Protein AF-A0A6B9Y882-F1 (afdb_monomer)

Radius of gyration: 37.27 Å; Cα contacts (8 Å, |Δi|>4): 703; chains: 1; bounding box: 94×94×108 Å

Secondary structure (DSSP, 8-state):
--------SS-------------------HHHHHHHHHHHHHHHHHHHHHHHHHHHHHHHHHHHHHHHTSTT-------HHHHHHHHHHHHHHHHHHHHHHHHHHHHTT--HHHHHHHHHHTTHHHHHHHHHHHHHHHHHHHH-HHHHTTTS-THHHHHHHHHHHHHHHHHHHHHHHHHHS-HHHHHHHHHHHHHHHHHHHHHHHHHHHHHHHHHHSPTTEEE--TT----S---EEE-TGGGT--SEEEEE-HHHHHHHHHHHHHHHHHHS-TTPPP-------------EEE---SBTTT---SEEE-TTS--GGGGGGHHHHHHTEEEESS-THHHHHHHHHHHHHHHHHHHHHHHHTT-HHHHHHHHHHHHHHHHHHHHHHHTTTHHHHTT-S-TTTSTTTTHHHHHHHHHHHHHHTT-HHHHHHHHHHHHHHHHHHHHTT-HHHHHHHHHHHHHHHHHHHHS---HHHHHHHHHHHHHHHHHHHHHHHHHHHHH-S--TTS--TT---HHHHHHHHHHHHHHHHHHTT-HHHHHHHHHHS---S--S-HHHHHHHHHHHHHHHHHHHHHHHHHHHH-GGGHHHHHHHIIIIIHHHS--HHHHHHHHHHHHHTBTB--TTS-TTTSSHHHHTTS------------HHHHHHHHHHHT----SS--S-TTTT----HHHHHHHHHHHHHHHHH-TTTTSSS---HHHHHHHHHHHHHHHHHHHH--

Solvent-accessible surface area (backbone atoms only — not comparable to full-atom values): 41954 Å² total; per-residue (Å²): 134,92,83,88,80,89,88,87,84,84,78,91,74,87,89,86,89,85,81,88,72,81,80,73,88,79,79,85,67,73,79,52,54,63,50,49,51,55,47,49,52,55,47,52,53,49,49,54,26,48,52,52,14,51,51,52,50,53,50,51,51,51,50,31,54,54,54,68,72,40,100,80,67,78,82,75,93,65,60,62,65,58,51,43,54,52,49,51,49,52,51,52,55,50,50,54,53,49,50,52,51,49,50,50,48,73,68,52,84,64,55,75,67,56,53,50,50,50,48,61,76,45,47,48,61,23,48,52,49,32,45,54,52,46,49,50,53,39,46,49,52,63,77,44,45,84,89,37,62,89,80,51,63,81,57,42,58,55,46,52,49,52,52,39,52,53,46,50,52,50,34,48,56,42,50,52,47,54,71,73,44,69,57,66,59,55,53,50,57,51,49,39,49,53,34,42,55,46,47,54,54,53,55,47,52,57,48,56,51,52,49,59,44,58,78,60,48,62,94,65,53,46,80,47,75,60,87,67,82,87,88,83,74,93,51,53,57,49,26,29,74,78,43,76,53,64,37,9,59,76,50,65,47,54,76,47,36,40,50,31,51,54,49,46,51,54,52,29,60,70,65,55,70,92,78,73,74,94,81,84,80,99,68,87,72,71,82,77,71,80,50,37,38,39,27,76,39,52,42,40,88,82,52,56,38,49,31,37,41,52,63,91,45,78,53,80,74,52,61,76,40,37,66,47,40,37,73,18,50,43,58,41,94,54,65,46,65,57,49,45,52,50,51,41,50,58,49,49,52,47,50,36,54,49,47,36,49,32,50,79,65,67,37,62,74,61,43,54,51,49,52,53,54,49,48,53,48,51,51,50,53,52,49,62,43,58,79,44,42,63,46,50,77,70,63,71,46,50,79,78,66,40,86,62,62,56,52,65,52,30,56,50,54,34,43,52,45,21,55,76,70,66,36,64,72,60,41,51,55,52,52,55,46,44,39,56,50,26,38,53,23,33,79,63,70,36,59,66,55,24,47,59,44,50,51,43,47,42,50,50,56,49,54,55,68,76,46,98,63,57,68,68,60,46,51,55,52,48,51,50,45,41,51,42,46,15,51,37,29,31,42,19,41,49,41,42,44,74,73,45,87,54,56,73,92,49,90,52,99,85,64,85,49,48,43,52,52,38,50,51,36,48,53,54,41,42,53,54,21,52,79,70,57,34,34,66,58,33,53,46,51,68,61,39,64,46,81,71,92,77,70,92,40,61,55,37,50,50,56,54,50,50,51,52,50,51,42,51,51,42,55,51,35,49,45,51,48,45,24,75,78,34,74,92,40,35,72,31,36,55,51,35,36,74,72,44,50,51,74,77,40,49,46,64,46,62,45,46,51,53,52,52,54,56,54,67,56,65,80,52,62,51,97,65,61,45,84,88,72,68,58,64,75,72,60,60,78,65,82,76,82,94,82,73,85,82,74,89,59,53,65,64,51,44,49,49,51,45,49,36,72,40,47,81,85,63,104,79,70,97,66,68,76,51,70,89,50,80,67,53,73,70,52,52,54,50,50,53,55,42,47,53,50,44,72,74,63,54,74,70,56,84,48,97,68,89,40,56,77,66,56,48,55,49,33,47,49,52,56,53,46,57,55,47,50,22,58,76,77,102

Structure (mmCIF, N/CA/C/O backbone):
data_AF-A0A6B9Y882-F1
#
_entry.id   AF-A0A6B9Y882-F1
#
loop_
_atom_site.group_PDB
_atom_site.id
_atom_site.type_symbol
_atom_site.label_atom_id
_atom_site.label_alt_id
_atom_site.label_comp_id
_atom_site.label_asym_id
_atom_site.label_entity_id
_atom_site.label_seq_id
_atom_site.pdbx_PDB_ins_code
_atom_site.Cartn_x
_atom_site.Cartn_y
_atom_site.Cartn_z
_atom_site.occupancy
_atom_site.B_iso_or_equiv
_atom_site.auth_seq_id
_atom_site.auth_comp_id
_atom_site.auth_asym_id
_atom_site.auth_atom_id
_atom_site.pdbx_PDB_model_num
ATOM 1 N N . MET A 1 1 ? -51.166 -3.917 -12.254 1.00 29.55 1 MET A N 1
ATOM 2 C CA . MET A 1 1 ? -50.666 -5.287 -12.510 1.00 29.55 1 MET A CA 1
ATOM 3 C C . MET A 1 1 ? -49.753 -5.205 -13.723 1.00 29.55 1 MET A C 1
ATOM 5 O O . MET A 1 1 ? -50.180 -4.606 -14.697 1.00 29.55 1 MET A O 1
ATOM 9 N N . GLY A 1 2 ? -48.527 -5.734 -13.651 1.00 29.92 2 GLY A N 1
ATOM 10 C CA . GLY A 1 2 ? -47.565 -5.709 -14.763 1.00 29.92 2 GLY A CA 1
ATOM 11 C C . GLY A 1 2 ? -46.613 -4.505 -14.778 1.00 29.92 2 GLY A C 1
ATOM 12 O O . GLY A 1 2 ? -46.946 -3.464 -15.327 1.00 29.92 2 GLY A O 1
ATOM 13 N N . LEU A 1 3 ? -45.421 -4.688 -14.203 1.00 23.23 3 LEU A N 1
ATOM 14 C CA . LEU A 1 3 ? -44.155 -4.026 -14.557 1.00 23.23 3 LEU A CA 1
ATOM 15 C C . LEU A 1 3 ? -43.005 -4.767 -13.836 1.00 23.23 3 LEU A C 1
ATOM 17 O O . LEU A 1 3 ? -43.237 -5.354 -12.783 1.00 23.23 3 LEU A O 1
ATOM 21 N N . LEU A 1 4 ? -41.790 -4.723 -14.405 1.00 25.08 4 LEU A N 1
ATOM 22 C CA . LEU A 1 4 ? -40.515 -5.254 -13.865 1.00 25.08 4 LEU A CA 1
ATOM 23 C C . LEU A 1 4 ? -40.225 -6.774 -13.974 1.00 25.08 4 LEU A C 1
ATOM 25 O O . LEU A 1 4 ? -40.019 -7.483 -12.994 1.00 25.08 4 LEU A O 1
ATOM 29 N N . LYS A 1 5 ? -39.984 -7.224 -15.210 1.00 22.17 5 LYS A N 1
ATOM 30 C CA . LYS A 1 5 ? -38.653 -7.729 -15.624 1.00 22.17 5 LYS A CA 1
ATOM 31 C C . LYS A 1 5 ? -38.254 -6.902 -16.864 1.00 22.17 5 LYS A C 1
ATOM 33 O O . LYS A 1 5 ? -39.163 -6.613 -17.641 1.00 22.17 5 LYS A O 1
ATOM 38 N N . PRO A 1 6 ? -36.985 -6.474 -17.049 1.00 26.95 6 PRO A N 1
ATOM 39 C CA . PRO A 1 6 ? -35.769 -7.186 -16.652 1.00 26.95 6 PRO A CA 1
ATOM 40 C C . PRO A 1 6 ? -34.722 -6.331 -15.897 1.00 26.95 6 PRO A C 1
ATOM 42 O O . PRO A 1 6 ? -34.101 -5.443 -16.470 1.00 26.95 6 PRO A O 1
ATOM 45 N N . ILE A 1 7 ? -34.420 -6.686 -14.643 1.00 24.66 7 ILE A N 1
ATOM 46 C CA . ILE A 1 7 ? -33.155 -6.315 -13.977 1.00 24.66 7 ILE A CA 1
ATOM 47 C C . ILE A 1 7 ? -32.587 -7.584 -13.327 1.00 24.66 7 ILE A C 1
ATOM 49 O O . ILE A 1 7 ? -32.717 -7.806 -12.132 1.00 24.66 7 ILE A O 1
ATOM 53 N N . TYR A 1 8 ? -32.014 -8.460 -14.155 1.00 23.98 8 TYR A N 1
ATOM 54 C CA . TYR A 1 8 ? -31.326 -9.694 -13.730 1.00 23.98 8 TYR A CA 1
ATOM 55 C C . TYR A 1 8 ? -29.959 -9.866 -14.430 1.00 23.98 8 TYR A C 1
ATOM 57 O O . TYR A 1 8 ? -29.441 -10.967 -14.552 1.00 23.98 8 TYR A O 1
ATOM 65 N N . GLN A 1 9 ? -29.368 -8.760 -14.902 1.00 23.31 9 GLN A N 1
ATOM 66 C CA . GLN A 1 9 ? -28.070 -8.720 -15.600 1.00 23.31 9 GLN A CA 1
ATOM 67 C C . GLN A 1 9 ? -27.093 -7.676 -15.013 1.00 23.31 9 GLN A C 1
ATOM 69 O O . GLN A 1 9 ? -26.198 -7.207 -15.708 1.00 23.31 9 GLN A O 1
ATOM 74 N N . ARG A 1 10 ? -27.252 -7.282 -13.738 1.00 22.58 10 ARG A N 1
ATOM 75 C CA . ARG A 1 10 ? -26.385 -6.270 -13.087 1.00 22.58 10 ARG A CA 1
ATOM 76 C C . ARG A 1 10 ? -25.786 -6.649 -11.728 1.00 22.58 10 ARG A C 1
ATOM 78 O O . ARG A 1 10 ? -25.232 -5.789 -11.060 1.00 22.58 10 ARG A O 1
ATOM 85 N N . LEU A 1 11 ? -25.830 -7.927 -11.354 1.00 23.67 11 LEU A N 1
ATOM 86 C CA . LEU A 1 11 ? -25.075 -8.463 -10.219 1.00 23.67 11 LEU A CA 1
ATOM 87 C C . LEU A 1 11 ? -24.343 -9.735 -10.665 1.00 23.67 11 LEU A C 1
ATOM 89 O O . LEU A 1 11 ? -24.864 -10.840 -10.535 1.00 23.67 11 LEU A O 1
ATOM 93 N N . ARG A 1 12 ? -23.141 -9.561 -11.229 1.00 19.48 12 ARG A N 1
ATOM 94 C CA . ARG A 1 12 ? -22.113 -10.608 -11.217 1.00 19.48 12 ARG A CA 1
ATOM 95 C C . ARG A 1 12 ? -21.378 -10.480 -9.883 1.00 19.48 12 ARG A C 1
ATOM 97 O O . ARG A 1 12 ? -20.525 -9.617 -9.740 1.00 19.48 12 ARG A O 1
ATOM 104 N N . PHE A 1 13 ? -21.771 -11.311 -8.930 1.00 24.73 13 PHE A N 1
ATOM 105 C CA . PHE A 1 13 ? -21.004 -11.641 -7.730 1.00 24.73 13 PHE A CA 1
ATOM 106 C C . PHE A 1 13 ? -20.632 -13.132 -7.803 1.00 24.73 13 PHE A C 1
ATOM 108 O O . PHE A 1 13 ? -21.319 -13.872 -8.514 1.00 24.73 13 PHE A O 1
ATOM 115 N N . PHE A 1 14 ? -19.629 -13.543 -7.012 1.00 26.34 14 PHE A N 1
ATOM 116 C CA . PHE A 1 14 ? -19.129 -14.922 -6.803 1.00 26.34 14 PHE A CA 1
ATOM 117 C C . PHE A 1 14 ? -18.185 -15.490 -7.882 1.00 26.34 14 PHE A C 1
ATOM 119 O O . PHE A 1 14 ? -18.258 -15.032 -9.026 1.00 26.34 14 PHE A O 1
ATOM 126 N N . PRO A 1 15 ? -17.303 -16.470 -7.537 1.00 36.69 15 PRO A N 1
ATOM 127 C CA . PRO A 1 15 ? -17.391 -17.437 -6.405 1.00 36.69 15 PRO A CA 1
ATOM 128 C C . PRO A 1 15 ? -16.112 -17.603 -5.539 1.00 36.69 15 PRO A C 1
ATOM 130 O O . PRO A 1 15 ? -15.116 -16.965 -5.842 1.00 36.69 15 PRO A O 1
ATOM 133 N N . TYR A 1 16 ? -16.015 -18.402 -4.456 1.00 23.89 16 TYR A N 1
ATOM 134 C CA . TYR A 1 16 ? -16.879 -19.324 -3.654 1.00 23.89 16 TYR A CA 1
ATOM 135 C C . TYR A 1 16 ? -16.468 -19.125 -2.161 1.00 23.89 16 TYR A C 1
ATOM 137 O O . TYR A 1 16 ? -15.324 -18.759 -1.933 1.00 23.89 16 TYR A O 1
ATOM 145 N N . LEU A 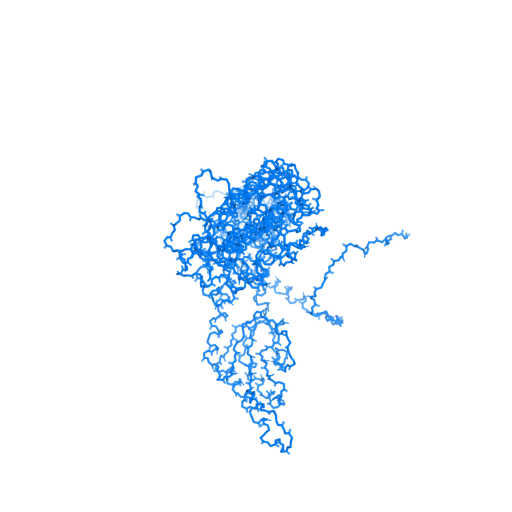1 17 ? -17.239 -19.306 -1.074 1.00 30.55 17 LEU A N 1
ATOM 146 C CA . LEU A 1 17 ? -18.596 -19.815 -0.772 1.00 30.55 17 LEU A CA 1
ATOM 147 C C . LEU A 1 17 ? -18.801 -21.347 -0.578 1.00 30.55 17 LEU A C 1
ATOM 149 O O . LEU A 1 17 ? -19.595 -21.960 -1.291 1.00 30.55 17 LEU A O 1
ATOM 153 N N . GLY A 1 18 ? -18.183 -21.948 0.450 1.00 21.91 18 GLY A N 1
ATOM 154 C CA . GLY A 1 18 ? -18.584 -23.247 1.031 1.00 21.91 18 GLY A CA 1
ATOM 155 C C . GLY A 1 18 ? -18.821 -23.118 2.552 1.00 21.91 18 GLY A C 1
ATOM 156 O O . GLY A 1 18 ? -17.948 -22.599 3.222 1.00 21.91 18 GLY A O 1
ATOM 157 N N . SER A 1 19 ? -19.944 -23.514 3.167 1.00 20.72 19 SER A N 1
ATOM 158 C CA . SER A 1 19 ? -21.088 -24.273 2.643 1.00 20.72 19 SER A CA 1
ATOM 159 C C . SER A 1 19 ? -22.443 -23.582 2.865 1.00 20.72 19 SER A C 1
ATOM 161 O O . SER A 1 19 ? -22.787 -23.113 3.947 1.00 20.72 19 SER A O 1
ATOM 163 N N . LEU A 1 20 ? -23.270 -23.584 1.819 1.00 22.47 20 LEU A N 1
ATOM 164 C CA . LEU A 1 20 ? -24.675 -23.191 1.887 1.00 22.47 20 LEU A CA 1
ATOM 165 C C . LEU A 1 20 ? -25.500 -24.415 2.327 1.00 22.47 20 LEU A C 1
ATOM 167 O O . LEU A 1 20 ? -26.016 -25.162 1.493 1.00 22.47 20 LEU A O 1
ATOM 171 N N . ARG A 1 21 ? -25.605 -24.670 3.638 1.00 22.09 21 ARG A N 1
ATOM 172 C CA . ARG A 1 21 ? -26.455 -25.764 4.144 1.00 22.09 21 ARG A CA 1
ATOM 173 C C . ARG A 1 21 ? -27.925 -25.350 4.037 1.00 22.09 21 ARG A C 1
ATOM 175 O O . ARG A 1 21 ? -28.323 -24.308 4.557 1.00 22.09 21 ARG A O 1
ATOM 182 N N . LEU A 1 22 ? -28.741 -26.160 3.353 1.00 21.33 22 LEU A N 1
ATOM 183 C CA . LEU A 1 22 ? -30.181 -25.913 3.233 1.00 21.33 22 LEU A CA 1
ATOM 184 C C . LEU A 1 22 ? -30.793 -25.742 4.627 1.00 21.33 22 LEU A C 1
ATOM 186 O O . LEU A 1 22 ? -30.698 -26.635 5.468 1.00 21.33 22 LEU A O 1
ATOM 190 N N . GLN A 1 23 ? -31.459 -24.609 4.845 1.00 24.61 23 GLN A N 1
ATOM 191 C CA . GLN A 1 23 ? -32.099 -24.280 6.111 1.00 24.61 23 GLN A CA 1
ATOM 192 C C . GLN A 1 23 ? -33.344 -25.161 6.318 1.00 24.61 23 GLN A C 1
ATOM 194 O O . GLN A 1 23 ? -34.478 -24.746 6.071 1.00 24.61 23 GLN A O 1
ATOM 199 N N . THR A 1 24 ? -33.148 -26.401 6.779 1.00 22.12 24 THR A N 1
ATOM 200 C CA . THR A 1 24 ? -34.243 -27.227 7.299 1.00 22.12 24 THR A CA 1
ATOM 201 C C . THR A 1 24 ? -34.871 -26.484 8.468 1.00 22.12 24 THR A C 1
ATOM 203 O O . THR A 1 24 ? -34.210 -26.188 9.462 1.00 22.12 24 THR A O 1
ATOM 206 N N . TRP A 1 25 ? -36.145 -26.146 8.304 1.00 25.36 25 TRP A N 1
ATOM 207 C CA . TRP A 1 25 ? -36.884 -25.133 9.055 1.00 25.36 25 TRP A CA 1
ATOM 208 C C . TRP A 1 25 ? -37.101 -25.512 10.538 1.00 25.36 25 TRP A C 1
ATOM 210 O O . TRP A 1 25 ? -38.210 -25.859 10.950 1.00 25.36 25 TRP A O 1
ATOM 220 N N . ARG A 1 26 ? -36.046 -25.455 11.366 1.00 23.16 26 ARG A N 1
ATOM 221 C CA . ARG A 1 26 ? -36.126 -25.697 12.816 1.00 23.16 26 ARG A CA 1
ATOM 222 C C . ARG A 1 26 ? -36.460 -24.391 13.540 1.00 23.16 26 ARG A C 1
ATOM 224 O O . ARG A 1 26 ? -35.671 -23.456 13.630 1.00 23.16 26 ARG A O 1
ATOM 231 N N . ARG A 1 27 ? -37.706 -24.310 13.993 1.00 26.77 27 ARG A N 1
ATOM 232 C CA . ARG A 1 27 ? -38.361 -23.090 14.472 1.00 26.77 27 ARG A CA 1
ATOM 233 C C . ARG A 1 27 ? -37.992 -22.791 15.937 1.00 26.77 27 ARG A C 1
ATOM 235 O O . ARG A 1 27 ? -38.403 -23.551 16.802 1.00 26.77 27 ARG A O 1
ATOM 242 N N . LYS A 1 28 ? -37.359 -21.628 16.176 1.00 32.56 28 LYS A N 1
ATOM 243 C CA . LYS A 1 28 ? -37.092 -20.941 17.473 1.00 32.56 28 LYS A CA 1
ATOM 244 C C . LYS A 1 28 ? -36.137 -21.610 18.490 1.00 32.56 28 LYS A C 1
ATOM 246 O O . LYS A 1 28 ? -36.452 -22.673 18.999 1.00 32.56 28 LYS A O 1
ATOM 251 N N . SER A 1 29 ? -35.114 -20.853 18.933 1.00 31.55 29 SER A N 1
ATOM 252 C CA . SER A 1 29 ? -34.992 -20.428 20.355 1.00 31.55 29 SER A CA 1
ATOM 253 C C . SER A 1 29 ? -33.971 -19.296 20.624 1.00 31.55 29 SER A C 1
ATOM 255 O O . SER A 1 29 ? -34.164 -18.534 21.565 1.00 31.55 29 SER A O 1
ATOM 257 N N . ASN A 1 30 ? -32.922 -19.108 19.809 1.00 30.75 30 ASN A N 1
ATOM 258 C CA . ASN A 1 30 ? -31.789 -18.231 20.195 1.00 30.75 30 ASN A CA 1
ATOM 259 C C . ASN A 1 30 ? -32.087 -16.718 20.281 1.00 30.75 30 ASN A C 1
ATOM 261 O O . ASN A 1 30 ? -31.299 -15.974 20.854 1.00 30.75 30 ASN A O 1
ATOM 265 N N . ASN A 1 31 ? -33.225 -16.247 19.760 1.00 32.59 31 ASN A N 1
ATOM 266 C CA . ASN A 1 31 ? -33.568 -14.818 19.776 1.00 32.59 31 ASN A CA 1
ATOM 267 C C . ASN A 1 31 ? -34.117 -14.330 21.135 1.00 32.59 31 ASN A C 1
ATOM 269 O O . ASN A 1 31 ? -34.294 -13.129 21.323 1.00 32.59 31 ASN A O 1
ATOM 273 N N . ASP A 1 32 ? -34.405 -15.246 22.070 1.00 37.16 32 ASP A N 1
ATOM 274 C CA . ASP A 1 32 ? -34.808 -14.890 23.434 1.00 37.16 32 ASP A CA 1
ATOM 275 C C . ASP A 1 32 ? -33.603 -14.788 24.388 1.00 37.16 32 ASP A C 1
ATOM 277 O O . ASP A 1 32 ? -33.644 -13.958 25.287 1.00 37.16 32 ASP A O 1
ATOM 281 N N . GLN A 1 33 ? -32.499 -15.519 24.171 1.00 36.97 33 GLN A N 1
ATOM 282 C CA . GLN A 1 33 ? -31.333 -15.492 25.073 1.00 36.97 33 GLN A CA 1
ATOM 283 C C . GLN A 1 33 ? -30.635 -14.118 25.077 1.00 36.97 33 GLN A C 1
ATOM 285 O O . GLN A 1 33 ? -30.535 -13.480 26.121 1.00 36.97 33 GLN A O 1
ATOM 290 N N . SER A 1 34 ? -30.268 -13.588 23.902 1.00 37.97 34 SER A N 1
ATOM 291 C CA . SER A 1 34 ? -29.643 -12.255 23.792 1.00 37.97 34 SER A CA 1
ATOM 292 C C . SER A 1 34 ? -30.583 -11.124 24.228 1.00 37.97 34 SER A C 1
ATOM 294 O O . SER A 1 34 ? -30.138 -10.108 24.759 1.00 37.97 34 SER A O 1
ATOM 296 N N . ARG A 1 35 ? -31.902 -11.312 24.072 1.00 38.38 35 ARG A N 1
ATOM 297 C CA . ARG A 1 35 ? -32.920 -10.418 24.638 1.00 38.38 35 ARG A CA 1
ATOM 298 C C . ARG A 1 35 ? -32.992 -10.507 26.155 1.00 38.38 35 ARG A C 1
ATOM 300 O O . ARG A 1 35 ? -33.154 -9.469 26.784 1.00 38.38 35 ARG A O 1
ATOM 307 N N . VAL A 1 36 ? -32.888 -11.698 26.739 1.00 43.06 36 VAL A N 1
ATOM 308 C CA . VAL A 1 36 ? -32.888 -11.919 28.192 1.00 43.06 36 VAL A CA 1
ATOM 309 C C . VAL A 1 36 ? -31.627 -11.344 28.827 1.00 43.06 36 VAL A C 1
ATOM 311 O O . VAL A 1 36 ? -31.746 -10.691 29.859 1.00 43.06 36 VAL A O 1
ATOM 314 N N . ASP A 1 37 ? -30.458 -11.478 28.203 1.00 42.94 37 ASP A N 1
ATOM 315 C CA . ASP A 1 37 ? -29.227 -10.897 28.742 1.00 42.94 37 ASP A CA 1
ATOM 316 C C . ASP A 1 37 ? -29.141 -9.377 28.512 1.00 42.94 37 ASP A C 1
ATOM 318 O O . ASP A 1 37 ? -28.827 -8.663 29.466 1.00 42.94 37 ASP A O 1
ATOM 322 N N . LYS A 1 38 ? -29.584 -8.834 27.358 1.00 44.16 38 LYS A N 1
ATOM 323 C CA . LYS A 1 38 ? -29.825 -7.376 27.216 1.00 44.16 38 LYS A CA 1
ATOM 324 C C . LYS A 1 38 ? -30.874 -6.870 28.224 1.00 44.16 38 LYS A C 1
ATOM 326 O O . LYS A 1 38 ? -30.727 -5.781 28.768 1.00 44.16 38 LYS A O 1
ATOM 331 N N . LEU A 1 39 ? -31.925 -7.640 28.529 1.00 37.62 39 LEU A N 1
ATOM 332 C CA . LEU A 1 39 ? -32.893 -7.291 29.580 1.00 37.62 39 LEU A CA 1
ATOM 333 C C . LEU A 1 39 ? -32.266 -7.344 30.976 1.00 37.62 39 LEU A C 1
ATOM 335 O O . LEU A 1 39 ? -32.571 -6.482 31.794 1.00 37.62 39 LEU A O 1
ATOM 339 N N . ARG A 1 40 ? -31.399 -8.319 31.262 1.00 41.38 40 ARG A N 1
ATOM 340 C CA . ARG A 1 40 ? -30.725 -8.494 32.556 1.00 41.38 40 ARG A CA 1
ATOM 341 C C . ARG A 1 40 ? -29.726 -7.366 32.824 1.00 41.38 40 ARG A C 1
ATOM 343 O O . ARG A 1 40 ? -29.735 -6.827 33.930 1.00 41.38 40 ARG A O 1
ATOM 350 N N . THR A 1 41 ? -28.936 -6.952 31.832 1.00 46.22 41 THR A N 1
ATOM 351 C CA . THR A 1 41 ? -28.043 -5.786 31.956 1.00 46.22 41 THR A CA 1
ATOM 352 C C . THR A 1 41 ? -28.842 -4.490 32.106 1.00 46.22 41 THR A C 1
ATOM 354 O O . THR A 1 41 ? -28.609 -3.747 33.059 1.00 46.22 41 THR A O 1
ATOM 357 N N . LEU A 1 42 ? -29.881 -4.270 31.288 1.00 46.22 42 LEU A N 1
ATOM 358 C CA . LEU A 1 42 ? -30.788 -3.119 31.434 1.00 46.22 42 LEU A CA 1
ATOM 359 C C . LEU A 1 42 ? -31.535 -3.096 32.782 1.00 46.22 42 LEU A C 1
ATOM 361 O O . LEU A 1 42 ? -31.818 -2.019 33.309 1.00 46.22 42 LEU A O 1
ATOM 365 N N . LEU A 1 43 ? -31.877 -4.254 33.355 1.00 48.50 43 LEU A N 1
ATOM 366 C CA . LEU A 1 43 ? -32.481 -4.360 34.688 1.00 48.50 43 LEU A CA 1
ATOM 367 C C . LEU A 1 43 ? -31.468 -4.041 35.796 1.00 48.50 43 LEU A C 1
ATOM 369 O O . LEU A 1 43 ? -31.824 -3.321 36.728 1.00 48.50 43 LEU A O 1
ATOM 373 N N . SER A 1 44 ? -30.223 -4.510 35.674 1.00 53.62 44 SER A N 1
ATOM 374 C CA . SER A 1 44 ? -29.130 -4.190 36.604 1.00 53.62 44 SER A CA 1
ATOM 375 C C . SER A 1 44 ? -28.818 -2.688 36.624 1.00 53.62 44 SER A C 1
ATOM 377 O O . SER A 1 44 ? -28.791 -2.077 37.696 1.00 53.62 44 SER A O 1
ATOM 379 N N . ASP A 1 45 ? -28.684 -2.061 35.450 1.00 57.66 45 ASP A N 1
ATOM 380 C CA . ASP A 1 45 ? -28.464 -0.614 35.313 1.00 57.66 45 ASP A CA 1
ATOM 381 C C . ASP A 1 45 ? -29.626 0.194 35.907 1.00 57.66 45 ASP A C 1
ATOM 383 O O . ASP A 1 45 ? -29.420 1.169 36.637 1.00 57.66 45 ASP A O 1
ATOM 387 N N . ARG A 1 46 ? -30.871 -0.233 35.650 1.00 59.47 46 ARG A N 1
ATOM 388 C CA . ARG A 1 46 ? -32.064 0.386 36.248 1.00 59.47 46 ARG A CA 1
ATOM 389 C C . ARG A 1 46 ? -32.065 0.267 37.767 1.00 59.47 46 ARG A C 1
ATOM 391 O O . ARG A 1 46 ? -32.377 1.255 38.426 1.00 59.47 46 ARG A O 1
ATOM 398 N N . GLN A 1 47 ? -31.705 -0.888 38.328 1.00 66.12 47 GLN A N 1
ATOM 399 C CA . GLN A 1 47 ? -31.609 -1.073 39.780 1.00 66.12 47 GLN A CA 1
ATOM 400 C C . GLN A 1 47 ? -30.550 -0.150 40.395 1.00 66.12 47 GLN A C 1
ATOM 402 O O . GLN A 1 47 ? -30.857 0.559 41.352 1.00 66.12 47 GLN A O 1
ATOM 407 N N . HIS A 1 48 ? -29.351 -0.068 39.810 1.00 70.88 48 HIS A N 1
ATOM 408 C CA . HIS A 1 48 ? -28.300 0.844 40.275 1.00 70.88 48 HIS A CA 1
ATOM 409 C C . HIS A 1 48 ? -28.733 2.315 40.209 1.00 70.88 48 HIS A C 1
ATOM 411 O O . HIS A 1 48 ? -28.530 3.065 41.167 1.00 70.88 48 HIS A O 1
ATOM 417 N N . ALA A 1 49 ? -29.388 2.730 39.121 1.00 65.56 49 ALA A N 1
ATOM 418 C CA . ALA A 1 49 ? -29.901 4.089 38.986 1.00 65.56 49 ALA A CA 1
ATOM 419 C C . ALA A 1 49 ? -31.001 4.425 40.008 1.00 65.56 49 ALA A C 1
ATOM 421 O O . ALA A 1 49 ? -31.039 5.541 40.529 1.00 65.56 49 ALA A O 1
ATOM 422 N N . LEU A 1 50 ? -31.875 3.465 40.319 1.00 70.38 50 LEU A N 1
ATOM 423 C CA . LEU A 1 50 ? -32.966 3.623 41.282 1.00 70.38 50 LEU A CA 1
ATOM 424 C C . LEU A 1 50 ? -32.428 3.664 42.727 1.00 70.38 50 LEU A C 1
ATOM 426 O O . LEU A 1 50 ? -32.850 4.510 43.514 1.00 70.38 50 LEU A O 1
ATOM 430 N N . ILE A 1 51 ? -31.410 2.856 43.050 1.00 73.38 51 ILE A N 1
ATOM 431 C CA . ILE A 1 51 ? -30.669 2.932 44.323 1.00 73.38 51 ILE A CA 1
ATOM 432 C C . ILE A 1 51 ? -30.008 4.311 44.484 1.00 73.38 51 ILE A C 1
ATOM 434 O O . ILE A 1 51 ? -30.158 4.944 45.530 1.00 73.38 51 ILE A O 1
ATOM 438 N N . GLN A 1 52 ? -29.334 4.826 43.449 1.00 73.12 52 GLN A N 1
ATOM 439 C CA . GLN A 1 52 ? -28.750 6.175 43.480 1.00 73.12 52 GLN A CA 1
ATOM 440 C C . GLN A 1 52 ? -29.815 7.272 43.645 1.00 73.12 52 GLN A C 1
ATOM 442 O O . GLN A 1 52 ? -29.601 8.218 44.403 1.00 73.12 52 GLN A O 1
ATOM 447 N N . ALA A 1 53 ? -30.975 7.137 42.995 1.00 74.50 53 ALA A N 1
ATOM 448 C CA . ALA A 1 53 ? -32.096 8.063 43.152 1.00 74.50 53 ALA A CA 1
ATOM 449 C C . ALA A 1 53 ? -32.670 8.055 44.581 1.00 74.50 53 ALA A C 1
ATOM 451 O O . ALA A 1 53 ? -32.955 9.117 45.133 1.00 74.50 53 ALA A O 1
ATOM 452 N N . HIS A 1 54 ? -32.790 6.882 45.211 1.00 73.81 54 HIS A N 1
ATOM 453 C CA . HIS A 1 54 ? -33.197 6.763 46.613 1.00 73.81 54 HIS A CA 1
ATOM 454 C C . HIS A 1 54 ? -32.153 7.326 47.585 1.00 73.81 54 HIS A C 1
ATOM 456 O O . HIS A 1 54 ? -32.534 7.993 48.543 1.00 73.81 54 HIS A O 1
ATOM 462 N N . LEU A 1 55 ? -30.854 7.140 47.329 1.00 79.50 55 LEU A N 1
ATOM 463 C CA . LEU A 1 55 ? -29.792 7.767 48.124 1.00 79.50 55 LEU A CA 1
ATOM 464 C C . LEU A 1 55 ? -29.813 9.301 48.002 1.00 79.50 55 LEU A C 1
ATOM 466 O O . LEU A 1 55 ? -29.668 9.989 49.009 1.00 79.50 55 LEU A O 1
ATOM 470 N N . LEU A 1 56 ? -30.067 9.845 46.806 1.00 76.62 56 LEU A N 1
ATOM 471 C CA . LEU A 1 56 ? -30.281 11.283 46.593 1.00 76.62 56 LEU A CA 1
ATOM 472 C C . LEU A 1 56 ? -31.536 11.801 47.317 1.00 76.62 56 LEU A C 1
ATOM 474 O O . LEU A 1 56 ? -31.502 12.882 47.908 1.00 76.62 56 LEU A O 1
ATOM 478 N N . LEU A 1 57 ? -32.628 11.030 47.321 1.00 77.00 57 LEU A N 1
ATOM 479 C CA . LEU A 1 57 ? -33.849 11.358 48.065 1.00 77.00 57 LEU A CA 1
ATOM 480 C C . LEU A 1 57 ? -33.604 11.355 49.582 1.00 77.00 57 LEU A C 1
ATOM 482 O O . LEU A 1 57 ? -33.965 12.307 50.266 1.00 77.00 57 LEU A O 1
ATOM 486 N N . ALA A 1 58 ? -32.923 10.335 50.106 1.00 76.56 58 ALA A N 1
ATOM 487 C CA . ALA A 1 58 ? -32.553 10.258 51.515 1.00 76.56 58 ALA A CA 1
ATOM 488 C C . ALA A 1 58 ? -31.619 11.412 51.920 1.00 76.56 58 ALA A C 1
ATOM 490 O O . ALA A 1 58 ? -31.861 12.070 52.929 1.00 76.56 58 ALA A O 1
ATOM 491 N N . ALA A 1 59 ? -30.603 11.718 51.107 1.00 76.75 59 ALA A N 1
ATOM 492 C CA . ALA A 1 59 ? -29.697 12.837 51.349 1.00 76.75 59 ALA A CA 1
ATOM 493 C C . ALA A 1 59 ? -30.423 14.193 51.324 1.00 76.75 59 ALA A C 1
ATOM 495 O O . ALA A 1 59 ? -30.165 15.034 52.180 1.00 76.75 59 ALA A O 1
ATOM 496 N N . THR A 1 60 ? -31.362 14.407 50.396 1.00 75.69 60 THR A N 1
ATOM 497 C CA . THR A 1 60 ? -32.141 15.659 50.350 1.00 75.69 60 THR A CA 1
ATOM 498 C C . THR A 1 60 ? -33.141 15.792 51.488 1.00 75.69 60 THR A C 1
ATOM 500 O O . THR A 1 60 ? -33.304 16.897 51.997 1.00 75.69 60 THR A O 1
ATOM 503 N N . LEU A 1 61 ? -33.737 14.693 51.959 1.00 74.56 61 LEU A N 1
ATOM 504 C CA . LEU A 1 61 ? -34.529 14.693 53.190 1.00 74.56 61 LEU A CA 1
ATOM 505 C C . LEU A 1 61 ? -33.657 15.037 54.408 1.00 74.56 61 LEU A C 1
ATOM 507 O O . LEU A 1 61 ? -34.024 15.917 55.179 1.00 74.56 61 LEU A O 1
ATOM 511 N N . VAL A 1 62 ? -32.474 14.426 54.551 1.00 76.44 62 VAL A N 1
ATOM 512 C CA . VAL A 1 62 ? -31.521 14.744 55.634 1.00 76.44 62 VAL A CA 1
ATOM 513 C C . VAL A 1 62 ? -31.073 16.209 55.585 1.00 76.44 62 VAL A C 1
ATOM 515 O O . VAL A 1 62 ? -31.038 16.862 56.625 1.00 76.44 62 VAL A O 1
ATOM 518 N N . ILE A 1 63 ? -30.785 16.753 54.398 1.00 72.56 63 ILE A N 1
ATOM 519 C CA . ILE A 1 63 ? -30.452 18.176 54.224 1.00 72.56 63 ILE A CA 1
ATOM 520 C C . ILE A 1 63 ? -31.639 19.062 54.612 1.00 72.56 63 ILE A C 1
ATOM 522 O O . ILE A 1 63 ? -31.442 20.026 55.343 1.00 72.56 63 ILE A O 1
ATOM 526 N N . ALA A 1 64 ? -32.862 18.732 54.187 1.00 70.25 64 ALA A N 1
ATOM 527 C CA . ALA A 1 64 ? -34.049 19.502 54.547 1.00 70.25 64 ALA A CA 1
ATOM 528 C C . ALA A 1 64 ? -34.283 19.512 56.069 1.00 70.25 64 ALA A C 1
ATOM 530 O O . ALA A 1 64 ? -34.484 20.582 56.635 1.00 70.25 64 ALA A O 1
ATOM 531 N N . PHE A 1 65 ? -34.159 18.365 56.750 1.00 67.81 65 PHE A N 1
ATOM 532 C CA . PHE A 1 65 ? -34.226 18.290 58.217 1.00 67.81 65 PHE A CA 1
ATOM 533 C C . PHE A 1 65 ? -33.087 19.058 58.911 1.00 67.81 65 PHE A C 1
ATOM 535 O O . PHE A 1 65 ? -33.317 19.705 59.931 1.00 67.81 65 PHE A O 1
ATOM 542 N N . ALA A 1 66 ? -31.866 19.032 58.366 1.00 66.50 66 ALA A N 1
ATOM 543 C CA . ALA A 1 66 ? -30.739 19.787 58.914 1.00 66.50 66 ALA A CA 1
ATOM 544 C C . ALA A 1 66 ? -30.936 21.308 58.770 1.00 66.50 66 ALA A C 1
ATOM 546 O O . ALA A 1 66 ? -30.676 22.051 59.717 1.00 66.50 66 ALA A O 1
ATOM 547 N N . VAL A 1 67 ? -31.443 21.765 57.620 1.00 63.88 67 VAL A N 1
ATOM 548 C CA . VAL A 1 67 ? -31.808 23.170 57.375 1.00 63.88 67 VAL A CA 1
ATOM 549 C C . VAL A 1 67 ? -32.923 23.615 58.325 1.00 63.88 67 VAL A C 1
ATOM 551 O O . VAL A 1 67 ? -32.837 24.710 58.866 1.00 63.88 67 VAL A O 1
ATOM 554 N N . ASP A 1 68 ? -33.900 22.752 58.606 1.00 61.47 68 ASP A N 1
ATOM 555 C CA . ASP A 1 68 ? -35.003 23.046 59.530 1.00 61.47 68 ASP A CA 1
ATOM 556 C C . ASP A 1 68 ? -34.576 23.116 61.006 1.00 61.47 68 ASP A C 1
ATOM 558 O O . ASP A 1 68 ? -35.154 23.854 61.799 1.00 61.47 68 ASP A O 1
ATOM 562 N N . SER A 1 69 ? -33.516 22.390 61.380 1.00 58.34 69 SER A N 1
ATOM 563 C CA . SER A 1 69 ? -32.905 22.483 62.714 1.00 58.34 69 SER A CA 1
ATOM 564 C C . SER A 1 69 ? -32.078 23.763 62.936 1.00 58.34 69 SER A C 1
ATOM 566 O O . SER A 1 69 ? -31.566 23.988 64.036 1.00 58.34 69 SER A O 1
ATOM 568 N N . SER A 1 70 ? -31.935 24.610 61.909 1.00 52.28 70 SER A N 1
ATOM 569 C CA . SER A 1 70 ? -31.195 25.869 61.977 1.00 52.28 70 SER A CA 1
ATOM 570 C C . SER A 1 70 ? -32.075 27.012 62.509 1.00 52.28 70 SER A C 1
ATOM 572 O O . SER A 1 70 ? -33.115 27.306 61.924 1.00 52.28 70 SER A O 1
ATOM 574 N N . PRO A 1 71 ? -31.658 27.761 63.548 1.00 49.47 71 PRO A N 1
ATOM 575 C CA . PRO A 1 71 ? -32.446 28.865 64.114 1.00 49.47 71 PRO A CA 1
ATOM 576 C C . PRO A 1 71 ? -32.455 30.148 63.249 1.00 49.47 71 PRO A C 1
ATOM 578 O O . PRO A 1 71 ? -32.705 31.234 63.767 1.00 49.47 71 PRO A O 1
ATOM 581 N N . LEU A 1 72 ? -32.133 30.050 61.954 1.00 46.09 72 LEU A N 1
ATOM 582 C CA . LEU A 1 72 ? -31.930 31.178 61.029 1.00 46.09 72 LEU A CA 1
ATOM 583 C C . LEU A 1 72 ? -32.837 31.147 59.785 1.00 46.09 72 LEU A C 1
ATOM 585 O O . LEU A 1 72 ? -32.721 32.025 58.931 1.00 46.09 72 LEU A O 1
ATOM 589 N N . THR A 1 73 ? -33.720 30.158 59.655 1.00 52.25 73 THR A N 1
ATOM 590 C CA . THR A 1 73 ? -34.598 29.997 58.487 1.00 52.25 73 THR A CA 1
ATOM 591 C C . THR A 1 73 ? -36.028 30.435 58.781 1.00 52.25 73 THR A C 1
ATOM 593 O O . THR A 1 73 ? -36.787 29.715 59.428 1.00 52.25 73 THR A O 1
ATOM 596 N N . GLU A 1 74 ? -36.421 31.598 58.257 1.00 52.78 74 GLU A N 1
ATOM 597 C CA . GLU A 1 74 ? -37.842 31.934 58.111 1.00 52.78 74 GLU A CA 1
ATOM 598 C C . GLU A 1 74 ? -38.505 30.964 57.111 1.00 52.78 74 GLU A C 1
ATOM 600 O O . GLU A 1 74 ? -37.887 30.620 56.097 1.00 52.78 74 GLU A O 1
ATOM 605 N N . PRO A 1 75 ? -39.748 30.508 57.356 1.00 52.88 75 PRO A N 1
ATOM 606 C CA . PRO A 1 75 ? -40.434 29.600 56.443 1.00 52.88 75 PRO A CA 1
ATOM 607 C C . PRO A 1 75 ? -40.727 30.300 55.110 1.00 52.88 75 PRO A C 1
ATOM 609 O O . PRO A 1 75 ? -41.342 31.369 55.088 1.00 52.88 75 PRO A O 1
ATOM 612 N N . LEU A 1 76 ? -40.338 29.691 53.984 1.00 53.78 76 LEU A N 1
ATOM 613 C CA . LEU A 1 76 ? -40.699 30.217 52.666 1.00 53.78 76 LEU A CA 1
ATOM 614 C C . LEU A 1 76 ? -42.213 30.085 52.439 1.00 53.78 76 LEU A C 1
ATOM 616 O O . LEU A 1 76 ? -42.735 28.985 52.265 1.00 53.78 76 LEU A O 1
ATOM 620 N N . TRP A 1 77 ? -42.908 31.222 52.375 1.00 50.72 77 TRP A N 1
ATOM 621 C CA . TRP A 1 77 ? -44.339 31.320 52.062 1.00 50.72 77 TRP A CA 1
ATOM 622 C C . TRP A 1 77 ? -44.619 31.094 50.565 1.00 50.72 77 TRP A C 1
ATOM 624 O O . TRP A 1 77 ? -45.078 31.994 49.863 1.00 50.72 77 TRP A O 1
ATOM 634 N N . ILE A 1 78 ? -44.342 29.889 50.062 1.00 57.31 78 ILE A N 1
ATOM 635 C CA . ILE A 1 78 ? -44.808 29.436 48.746 1.00 57.31 78 ILE A CA 1
ATOM 636 C C . ILE A 1 78 ? -45.865 28.356 48.968 1.00 57.31 78 ILE A C 1
ATOM 638 O O . ILE A 1 78 ? -45.622 27.380 49.675 1.00 57.31 78 ILE A O 1
ATOM 642 N N . ASP A 1 79 ? -47.040 28.538 48.371 1.00 65.62 79 ASP A N 1
ATOM 643 C CA . ASP A 1 79 ? -48.138 27.580 48.476 1.00 65.62 79 ASP A CA 1
ATOM 644 C C . ASP A 1 79 ? -47.734 26.223 47.872 1.00 65.62 79 ASP A C 1
ATOM 646 O O . ASP A 1 79 ? -47.280 26.150 46.725 1.00 65.62 79 ASP A O 1
ATOM 650 N N . ILE A 1 80 ? -47.886 25.146 48.648 1.00 65.88 80 ILE A N 1
ATOM 651 C CA . ILE A 1 80 ? -47.404 23.801 48.303 1.00 65.88 80 ILE A CA 1
ATOM 652 C C . ILE A 1 80 ? -48.123 23.279 47.051 1.00 65.88 80 ILE A C 1
ATOM 654 O O . ILE A 1 80 ? -47.499 22.611 46.227 1.00 65.88 80 ILE A O 1
ATOM 658 N N . GLU A 1 81 ? -49.394 23.646 46.849 1.00 66.88 81 GLU A N 1
ATOM 659 C CA . GLU A 1 81 ? -50.123 23.313 45.620 1.00 66.88 81 GLU A CA 1
ATOM 660 C C . GLU A 1 81 ? -49.472 23.974 44.391 1.00 66.88 81 GLU A C 1
ATOM 662 O O . GLU A 1 81 ? -49.265 23.324 43.363 1.00 66.88 81 GLU A O 1
ATOM 667 N N . THR A 1 82 ? -49.044 25.234 44.521 1.00 72.25 82 THR A N 1
ATOM 668 C CA . THR A 1 82 ? -48.333 25.956 43.454 1.00 72.25 82 THR A CA 1
ATOM 669 C C . THR A 1 82 ? -46.947 25.351 43.206 1.00 72.25 82 THR A C 1
ATOM 671 O O . THR A 1 82 ? -46.569 25.148 42.051 1.00 72.25 82 THR A O 1
ATOM 674 N N . VAL A 1 83 ? -46.202 24.989 44.262 1.00 70.44 83 VAL A N 1
ATOM 675 C CA . VAL A 1 83 ? -44.912 24.281 44.132 1.00 70.44 83 VAL A CA 1
ATOM 676 C C . VAL A 1 83 ? -45.095 22.964 43.380 1.00 70.44 83 VAL A C 1
ATOM 678 O O . VAL A 1 83 ? -44.336 22.689 42.452 1.00 70.44 83 VAL A O 1
ATOM 681 N N . TRP A 1 84 ? -46.111 22.170 43.728 1.00 76.44 84 TRP A N 1
ATOM 682 C CA . TRP A 1 84 ? -46.384 20.885 43.086 1.00 76.44 84 TRP A CA 1
ATOM 683 C C . TRP A 1 84 ? -46.735 21.030 41.601 1.00 76.44 84 TRP A C 1
ATOM 685 O O . TRP A 1 84 ? -46.141 20.347 40.764 1.00 76.44 84 TRP A O 1
ATOM 695 N N . GLN A 1 85 ? -47.637 21.954 41.253 1.00 77.81 85 GLN A N 1
ATOM 696 C CA . GLN A 1 85 ? -48.026 22.205 39.861 1.00 77.81 85 GLN A CA 1
ATOM 697 C C . GLN A 1 85 ? -46.831 22.670 39.009 1.00 77.81 85 GLN A C 1
ATOM 699 O O . GLN A 1 85 ? -46.626 22.171 37.896 1.00 77.81 85 GLN A O 1
ATOM 704 N N . VAL A 1 86 ? -45.998 23.577 39.532 1.00 77.62 86 VAL A N 1
ATOM 705 C CA . VAL A 1 86 ? -44.790 24.055 38.837 1.00 77.62 86 VAL A CA 1
ATOM 706 C C . VAL A 1 86 ? -43.744 22.938 38.717 1.00 77.62 86 VAL A C 1
ATOM 708 O O . VAL A 1 86 ? -43.168 22.760 37.644 1.00 77.62 86 VAL A O 1
ATOM 711 N N . HIS A 1 87 ? -43.538 22.132 39.765 1.00 77.25 87 HIS A N 1
ATOM 712 C CA . HIS A 1 87 ? -42.621 20.981 39.760 1.00 77.25 87 HIS A CA 1
ATOM 713 C C . HIS A 1 87 ? -43.010 19.942 38.705 1.00 77.25 87 HIS A C 1
ATOM 715 O O . HIS A 1 87 ? -42.188 19.583 37.861 1.00 77.25 87 HIS A O 1
ATOM 721 N N . ALA A 1 88 ? -44.278 19.524 38.696 1.00 78.31 88 ALA A N 1
ATOM 722 C CA . ALA A 1 88 ? -44.813 18.574 37.726 1.00 78.31 88 ALA A CA 1
ATOM 723 C C . ALA A 1 88 ? -44.712 19.105 36.285 1.00 78.31 88 ALA A C 1
ATOM 725 O O . ALA A 1 88 ? -44.335 18.362 35.377 1.00 78.31 88 ALA A O 1
ATOM 726 N N . THR A 1 89 ? -44.968 20.402 36.075 1.00 80.69 89 THR A N 1
ATOM 727 C CA . THR A 1 89 ? -44.848 21.047 34.756 1.00 80.69 89 THR A CA 1
ATOM 728 C C . THR A 1 89 ? -43.398 21.079 34.268 1.00 80.69 89 THR A C 1
ATOM 730 O O . THR A 1 89 ? -43.133 20.715 33.121 1.00 80.69 89 THR A O 1
ATOM 733 N N . ILE A 1 90 ? -42.444 21.450 35.133 1.00 76.38 90 ILE A N 1
ATOM 734 C CA . ILE A 1 90 ? -41.009 21.458 34.807 1.00 76.38 90 ILE A CA 1
ATOM 735 C C . ILE A 1 90 ? -40.522 20.043 34.480 1.00 76.38 90 ILE A C 1
ATOM 737 O O . ILE A 1 90 ? -39.798 19.871 33.499 1.00 76.38 90 ILE A O 1
ATOM 741 N N . ILE A 1 91 ? -40.939 19.026 35.241 1.00 79.19 91 ILE A N 1
ATOM 742 C CA . ILE A 1 91 ? -40.594 17.623 34.967 1.00 79.19 91 ILE A CA 1
ATOM 743 C C . ILE A 1 91 ? -41.196 17.162 33.636 1.00 79.19 91 ILE A C 1
ATOM 745 O O . ILE A 1 91 ? -40.483 16.563 32.835 1.00 79.19 91 ILE A O 1
ATOM 749 N N . GLY A 1 92 ? -42.466 17.474 33.363 1.00 76.44 92 GLY A N 1
ATOM 750 C CA . GLY A 1 92 ? -43.137 17.115 32.110 1.00 76.44 92 GLY A CA 1
ATOM 751 C C . GLY A 1 92 ? -42.453 17.715 30.878 1.00 76.44 92 GLY A C 1
ATOM 752 O O . GLY A 1 92 ? -42.100 16.986 29.952 1.00 76.44 92 GLY A O 1
ATOM 753 N N . LEU A 1 93 ? -42.180 19.025 30.895 1.00 78.19 93 LEU A N 1
ATOM 754 C CA . LEU A 1 93 ? -41.414 19.699 29.838 1.00 78.19 93 LEU A CA 1
ATOM 755 C C . LEU A 1 93 ? -39.994 19.138 29.714 1.00 78.19 93 LEU A C 1
ATOM 757 O O . LEU A 1 93 ? -39.517 18.910 28.602 1.00 78.19 93 LEU A O 1
ATOM 761 N N . SER A 1 94 ? -39.335 18.866 30.843 1.00 73.88 94 SER A N 1
ATOM 762 C CA . SER A 1 94 ? -37.981 18.311 30.843 1.00 73.88 94 SER A CA 1
ATOM 763 C C . SER A 1 94 ? -37.937 16.897 30.273 1.00 73.88 94 SER A C 1
ATOM 765 O O . SER A 1 94 ? -36.988 16.564 29.577 1.00 73.88 94 SER A O 1
ATOM 767 N N . PHE A 1 95 ? -38.960 16.077 30.514 1.00 74.69 95 PHE A N 1
ATOM 768 C CA . PHE A 1 95 ? -39.066 14.750 29.919 1.00 74.69 95 PHE A CA 1
ATOM 769 C C . PHE A 1 95 ? -39.268 14.833 28.403 1.00 74.69 95 PHE A C 1
ATOM 771 O O . PHE A 1 95 ? -38.594 14.122 27.666 1.00 74.69 95 PHE A O 1
ATOM 778 N N . VAL A 1 96 ? -40.126 15.741 27.920 1.00 75.44 96 VAL A N 1
ATOM 779 C CA . VAL A 1 96 ? -40.345 15.951 26.477 1.00 75.44 96 VAL A CA 1
ATOM 780 C C . VAL A 1 96 ? -39.059 16.387 25.774 1.00 75.44 96 VAL A C 1
ATOM 782 O O . VAL A 1 96 ? -38.673 15.777 24.780 1.00 75.44 96 VAL A O 1
ATOM 785 N N . VAL A 1 97 ? -38.360 17.402 26.291 1.00 70.69 97 VAL A N 1
ATOM 786 C CA . VAL A 1 97 ? -37.111 17.883 25.673 1.00 70.69 97 VAL A CA 1
ATOM 787 C C . VAL A 1 97 ? -35.995 16.838 25.789 1.00 70.69 97 VAL A C 1
ATOM 789 O O . VAL A 1 97 ? -35.228 16.674 24.844 1.00 70.69 97 VAL A O 1
ATOM 792 N N . LEU A 1 98 ? -35.934 16.063 26.876 1.00 70.69 98 LEU A N 1
ATOM 793 C CA . LEU A 1 98 ? -35.001 14.941 26.992 1.00 70.69 98 LEU A CA 1
ATOM 794 C C . LEU A 1 98 ? -35.316 13.809 26.000 1.00 70.69 98 LEU A C 1
ATOM 796 O O . LEU A 1 98 ? -34.384 13.255 25.430 1.00 70.69 98 LEU A O 1
ATOM 800 N N . VAL A 1 99 ? -36.590 13.494 25.742 1.00 70.75 99 VAL A N 1
ATOM 801 C CA . VAL A 1 99 ? -36.990 12.543 24.690 1.00 70.75 99 VAL A CA 1
ATOM 802 C C . VAL A 1 99 ? -36.602 13.066 23.308 1.00 70.75 99 VAL A C 1
ATOM 804 O O . VAL A 1 99 ? -36.056 12.297 22.527 1.00 70.75 99 VAL A O 1
ATOM 807 N N . PHE A 1 100 ? -36.782 14.358 23.018 1.00 68.12 100 PHE A N 1
ATOM 808 C CA . PHE A 1 100 ? -36.302 14.948 21.762 1.00 68.12 100 PHE A CA 1
ATOM 809 C C . PHE A 1 100 ? -34.773 14.959 21.651 1.00 68.12 100 PHE A C 1
ATOM 811 O O . PHE A 1 100 ? -34.253 14.710 20.570 1.00 68.12 100 PHE A O 1
ATOM 818 N N . LEU A 1 101 ? -34.036 15.192 22.741 1.00 64.38 101 LEU A N 1
ATOM 819 C CA . LEU A 1 101 ? -32.574 15.069 22.751 1.00 64.38 101 LEU A CA 1
ATOM 820 C C . LEU A 1 101 ? -32.137 13.614 22.552 1.00 64.38 101 LEU A C 1
ATOM 822 O O . LEU A 1 101 ? -31.219 13.366 21.785 1.00 64.38 101 LEU A O 1
ATOM 826 N N . LEU A 1 102 ? -32.821 12.648 23.166 1.00 63.69 102 LEU A N 1
ATOM 827 C CA .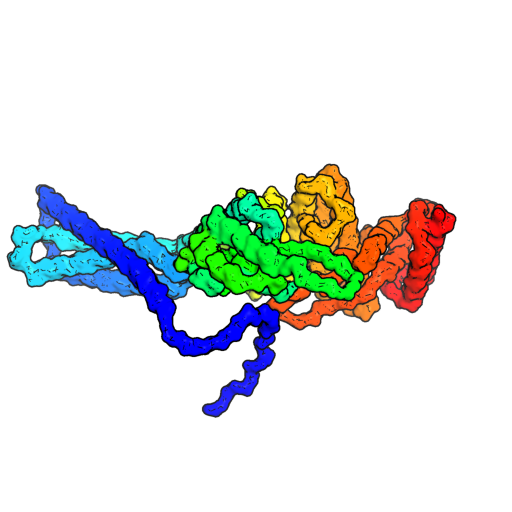 LEU A 1 102 ? -32.612 11.219 22.923 1.00 63.69 102 LEU A CA 1
ATOM 828 C C . LEU A 1 102 ? -32.952 10.817 21.486 1.00 63.69 102 LEU A C 1
ATOM 830 O O . LEU A 1 102 ? -32.236 10.010 20.905 1.00 63.69 102 LEU A O 1
ATOM 834 N N . GLU A 1 103 ? -34.005 11.377 20.891 1.00 63.16 103 GLU A N 1
ATOM 835 C CA . GLU A 1 103 ? -34.345 11.165 19.484 1.00 63.16 103 GLU A CA 1
ATOM 836 C C . GLU A 1 103 ? -33.306 11.807 18.554 1.00 63.16 103 GLU A C 1
ATOM 838 O O . GLU A 1 103 ? -32.916 11.194 17.567 1.00 63.16 103 GLU A O 1
ATOM 843 N N . ILE A 1 104 ? -32.791 12.995 18.884 1.00 58.66 104 ILE A N 1
ATOM 844 C CA . ILE A 1 104 ? -31.674 13.613 18.160 1.00 58.66 104 ILE A CA 1
ATOM 845 C C . ILE A 1 104 ? -30.422 12.739 18.272 1.00 58.66 104 ILE A C 1
ATOM 847 O O . ILE A 1 104 ? -29.828 12.461 17.240 1.00 58.66 104 ILE A O 1
ATOM 851 N N . VAL A 1 105 ? -30.063 12.248 19.466 1.00 54.69 105 VAL A N 1
ATOM 852 C CA . VAL A 1 105 ? -28.855 11.429 19.683 1.00 54.69 105 VAL A CA 1
ATOM 853 C C . VAL A 1 105 ? -28.981 10.035 19.046 1.00 54.69 105 VAL A C 1
ATOM 855 O O . VAL A 1 105 ? -28.036 9.554 18.432 1.00 54.69 105 VAL A O 1
ATOM 858 N N . SER A 1 106 ? -30.156 9.399 19.105 1.00 52.91 106 SER A N 1
ATOM 859 C CA . SER A 1 106 ? -30.413 8.100 18.448 1.00 52.91 106 SER A CA 1
ATOM 860 C C . SER A 1 106 ? -30.605 8.201 16.931 1.00 52.91 106 SER A C 1
ATOM 862 O O . SER A 1 106 ? -30.315 7.244 16.218 1.00 52.91 106 SER A O 1
ATOM 864 N N . ARG A 1 107 ? -31.035 9.357 16.403 1.00 49.09 107 ARG A N 1
ATOM 865 C CA . ARG A 1 107 ? -30.929 9.668 14.967 1.00 49.09 107 ARG A CA 1
ATOM 866 C C . ARG A 1 107 ? -29.508 10.097 14.583 1.00 49.09 107 ARG A C 1
ATOM 868 O O . ARG A 1 107 ? -29.137 9.958 13.419 1.00 49.09 107 ARG A O 1
ATOM 875 N N . SER A 1 108 ? -28.704 10.613 15.516 1.00 45.06 108 SER A N 1
ATOM 876 C CA . SER A 1 108 ? -27.323 11.024 15.268 1.00 45.06 108 SER A CA 1
ATOM 877 C C . SER A 1 108 ? -26.334 9.885 15.518 1.00 45.06 108 SER A C 1
ATOM 879 O O . SER A 1 108 ? -25.604 9.891 16.500 1.00 45.06 108 SER A O 1
ATOM 881 N N . ARG A 1 109 ? -26.239 8.982 14.536 1.00 53.25 109 ARG A N 1
ATOM 882 C CA . ARG A 1 109 ? -24.989 8.315 14.104 1.00 53.25 109 ARG A CA 1
ATOM 883 C C . ARG A 1 109 ? -24.271 7.360 15.076 1.00 53.25 109 ARG A C 1
ATOM 885 O O . ARG A 1 109 ? -23.428 6.606 14.605 1.00 53.25 109 ARG A O 1
ATOM 892 N N . TYR A 1 110 ? -24.574 7.344 16.372 1.00 52.44 110 TYR A N 1
ATOM 893 C CA . TYR A 1 110 ? -23.817 6.549 17.341 1.00 52.44 110 TYR A CA 1
ATOM 894 C C . TYR A 1 110 ? -24.212 5.071 17.362 1.00 52.44 110 TYR A C 1
ATOM 896 O O . TYR A 1 110 ? -25.389 4.708 17.330 1.00 52.44 110 TYR A O 1
ATOM 904 N N . VAL A 1 111 ? -23.189 4.223 17.477 1.00 51.72 111 VAL A N 1
ATOM 905 C CA . VAL A 1 111 ? -23.300 2.787 17.754 1.00 51.72 111 VAL A CA 1
ATOM 906 C C . VAL A 1 111 ? -24.140 2.545 19.018 1.00 51.72 111 VAL A C 1
ATOM 908 O O . VAL A 1 111 ? -24.009 3.267 20.006 1.00 51.72 111 VAL A O 1
ATOM 911 N N . GLU A 1 112 ? -24.986 1.507 19.000 1.00 52.28 112 GLU A N 1
ATOM 912 C CA . GLU A 1 112 ? -25.983 1.215 20.050 1.00 52.28 112 GLU A CA 1
ATOM 913 C C . GLU A 1 112 ? -25.366 1.138 21.469 1.00 52.28 112 GLU A C 1
ATOM 915 O O . GLU A 1 112 ? -25.960 1.619 22.435 1.00 52.28 112 GLU A O 1
ATOM 920 N N . ASP A 1 113 ? -24.131 0.641 21.588 1.00 51.62 113 ASP A N 1
ATOM 921 C CA . ASP A 1 113 ? -23.389 0.544 22.855 1.00 51.62 113 ASP A CA 1
ATOM 922 C C . ASP A 1 113 ? -22.819 1.893 23.339 1.00 51.62 113 ASP A C 1
ATOM 924 O O . ASP A 1 113 ? -22.792 2.163 24.542 1.00 51.62 113 ASP A O 1
ATOM 928 N N . VAL A 1 114 ? -22.441 2.790 22.419 1.00 54.28 114 VAL A N 1
ATOM 929 C CA . VAL A 1 114 ? -21.988 4.160 22.739 1.00 54.28 114 VAL A CA 1
ATOM 930 C C . VAL A 1 114 ? -23.157 4.983 23.280 1.00 54.28 114 VAL A C 1
ATOM 932 O O . VAL A 1 114 ? -23.000 5.728 24.247 1.00 54.28 114 VAL A O 1
ATOM 935 N N . LEU A 1 115 ? -24.367 4.782 22.744 1.00 57.84 115 LEU A N 1
ATOM 936 C CA . LEU A 1 115 ? -25.595 5.363 23.297 1.00 57.84 115 LEU A CA 1
ATOM 937 C C . LEU A 1 115 ? -25.879 4.859 24.727 1.00 57.84 115 LEU A C 1
ATOM 939 O O . LEU A 1 115 ? -26.323 5.634 25.581 1.00 57.84 115 LEU A O 1
ATOM 943 N N . GLN A 1 116 ? -25.598 3.584 25.019 1.00 59.12 116 GLN A N 1
ATOM 944 C CA . GLN A 1 116 ? -25.747 3.035 26.369 1.00 59.12 116 GLN A CA 1
ATOM 945 C C . GLN A 1 116 ? -24.706 3.623 27.339 1.00 59.12 116 GLN A C 1
ATOM 947 O O . GLN A 1 116 ? -25.084 4.081 28.424 1.00 59.12 116 GLN A O 1
ATOM 952 N N . GLN A 1 117 ? -23.431 3.720 26.938 1.00 57.84 117 GLN A N 1
ATOM 953 C CA . GLN A 1 117 ? -22.398 4.404 27.730 1.00 57.84 117 GLN A CA 1
ATOM 954 C C . GLN A 1 117 ? -22.739 5.891 27.957 1.00 57.84 117 GLN A C 1
ATOM 956 O O . GLN A 1 117 ? -22.642 6.377 29.087 1.00 57.84 117 GLN A O 1
ATOM 961 N N . PHE A 1 118 ? -23.224 6.607 26.935 1.00 60.75 118 PHE A N 1
ATOM 962 C CA . PHE A 1 118 ? -23.699 7.996 27.028 1.00 60.75 118 PHE A CA 1
ATOM 963 C C . PHE A 1 118 ? -24.795 8.156 28.094 1.00 60.75 118 PHE A C 1
ATOM 965 O O . PHE A 1 118 ? -24.751 9.080 28.916 1.00 60.75 118 PHE A O 1
ATOM 972 N N . LEU A 1 119 ? -25.766 7.238 28.139 1.00 61.50 119 LEU A N 1
ATOM 973 C CA . LEU A 1 119 ? -26.851 7.250 29.126 1.00 61.50 119 LEU A CA 1
ATOM 974 C C . LEU A 1 119 ? -26.376 6.947 30.556 1.00 61.50 119 LEU A C 1
ATOM 976 O O . LEU A 1 119 ? -26.874 7.562 31.505 1.00 61.50 119 LEU A O 1
ATOM 980 N N . GLN A 1 120 ? -25.379 6.074 30.722 1.00 62.28 120 GLN A N 1
ATOM 981 C CA . GLN A 1 120 ? -24.733 5.832 32.015 1.00 62.28 120 GLN A CA 1
ATOM 982 C C . GLN A 1 120 ? -23.912 7.057 32.480 1.00 62.28 120 GLN A C 1
ATOM 984 O O . GLN A 1 120 ? -24.122 7.566 33.587 1.00 62.28 120 GLN A O 1
ATOM 989 N N . ARG A 1 121 ? -23.021 7.598 31.630 1.00 61.25 121 ARG A N 1
ATOM 990 C CA . ARG A 1 121 ? -22.129 8.742 31.945 1.00 61.25 121 ARG A CA 1
ATOM 991 C C . ARG A 1 121 ? -22.884 10.043 32.229 1.00 61.25 121 ARG A C 1
ATOM 993 O O . ARG A 1 121 ? -22.432 10.851 33.044 1.00 61.25 121 ARG A O 1
ATOM 1000 N N . SER A 1 122 ? -24.021 10.264 31.570 1.00 63.53 122 SER A N 1
ATOM 1001 C CA . SER A 1 122 ? -24.836 11.479 31.726 1.00 63.53 122 SER A CA 1
ATOM 1002 C C . SER A 1 122 ? -25.674 11.514 33.013 1.00 63.53 122 SER A C 1
ATOM 1004 O O . SER A 1 122 ? -26.183 12.578 33.365 1.00 63.53 122 SER A O 1
ATOM 1006 N N . ARG A 1 123 ? -25.805 10.388 33.740 1.00 68.25 123 ARG A N 1
ATOM 1007 C CA . ARG A 1 123 ? -26.654 10.237 34.946 1.00 68.25 123 ARG A CA 1
ATOM 1008 C C . ARG A 1 123 ? -28.114 10.685 34.748 1.00 68.25 123 ARG A C 1
ATOM 1010 O O . ARG A 1 123 ? -28.791 11.059 35.707 1.00 68.25 123 ARG A O 1
ATOM 1017 N N . VAL A 1 124 ? -28.624 10.581 33.520 1.00 70.12 124 VAL A N 1
ATOM 1018 C CA . VAL A 1 124 ? -30.014 10.911 33.159 1.00 70.12 124 VAL A CA 1
ATOM 1019 C C . VAL A 1 124 ? -31.017 10.068 33.956 1.00 70.12 124 VAL A C 1
ATOM 1021 O O . VAL A 1 124 ? -31.949 10.610 34.549 1.00 70.12 124 VAL A O 1
ATOM 1024 N N . LEU A 1 125 ? -30.807 8.747 34.018 1.00 69.50 125 LEU A N 1
ATOM 1025 C CA . LEU A 1 125 ? -31.729 7.807 34.669 1.00 69.50 125 LEU A CA 1
ATOM 1026 C C . LEU A 1 125 ? -31.918 8.077 36.182 1.00 69.50 125 LEU A C 1
ATOM 1028 O O . LEU A 1 125 ? -33.068 8.220 36.604 1.00 69.50 125 LEU A O 1
ATOM 1032 N N . PRO A 1 126 ? -30.852 8.203 37.007 1.00 70.69 126 PRO A N 1
ATOM 1033 C CA . PRO A 1 126 ? -30.990 8.535 38.429 1.00 70.69 126 PRO A CA 1
ATOM 1034 C C . PRO A 1 126 ? -31.733 9.852 38.687 1.00 70.69 126 PRO A C 1
ATOM 1036 O O . PRO A 1 126 ? -32.566 9.922 39.588 1.00 70.69 126 PRO A O 1
ATOM 1039 N N . VAL A 1 127 ? -31.463 10.895 37.891 1.00 73.12 127 VAL A N 1
ATOM 1040 C CA . VAL A 1 127 ? -32.089 12.217 38.066 1.00 73.12 127 VAL A CA 1
ATOM 1041 C C . VAL A 1 127 ? -33.564 12.196 37.662 1.00 73.12 127 VAL A C 1
ATOM 1043 O O . VAL A 1 127 ? -34.385 12.801 38.352 1.00 73.12 127 VAL A O 1
ATOM 1046 N N . LEU A 1 128 ? -33.935 11.453 36.613 1.00 72.81 128 LEU A N 1
ATOM 1047 C CA . LEU A 1 128 ? -35.339 11.211 36.263 1.00 72.81 128 LEU A CA 1
ATOM 1048 C C . LEU A 1 128 ? -36.088 10.492 37.388 1.00 72.81 128 LEU A C 1
ATOM 1050 O O . LEU A 1 128 ? -37.140 10.969 37.813 1.00 72.81 128 LEU A O 1
ATOM 1054 N N . PHE A 1 129 ? -35.543 9.384 37.904 1.00 75.56 129 PHE A N 1
ATOM 1055 C CA . PHE A 1 129 ? -36.169 8.651 39.007 1.00 75.56 129 PHE A CA 1
ATOM 1056 C C . PHE A 1 129 ? -36.290 9.515 40.267 1.00 75.56 129 PHE A C 1
ATOM 1058 O O . PHE A 1 129 ? -37.357 9.534 40.877 1.00 75.56 129 PHE A O 1
ATOM 1065 N N . TYR A 1 130 ? -35.254 10.284 40.618 1.00 80.50 130 TYR A N 1
ATOM 1066 C CA . TYR A 1 130 ? -35.302 11.243 41.725 1.00 80.50 130 TYR A CA 1
ATOM 1067 C C . TYR A 1 130 ? -36.412 12.287 41.531 1.00 80.50 130 TYR A C 1
ATOM 1069 O O . TYR A 1 130 ? -37.209 12.509 42.438 1.00 80.50 130 TYR A O 1
ATOM 1077 N N . SER A 1 131 ? -36.507 12.884 40.339 1.00 78.62 131 SER A N 1
ATOM 1078 C CA . SER A 1 131 ? -37.507 13.915 40.028 1.00 78.62 131 SER A CA 1
ATOM 1079 C C . SER A 1 131 ? -38.934 13.369 40.142 1.00 78.62 131 SER A C 1
ATOM 1081 O O . SER A 1 131 ? -39.809 14.006 40.728 1.00 78.62 131 SER A O 1
ATOM 1083 N N . LEU A 1 132 ? -39.159 12.158 39.624 1.00 79.56 132 LEU A N 1
ATOM 1084 C CA . LEU A 1 132 ? -40.462 11.494 39.610 1.00 79.56 132 LEU A CA 1
ATOM 1085 C C . LEU A 1 132 ? -40.879 11.051 41.026 1.00 79.56 132 LEU A C 1
ATOM 1087 O O . LEU A 1 132 ? -42.011 11.301 41.439 1.00 79.56 132 LEU A O 1
ATOM 1091 N N . LEU A 1 133 ? -39.947 10.500 41.814 1.00 79.75 133 LEU A N 1
ATOM 1092 C CA . LEU A 1 133 ? -40.149 10.202 43.240 1.00 79.75 133 LEU A CA 1
ATOM 1093 C C . LEU A 1 133 ? -40.408 11.471 44.066 1.00 79.75 133 LEU A C 1
ATOM 1095 O O . LEU A 1 133 ? -41.302 11.475 44.909 1.00 79.75 133 LEU A O 1
ATOM 1099 N N . GLY A 1 134 ? -39.673 12.554 43.804 1.00 78.12 134 GLY A N 1
ATOM 1100 C CA . GLY A 1 134 ? -39.875 13.852 44.446 1.00 78.12 134 GLY A CA 1
ATOM 1101 C C . GLY A 1 134 ? -41.253 14.445 44.145 1.00 78.12 134 GLY A C 1
ATOM 1102 O O . GLY A 1 134 ? -41.912 14.948 45.049 1.00 78.12 134 GLY A O 1
ATOM 1103 N N . SER A 1 135 ? -41.734 14.317 42.904 1.00 80.38 135 SER A N 1
ATOM 1104 C CA . SER A 1 135 ? -43.069 14.786 42.508 1.00 80.38 135 SER A CA 1
ATOM 1105 C C . SER A 1 135 ? -44.189 13.975 43.170 1.00 80.38 135 SER A C 1
ATOM 1107 O O . SER A 1 135 ? -45.181 14.549 43.621 1.00 80.38 135 SER A O 1
ATOM 1109 N N . ILE A 1 136 ? -44.006 12.654 43.316 1.00 81.12 136 ILE A N 1
ATOM 1110 C CA . ILE A 1 136 ? -44.908 11.789 44.095 1.00 81.12 136 ILE A CA 1
ATOM 1111 C C . ILE A 1 136 ? -44.895 12.190 45.577 1.00 81.12 136 ILE A C 1
ATOM 1113 O O . ILE A 1 136 ? -45.961 12.328 46.173 1.00 81.12 136 ILE A O 1
ATOM 1117 N N . ALA A 1 137 ? -43.720 12.424 46.170 1.00 76.44 137 ALA A N 1
ATOM 1118 C CA . ALA A 1 137 ? -43.598 12.828 47.571 1.00 76.44 137 ALA A CA 1
ATOM 1119 C C . ALA A 1 137 ? -44.305 14.167 47.848 1.00 76.44 137 ALA A C 1
ATOM 1121 O O . ALA A 1 137 ? -45.111 14.253 48.774 1.00 76.44 137 ALA A O 1
ATOM 1122 N N . ILE A 1 138 ? -44.076 15.185 47.008 1.00 75.06 138 ILE A N 1
ATOM 1123 C CA . ILE A 1 138 ? -44.774 16.477 47.105 1.00 75.06 138 ILE A CA 1
ATOM 1124 C C . ILE A 1 138 ? -46.285 16.294 46.859 1.00 75.06 138 ILE A C 1
ATOM 1126 O O . ILE A 1 138 ? -47.092 16.879 47.574 1.00 75.06 138 ILE A O 1
ATOM 1130 N N . GLY A 1 139 ? -46.694 15.439 45.916 1.00 74.19 139 GLY A N 1
ATOM 1131 C CA . GLY A 1 139 ? -48.110 15.150 45.658 1.00 74.19 139 GLY A CA 1
ATOM 1132 C C . GLY A 1 139 ? -48.834 14.501 46.845 1.00 74.19 139 GLY A C 1
ATOM 1133 O O . GLY A 1 139 ? -49.970 14.861 47.142 1.00 74.19 139 GLY A O 1
ATOM 1134 N N . ILE A 1 140 ? -48.171 13.599 47.577 1.00 75.25 140 ILE A N 1
ATOM 1135 C CA . ILE A 1 140 ? -48.703 13.012 48.820 1.00 75.25 140 ILE A CA 1
ATOM 1136 C C . ILE A 1 140 ? -48.874 14.093 49.901 1.00 75.25 140 ILE A C 1
ATOM 1138 O O . ILE A 1 140 ? -49.902 14.112 50.576 1.00 75.25 140 ILE A O 1
ATOM 1142 N N . LEU A 1 141 ? -47.914 15.017 50.018 1.00 72.00 141 LEU A N 1
ATOM 1143 C CA . LEU A 1 141 ? -47.978 16.175 50.923 1.00 72.00 141 LEU A CA 1
ATOM 1144 C C . LEU A 1 141 ? -49.134 17.140 50.593 1.00 72.00 141 LEU A C 1
ATOM 1146 O O . LEU A 1 141 ? -49.720 17.705 51.512 1.00 72.00 141 LEU A O 1
ATOM 1150 N N . VAL A 1 142 ? -49.497 17.303 49.314 1.00 71.88 142 VAL A N 1
ATOM 1151 C CA . VAL A 1 142 ? -50.665 18.107 48.891 1.00 71.88 142 VAL A CA 1
ATOM 1152 C C . VAL A 1 142 ? -51.989 17.374 49.143 1.00 71.88 142 VAL A C 1
ATOM 1154 O O . VAL A 1 142 ? -52.958 17.993 49.572 1.00 71.88 142 VAL A O 1
ATOM 1157 N N . LEU A 1 143 ? -52.050 16.061 48.891 1.00 72.81 143 LEU A N 1
ATOM 1158 C CA . LEU A 1 143 ? -53.289 15.274 48.995 1.00 72.81 143 LEU A CA 1
ATOM 1159 C C . LEU A 1 143 ? -53.681 14.904 50.436 1.00 72.81 143 LEU A C 1
ATOM 1161 O O . LEU A 1 143 ? -54.860 14.666 50.693 1.00 72.81 143 LEU A O 1
ATOM 1165 N N . TYR A 1 144 ? -52.723 14.853 51.366 1.00 70.88 144 TYR A N 1
ATOM 1166 C CA . TYR A 1 144 ? -52.951 14.504 52.774 1.00 70.88 144 TYR A CA 1
ATOM 1167 C C . TYR A 1 144 ? -52.353 15.556 53.728 1.00 70.88 144 TYR A C 1
ATOM 1169 O O . TYR A 1 144 ? -51.435 15.241 54.489 1.00 70.88 144 TYR A O 1
ATOM 1177 N N . PRO A 1 145 ? -52.858 16.806 53.721 1.00 62.66 145 PRO A N 1
ATOM 1178 C CA . PRO A 1 145 ? -52.274 17.887 54.511 1.00 62.66 145 PRO A CA 1
ATOM 1179 C C . PRO A 1 145 ? -52.429 17.661 56.023 1.00 62.66 145 PRO A C 1
ATOM 1181 O O . PRO A 1 145 ? -51.469 17.844 56.769 1.00 62.66 145 PRO A O 1
ATOM 1184 N N . ASP A 1 146 ? -53.607 17.224 56.479 1.00 57.47 146 ASP A N 1
ATOM 1185 C CA . ASP A 1 146 ? -53.960 17.189 57.906 1.00 57.47 146 ASP A CA 1
ATOM 1186 C C . ASP A 1 146 ? -53.111 16.231 58.773 1.00 57.47 146 ASP A C 1
ATOM 1188 O O . ASP A 1 146 ? -52.679 16.657 59.841 1.00 57.47 146 ASP A O 1
ATOM 1192 N N . PRO A 1 147 ? -52.808 14.975 58.372 1.00 57.19 147 PRO A N 1
ATOM 1193 C CA . PRO A 1 147 ? -51.977 14.085 59.191 1.00 57.19 147 PRO A CA 1
ATOM 1194 C C . PRO A 1 147 ? -50.462 14.326 59.062 1.00 57.19 147 PRO A C 1
ATOM 1196 O O . PRO A 1 147 ? -49.697 13.703 59.796 1.00 57.19 147 PRO A O 1
ATOM 1199 N N . ILE A 1 148 ? -50.009 15.170 58.125 1.00 55.28 148 ILE A N 1
ATOM 1200 C CA . ILE A 1 148 ? -48.580 15.324 57.786 1.00 55.28 148 ILE A CA 1
ATOM 1201 C C . ILE A 1 148 ? -48.017 16.689 58.228 1.00 55.28 148 ILE A C 1
ATOM 1203 O O . ILE A 1 148 ? -46.824 16.788 58.523 1.00 55.28 148 ILE A O 1
ATOM 1207 N N . ARG A 1 149 ? -48.863 17.724 58.352 1.00 54.25 149 ARG A N 1
ATOM 1208 C CA . ARG A 1 149 ? -48.460 19.105 58.695 1.00 54.25 149 ARG A CA 1
ATOM 1209 C C . ARG A 1 149 ? -47.679 19.250 60.004 1.00 54.25 149 ARG A C 1
ATOM 1211 O O . ARG A 1 149 ? -46.832 20.131 60.096 1.00 54.25 149 ARG A O 1
ATOM 1218 N N . ASP A 1 150 ? -47.951 18.387 60.981 1.00 55.91 150 ASP A N 1
ATOM 1219 C CA . ASP A 1 150 ? -47.301 18.405 62.300 1.00 55.91 150 ASP A CA 1
ATOM 1220 C C . ASP A 1 150 ? -45.964 17.632 62.331 1.00 55.91 150 ASP A C 1
ATOM 1222 O O . ASP A 1 150 ? -45.236 17.701 63.320 1.00 55.91 150 ASP A O 1
ATOM 1226 N N . TRP A 1 151 ? -45.646 16.861 61.281 1.00 55.56 151 TRP A N 1
ATOM 1227 C CA . TRP A 1 151 ? -44.490 15.947 61.231 1.00 55.56 151 TRP A CA 1
ATOM 1228 C C . TRP A 1 151 ? -43.462 16.291 60.146 1.00 55.56 151 TRP A C 1
ATOM 1230 O O . TRP A 1 151 ? -42.316 15.848 60.237 1.00 55.56 151 TRP A O 1
ATOM 1240 N N . VAL A 1 152 ? -43.845 17.041 59.108 1.00 59.81 152 VAL A N 1
ATOM 1241 C CA . VAL A 1 152 ? -42.975 17.354 57.964 1.00 59.81 152 VAL A CA 1
ATOM 1242 C C . VAL A 1 152 ? -42.927 18.858 57.725 1.00 59.81 152 VAL A C 1
ATOM 1244 O O . VAL A 1 152 ? -43.950 19.507 57.524 1.00 59.81 152 VAL A O 1
ATOM 1247 N N . SER A 1 153 ? -41.710 19.399 57.703 1.00 64.19 153 SER A N 1
ATOM 1248 C CA . SER A 1 153 ? -41.466 20.827 57.511 1.00 64.19 153 SER A CA 1
ATOM 1249 C C . SER A 1 153 ? -41.958 21.358 56.154 1.00 64.19 153 SER A C 1
ATOM 1251 O O . SER A 1 153 ? -41.744 20.699 55.127 1.00 64.19 153 SER A O 1
ATOM 1253 N N . PRO A 1 154 ? -42.495 22.597 56.094 1.00 64.25 154 PRO A N 1
ATOM 1254 C CA . PRO A 1 154 ? -42.776 23.289 54.832 1.00 64.25 154 PRO A CA 1
ATOM 1255 C C . PRO A 1 154 ? -41.522 23.521 53.967 1.00 64.25 154 PRO A C 1
ATOM 1257 O O . PRO A 1 154 ? -41.642 23.724 52.759 1.00 64.25 154 PRO A O 1
ATOM 1260 N N . ASN A 1 155 ? -40.317 23.431 54.540 1.00 68.06 155 ASN A N 1
ATOM 1261 C CA . ASN A 1 155 ? -39.062 23.542 53.797 1.00 68.06 155 ASN A CA 1
ATOM 1262 C C . ASN A 1 155 ? -38.729 22.264 52.994 1.00 68.06 155 ASN A C 1
ATOM 1264 O O . ASN A 1 155 ? -37.934 22.328 52.052 1.00 68.06 155 ASN A O 1
ATOM 1268 N N . VAL A 1 156 ? -39.346 21.110 53.293 1.00 71.69 156 VAL A N 1
ATOM 1269 C CA . VAL A 1 156 ? -39.088 19.840 52.581 1.00 71.69 156 VAL A CA 1
ATOM 1270 C C . VAL A 1 156 ? -39.541 19.896 51.107 1.00 71.69 156 VAL A C 1
ATOM 1272 O O . VAL A 1 156 ? -38.694 19.647 50.243 1.00 71.69 156 VAL A O 1
ATOM 1275 N N . PRO A 1 157 ? -40.791 20.287 50.761 1.00 70.88 157 PRO A N 1
ATOM 1276 C CA . PRO A 1 157 ? -41.205 20.487 49.367 1.00 70.88 157 PRO A CA 1
ATOM 1277 C C . PRO A 1 157 ? -40.303 21.452 48.588 1.00 70.88 157 PRO A C 1
ATOM 1279 O O . PRO A 1 157 ? -39.892 21.146 47.469 1.00 70.88 157 PRO A O 1
ATOM 1282 N N . ALA A 1 158 ? -39.950 22.592 49.192 1.00 71.06 158 ALA A N 1
ATOM 1283 C CA . ALA A 1 158 ? -39.085 23.596 48.574 1.00 71.06 158 ALA A CA 1
ATOM 1284 C C . ALA A 1 158 ? -37.661 23.063 48.321 1.00 71.06 158 ALA A C 1
ATOM 1286 O O . ALA A 1 158 ? -37.094 23.292 47.251 1.00 71.06 158 ALA A O 1
ATOM 1287 N N . THR A 1 159 ? -37.100 22.291 49.257 1.00 73.38 159 THR A N 1
ATOM 1288 C CA . THR A 1 159 ? -35.773 21.674 49.097 1.00 73.38 159 THR A CA 1
ATOM 1289 C C . THR A 1 159 ? -35.768 20.634 47.973 1.00 73.38 159 THR A C 1
ATOM 1291 O O . THR A 1 159 ? -34.882 20.661 47.116 1.00 73.38 159 THR A O 1
ATOM 1294 N N . ILE A 1 160 ? -36.784 19.761 47.914 1.00 75.31 160 ILE A N 1
ATOM 1295 C CA . ILE A 1 160 ? -36.947 18.775 46.830 1.00 75.31 160 ILE A CA 1
ATOM 1296 C C . ILE A 1 160 ? -37.088 19.487 45.475 1.00 75.31 160 ILE A C 1
ATOM 1298 O O . ILE A 1 160 ? -36.448 19.093 44.498 1.00 75.31 160 ILE A O 1
ATOM 1302 N N . PHE A 1 161 ? -37.869 20.570 45.411 1.00 76.56 161 PHE A N 1
ATOM 1303 C CA . PHE A 1 161 ? -38.044 21.388 44.210 1.00 76.56 161 PHE A CA 1
ATOM 1304 C C . PHE A 1 161 ? -36.722 21.991 43.706 1.00 76.56 161 PHE A C 1
ATOM 1306 O O . PHE A 1 161 ? -36.354 21.784 42.547 1.00 76.56 161 PHE A O 1
ATOM 1313 N N . VAL A 1 162 ? -35.971 22.677 44.576 1.00 77.44 162 VAL A N 1
ATOM 1314 C CA . VAL A 1 162 ? -34.691 23.316 44.218 1.00 77.44 162 VAL A CA 1
ATOM 1315 C C . VAL A 1 162 ? -33.662 22.285 43.754 1.00 77.44 162 VAL A C 1
ATOM 1317 O O . VAL A 1 162 ? -33.028 22.480 42.715 1.00 77.44 162 VAL A O 1
ATOM 1320 N N . VAL A 1 163 ? -33.524 21.156 44.459 1.00 78.06 163 VAL A N 1
ATOM 1321 C CA . VAL A 1 163 ? -32.579 20.102 44.053 1.00 78.06 163 VAL A CA 1
ATOM 1322 C C . VAL A 1 163 ? -33.021 19.410 42.762 1.00 78.06 163 VAL A C 1
ATOM 1324 O O . VAL A 1 163 ? -32.169 19.058 41.947 1.00 78.06 163 VAL A O 1
ATOM 1327 N N . THR A 1 164 ? -34.327 19.301 42.499 1.00 78.31 164 THR A N 1
ATOM 1328 C CA . THR A 1 164 ? -34.827 18.817 41.203 1.00 78.31 164 THR A CA 1
ATOM 1329 C C . THR A 1 164 ? -34.420 19.751 40.063 1.00 78.31 164 THR A C 1
ATOM 1331 O O . THR A 1 164 ? -33.889 19.279 39.061 1.00 78.31 164 THR A O 1
ATOM 1334 N N . ILE A 1 165 ? -34.593 21.071 40.212 1.00 78.19 165 ILE A N 1
ATOM 1335 C CA . ILE A 1 165 ? -34.174 22.045 39.188 1.00 78.19 165 ILE A CA 1
ATOM 1336 C C . ILE A 1 165 ? -32.660 21.987 38.959 1.00 78.19 165 ILE A C 1
ATOM 1338 O O . ILE A 1 165 ? -32.225 21.953 37.810 1.00 78.19 165 ILE A O 1
ATOM 1342 N N . LEU A 1 166 ? -31.854 21.923 40.023 1.00 79.81 166 LEU A N 1
ATOM 1343 C CA . LEU A 1 166 ? -30.396 21.806 39.909 1.00 79.81 166 LEU A CA 1
ATOM 1344 C C . LEU A 1 166 ? -29.968 20.490 39.242 1.00 79.81 166 LEU A C 1
ATOM 1346 O O . LEU A 1 166 ? -29.078 20.501 38.393 1.00 79.81 166 LEU A O 1
ATOM 1350 N N . GLY A 1 167 ? -30.621 19.371 39.567 1.00 75.38 167 GLY A N 1
ATOM 1351 C CA . GLY A 1 167 ? -30.383 18.074 38.930 1.00 75.38 167 GLY A CA 1
ATOM 1352 C C . GLY A 1 167 ? -30.738 18.079 37.442 1.00 75.38 167 GLY A C 1
ATOM 1353 O O . GLY A 1 167 ? -29.945 17.631 36.616 1.00 75.38 167 GLY A O 1
ATOM 1354 N N . ILE A 1 168 ? -31.891 18.648 37.085 1.00 78.62 168 ILE A N 1
ATOM 1355 C CA . ILE A 1 168 ? -32.335 18.810 35.696 1.00 78.62 168 ILE A CA 1
ATOM 1356 C C . ILE A 1 168 ? -31.372 19.725 34.921 1.00 78.62 168 ILE A C 1
ATOM 1358 O O . ILE A 1 168 ? -30.914 19.350 33.845 1.00 78.62 168 ILE A O 1
ATOM 1362 N N . MET A 1 169 ? -30.984 20.876 35.482 1.00 76.50 169 MET A N 1
ATOM 1363 C CA . MET A 1 169 ? -29.979 21.785 34.905 1.00 76.50 169 MET A CA 1
ATOM 1364 C C . MET A 1 169 ? -28.620 21.100 34.700 1.00 76.50 169 MET A C 1
ATOM 1366 O O . MET A 1 169 ? -27.990 21.284 33.660 1.00 76.50 169 MET A O 1
ATOM 1370 N N . PHE A 1 170 ? -28.175 20.281 35.658 1.00 76.25 170 PHE A N 1
ATOM 1371 C CA . PHE A 1 170 ? -26.942 19.498 35.544 1.00 76.25 170 PHE A CA 1
ATOM 1372 C C . PHE A 1 170 ? -27.023 18.466 34.411 1.00 76.25 170 PHE A C 1
ATOM 1374 O O . PHE A 1 170 ? -26.087 18.359 33.616 1.00 76.25 170 PHE A O 1
ATOM 1381 N N . VAL A 1 171 ? -28.146 17.748 34.296 1.00 71.56 171 VAL A N 1
ATOM 1382 C CA . VAL A 1 171 ? -28.391 16.807 33.194 1.00 71.56 171 VAL A CA 1
ATOM 1383 C C . VAL A 1 171 ? -28.422 17.533 31.853 1.00 71.56 171 VAL A C 1
ATOM 1385 O O . VAL A 1 171 ? -27.745 17.087 30.934 1.00 71.56 171 VAL A O 1
ATOM 1388 N N . TYR A 1 172 ? -29.107 18.674 31.736 1.00 70.69 172 TYR A N 1
ATOM 1389 C CA . TYR A 1 172 ? -29.083 19.477 30.511 1.00 70.69 172 TYR A CA 1
ATOM 1390 C C . TYR A 1 172 ? -27.677 19.946 30.154 1.00 70.69 172 TYR A C 1
ATOM 1392 O O . TYR A 1 172 ? -27.241 19.735 29.028 1.00 70.69 172 TYR A O 1
ATOM 1400 N N . GLY A 1 173 ? -26.931 20.505 31.109 1.00 65.75 173 GLY A N 1
ATOM 1401 C CA . GLY A 1 173 ? -25.545 20.916 30.890 1.00 65.75 173 GLY A CA 1
ATOM 1402 C C . GLY A 1 173 ? -24.647 19.758 30.443 1.00 65.75 173 GLY A C 1
ATOM 1403 O O . GLY A 1 173 ? -23.787 19.946 29.585 1.00 65.75 173 GLY A O 1
ATOM 1404 N N . LYS A 1 174 ? -24.868 18.544 30.965 1.00 65.94 174 LYS A N 1
ATOM 1405 C CA . LYS A 1 174 ? -24.164 17.328 30.536 1.00 65.94 174 LYS A CA 1
ATOM 1406 C C . LYS A 1 174 ? -24.590 16.857 29.147 1.00 65.94 174 LYS A C 1
ATOM 1408 O O . LYS A 1 174 ? -23.721 16.686 28.305 1.00 65.94 174 LYS A O 1
ATOM 1413 N N . VAL A 1 175 ? -25.884 16.676 28.892 1.00 64.00 175 VAL A N 1
ATOM 1414 C CA . VAL A 1 175 ? -26.414 16.185 27.608 1.00 64.00 175 VAL A CA 1
ATOM 1415 C C . VAL A 1 175 ? -26.083 17.157 26.477 1.00 64.00 175 VAL A C 1
ATOM 1417 O O . VAL A 1 175 ? -25.571 16.730 25.452 1.00 64.00 175 VAL A O 1
ATOM 1420 N N . VAL A 1 176 ? -26.266 18.465 26.681 1.00 62.62 176 VAL A N 1
ATOM 1421 C CA . VAL A 1 176 ? -25.886 19.494 25.699 1.00 62.62 176 VAL A CA 1
ATOM 1422 C C . VAL A 1 176 ? -24.371 19.512 25.482 1.00 62.62 176 VAL A C 1
ATOM 1424 O O . VAL A 1 176 ? -23.932 19.617 24.341 1.00 62.62 176 VAL A O 1
ATOM 1427 N N . LYS A 1 177 ? -23.550 19.341 26.531 1.00 57.25 177 LYS A N 1
ATOM 1428 C CA . LYS A 1 177 ? -22.092 19.241 26.360 1.00 57.25 177 LYS A CA 1
ATOM 1429 C C . LYS A 1 177 ? -21.676 17.980 25.592 1.00 57.25 177 LYS A C 1
ATOM 1431 O O . LYS A 1 177 ? -20.794 18.095 24.755 1.00 57.25 177 LYS A O 1
ATOM 1436 N N . LEU A 1 178 ? -22.279 16.814 25.844 1.00 55.19 178 LEU A N 1
ATOM 1437 C CA . LEU A 1 178 ? -21.963 15.585 25.098 1.00 55.19 178 LEU A CA 1
ATOM 1438 C C . LEU A 1 178 ? -22.557 15.556 23.676 1.00 55.19 178 LEU A C 1
ATOM 1440 O O . LEU A 1 178 ? -22.059 14.796 22.858 1.00 55.19 178 LEU A O 1
ATOM 1444 N N . ALA A 1 179 ? -23.604 16.338 23.387 1.00 53.88 179 ALA A N 1
ATOM 1445 C CA . ALA A 1 179 ? -24.248 16.382 22.069 1.00 53.88 179 ALA A CA 1
ATOM 1446 C C . ALA A 1 179 ? -23.771 17.538 21.163 1.00 53.88 179 ALA A C 1
ATOM 1448 O O . ALA A 1 179 ? -24.027 17.496 19.962 1.00 53.88 179 ALA A O 1
ATOM 1449 N N . LEU A 1 180 ? -23.138 18.587 21.717 1.00 50.50 180 LEU A N 1
ATOM 1450 C CA . LEU A 1 180 ? -22.635 19.749 20.956 1.00 50.50 180 LEU A CA 1
ATOM 1451 C C . LEU A 1 180 ? -21.111 19.944 21.004 1.00 50.50 180 LEU A C 1
ATOM 1453 O O . LEU A 1 180 ? -20.568 20.573 20.098 1.00 50.50 180 LEU A O 1
ATOM 1457 N N . ALA A 1 181 ? -20.408 19.434 22.020 1.00 44.84 181 ALA A N 1
ATOM 1458 C CA . ALA A 1 181 ? -19.019 19.023 21.804 1.00 44.84 181 ALA A CA 1
ATOM 1459 C C . ALA A 1 181 ? -19.042 17.604 21.203 1.00 44.84 181 ALA A C 1
ATOM 1461 O O . ALA A 1 181 ? -20.068 16.934 21.297 1.00 44.84 181 ALA A O 1
ATOM 1462 N N . GLY A 1 182 ? -17.937 17.138 20.613 1.00 48.09 182 GLY A N 1
ATOM 1463 C CA . GLY A 1 182 ? -17.864 15.830 19.939 1.00 48.09 182 GLY A CA 1
ATOM 1464 C C . GLY A 1 182 ? -17.207 14.672 20.717 1.00 48.09 182 GLY A C 1
ATOM 1465 O O . GLY A 1 182 ? -16.478 13.911 20.088 1.00 48.09 182 GLY A O 1
ATOM 1466 N N . PRO A 1 183 ? -17.395 14.481 22.044 1.00 48.47 183 PRO A N 1
ATOM 1467 C CA . PRO A 1 183 ? -16.680 13.431 22.774 1.00 48.47 183 PRO A CA 1
ATOM 1468 C C . PRO A 1 183 ? -17.204 12.020 22.464 1.00 48.47 183 PRO A C 1
ATOM 1470 O O . PRO A 1 183 ? -16.556 11.043 22.810 1.00 48.47 183 PRO A O 1
ATOM 1473 N N . ALA A 1 184 ? -18.378 11.889 21.840 1.00 51.47 184 ALA A N 1
ATOM 1474 C CA . ALA A 1 184 ? -18.915 10.585 21.459 1.00 51.47 184 ALA A CA 1
ATOM 1475 C C . ALA A 1 184 ? -18.243 10.013 20.192 1.00 51.47 184 ALA A C 1
ATOM 1477 O O . ALA A 1 184 ? -18.331 8.810 19.964 1.00 51.47 184 ALA A O 1
ATOM 1478 N N . ASP A 1 185 ? -17.512 10.838 19.430 1.00 58.03 185 ASP A N 1
ATOM 1479 C CA . ASP A 1 185 ? -16.583 10.358 18.401 1.00 58.03 185 ASP A CA 1
ATOM 1480 C C . ASP A 1 185 ? -15.256 9.921 19.069 1.00 58.03 185 ASP A C 1
ATOM 1482 O O . ASP A 1 185 ? -14.762 8.828 18.811 1.00 58.03 185 ASP A O 1
ATOM 1486 N N . GLU A 1 186 ? -14.722 10.704 20.023 1.00 65.12 186 GLU A N 1
ATOM 1487 C CA . GLU A 1 186 ? -13.534 10.341 20.831 1.00 65.12 186 GLU A CA 1
ATOM 1488 C C . GLU A 1 186 ? -13.704 9.014 21.599 1.00 65.12 186 GLU A C 1
ATOM 1490 O O . GLU A 1 186 ? -12.785 8.189 21.620 1.00 65.12 186 GLU A O 1
ATOM 1495 N N . ASP A 1 187 ? -14.880 8.774 22.191 1.00 67.75 187 ASP A N 1
ATOM 1496 C CA . ASP A 1 187 ? -15.207 7.511 22.867 1.00 67.75 187 ASP A CA 1
ATOM 1497 C C . ASP A 1 187 ? -15.186 6.319 21.875 1.00 67.75 187 ASP A C 1
ATOM 1499 O O . ASP A 1 187 ? -14.713 5.241 22.236 1.00 67.75 187 ASP A O 1
ATOM 1503 N N . VAL A 1 188 ? -15.598 6.506 20.608 1.00 71.38 188 VAL A N 1
ATOM 1504 C CA . VAL A 1 188 ? -15.520 5.465 19.556 1.00 71.38 188 VAL A CA 1
ATOM 1505 C C . VAL A 1 188 ? -14.072 5.120 19.207 1.00 71.38 188 VAL A C 1
ATOM 1507 O O . VAL A 1 188 ? -13.708 3.943 19.209 1.00 71.38 188 VAL A O 1
ATOM 1510 N N . TYR A 1 189 ? -13.227 6.119 18.939 1.00 79.06 189 TYR A N 1
ATOM 1511 C CA . TYR A 1 189 ? -11.816 5.873 18.613 1.00 79.06 189 TYR A CA 1
ATOM 1512 C C . TYR A 1 189 ? -11.054 5.248 19.795 1.00 79.06 189 TYR A C 1
ATOM 1514 O O . TYR A 1 189 ? -10.163 4.421 19.598 1.00 79.06 189 TYR A O 1
ATOM 1522 N N . THR A 1 190 ? -11.430 5.597 21.030 1.00 82.69 190 THR A N 1
ATOM 1523 C CA . THR A 1 190 ? -10.863 5.009 22.255 1.00 82.69 190 THR A CA 1
ATOM 1524 C C . THR A 1 190 ? -11.245 3.536 22.411 1.00 82.69 190 THR A C 1
ATOM 1526 O O . THR A 1 190 ? -10.383 2.708 22.711 1.00 82.69 190 THR A O 1
ATOM 1529 N N . GLU A 1 191 ? -12.513 3.182 22.177 1.00 80.81 191 GLU A N 1
ATOM 1530 C CA . GLU A 1 191 ? -12.948 1.782 22.188 1.00 80.81 191 GLU A CA 1
ATOM 1531 C C . GLU A 1 191 ? -12.295 0.979 21.049 1.00 80.81 191 GLU A C 1
ATOM 1533 O O . GLU A 1 191 ? -11.846 -0.141 21.289 1.00 80.81 191 GLU A O 1
ATOM 1538 N N . LEU A 1 192 ? -12.121 1.549 19.849 1.00 84.06 192 LEU A N 1
ATOM 1539 C CA . LEU A 1 192 ? -11.398 0.884 18.757 1.00 84.06 192 LEU A CA 1
ATOM 1540 C C . LEU A 1 192 ? -9.946 0.540 19.137 1.00 84.06 192 LEU A C 1
ATOM 1542 O O . LEU A 1 192 ? -9.562 -0.620 18.999 1.00 84.06 192 LEU A O 1
ATOM 1546 N N . LYS A 1 193 ? -9.164 1.486 19.685 1.00 88.81 193 LYS A N 1
ATOM 1547 C CA . LYS A 1 193 ? -7.800 1.197 20.188 1.00 88.81 193 LYS A CA 1
ATOM 1548 C C . LYS A 1 193 ? -7.816 0.070 21.221 1.00 88.81 193 LYS A C 1
ATOM 1550 O O . LYS A 1 193 ? -7.068 -0.892 21.105 1.00 88.81 193 LYS A O 1
ATOM 1555 N N . LYS A 1 194 ? -8.737 0.134 22.189 1.00 87.06 194 LYS A N 1
ATOM 1556 C CA . LYS A 1 194 ? -8.910 -0.892 23.230 1.00 87.06 194 LYS A CA 1
ATOM 1557 C C . LYS A 1 194 ? -9.254 -2.273 22.656 1.00 87.06 194 LYS A C 1
ATOM 1559 O O . LYS A 1 194 ? -8.752 -3.272 23.170 1.00 87.06 194 LYS A O 1
ATOM 1564 N N . HIS A 1 195 ? -10.073 -2.354 21.607 1.00 83.38 195 HIS A N 1
ATOM 1565 C CA . HIS A 1 195 ? -10.367 -3.614 20.919 1.00 83.38 195 HIS A CA 1
ATOM 1566 C C . HIS A 1 195 ? -9.176 -4.129 20.094 1.00 83.38 195 HIS A C 1
ATOM 1568 O O . HIS A 1 195 ? -8.929 -5.333 20.103 1.00 83.38 195 HIS A O 1
ATOM 1574 N N . ILE A 1 196 ? -8.396 -3.245 19.464 1.00 84.38 196 ILE A N 1
ATOM 1575 C CA . ILE A 1 196 ? -7.138 -3.592 18.781 1.00 84.38 196 ILE A CA 1
ATOM 1576 C C . ILE A 1 196 ? -6.122 -4.177 19.776 1.00 84.38 196 ILE A C 1
ATOM 1578 O O . ILE A 1 196 ? -5.667 -5.304 19.577 1.00 84.38 196 ILE A O 1
ATOM 1582 N N . SER A 1 197 ? -5.853 -3.498 20.898 1.00 88.00 197 SER A N 1
ATOM 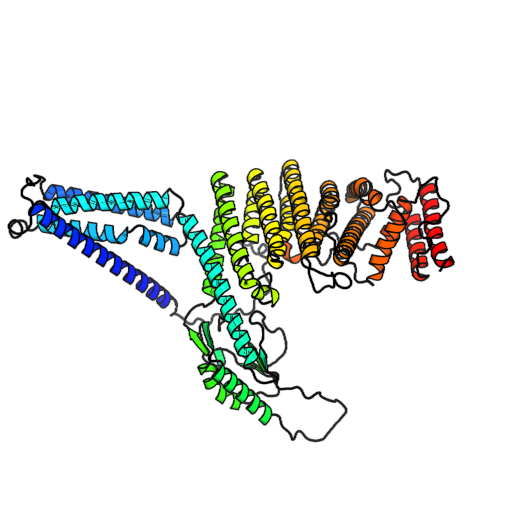1583 C CA . SER A 1 197 ? -4.974 -4.019 21.958 1.00 88.00 197 SER A CA 1
ATOM 1584 C C . SER A 1 197 ? -5.482 -5.333 22.556 1.00 88.00 197 SER A C 1
ATOM 1586 O O . SER A 1 197 ? -4.686 -6.184 22.950 1.00 88.00 197 SER A O 1
ATOM 1588 N N . LYS A 1 198 ? -6.809 -5.509 22.659 1.00 82.88 198 LYS A N 1
ATOM 1589 C CA . LYS A 1 198 ? -7.422 -6.763 23.123 1.00 82.88 198 LYS A CA 1
ATOM 1590 C C . LYS A 1 198 ? -7.147 -7.898 22.137 1.00 82.88 198 LYS A C 1
ATOM 1592 O O . LYS A 1 198 ? -6.702 -8.944 22.587 1.00 82.88 198 LYS A O 1
ATOM 1597 N N . LYS A 1 199 ? -7.318 -7.671 20.827 1.00 78.69 199 LYS A N 1
ATOM 1598 C CA . LYS A 1 199 ? -6.982 -8.657 19.786 1.00 78.69 199 LYS A CA 1
ATOM 1599 C C . LYS A 1 199 ? -5.510 -9.059 19.864 1.00 78.69 199 LYS A C 1
ATOM 1601 O O . LYS A 1 199 ? -5.223 -10.243 19.901 1.00 78.69 199 LYS A O 1
ATOM 1606 N N . ILE A 1 200 ? -4.587 -8.098 19.940 1.00 79.00 200 ILE A N 1
ATOM 1607 C CA . ILE A 1 200 ? -3.146 -8.404 20.009 1.00 79.00 200 ILE A CA 1
ATOM 1608 C C . ILE A 1 200 ? -2.834 -9.265 21.244 1.00 79.00 200 ILE A C 1
ATOM 1610 O O . ILE A 1 200 ? -2.135 -10.261 21.130 1.00 79.00 200 ILE A O 1
ATOM 1614 N N . LYS A 1 201 ? -3.424 -8.962 22.408 1.00 79.69 201 LYS A N 1
ATOM 1615 C CA . LYS A 1 201 ? -3.250 -9.767 23.634 1.00 79.69 201 LYS A CA 1
ATOM 1616 C C . LYS A 1 201 ? -3.874 -11.162 23.558 1.00 79.69 201 LYS A C 1
ATOM 1618 O O . LYS A 1 201 ? -3.310 -12.100 24.109 1.00 79.69 201 LYS A O 1
ATOM 1623 N N . GLU A 1 202 ? -5.018 -11.302 22.892 1.00 71.31 202 GLU A N 1
ATOM 1624 C CA . GLU A 1 202 ? -5.624 -12.608 22.597 1.00 71.31 202 GLU A CA 1
ATOM 1625 C C . GLU A 1 202 ? -4.703 -13.428 21.680 1.00 71.31 202 GLU A C 1
ATOM 1627 O O . GLU A 1 202 ? -4.439 -14.595 21.955 1.00 71.31 202 GLU A O 1
ATOM 1632 N N . ASP A 1 203 ? -4.126 -12.789 20.662 1.00 70.19 203 ASP A N 1
ATOM 1633 C CA . ASP A 1 203 ? -3.211 -13.413 19.705 1.00 70.19 203 ASP A CA 1
ATOM 1634 C C . ASP A 1 203 ? -1.864 -13.827 20.356 1.00 70.19 203 ASP A C 1
ATOM 1636 O O . ASP A 1 203 ? -1.318 -14.871 19.995 1.00 70.19 203 ASP A O 1
ATOM 1640 N N . VAL A 1 204 ? -1.362 -13.069 21.349 1.00 72.00 204 VAL A N 1
ATOM 1641 C CA . VAL A 1 204 ? -0.208 -13.451 22.199 1.00 72.00 204 VAL A CA 1
ATOM 1642 C C . VAL A 1 204 ? -0.516 -14.695 23.033 1.00 72.00 204 VAL A C 1
ATOM 1644 O O . VAL A 1 204 ? 0.274 -15.633 23.030 1.00 72.00 204 VAL A O 1
ATOM 1647 N N . ALA A 1 205 ? -1.665 -14.746 23.713 1.00 66.81 205 ALA A N 1
ATOM 1648 C CA . ALA A 1 205 ? -2.007 -15.891 24.561 1.00 66.81 205 ALA A CA 1
ATOM 1649 C C . ALA A 1 205 ? -2.103 -17.196 23.747 1.00 66.81 205 ALA A C 1
ATOM 1651 O O . ALA A 1 205 ? -1.559 -18.221 24.146 1.00 66.81 205 ALA A O 1
ATOM 1652 N N . VAL A 1 206 ? -2.728 -17.154 22.562 1.00 63.81 206 VAL A N 1
ATOM 1653 C CA . VAL A 1 206 ? -2.798 -18.307 21.638 1.00 63.81 206 VAL A CA 1
ATOM 1654 C C . VAL A 1 206 ? -1.407 -18.753 21.171 1.00 63.81 206 VAL A C 1
ATOM 1656 O O . VAL A 1 206 ? -1.185 -19.932 20.910 1.00 63.81 206 VAL A O 1
ATOM 1659 N N . TYR A 1 207 ? -0.454 -17.829 21.052 1.00 64.88 207 TYR A N 1
ATOM 1660 C CA . TYR A 1 207 ? 0.931 -18.168 20.743 1.00 64.88 207 TYR A CA 1
ATOM 1661 C C . TYR A 1 207 ? 1.648 -18.862 21.915 1.00 64.88 207 TYR A C 1
ATOM 1663 O O . TYR A 1 207 ? 2.275 -19.896 21.696 1.00 64.88 207 TYR A O 1
ATOM 1671 N N . GLU A 1 208 ? 1.514 -18.349 23.142 1.00 64.44 208 GLU A N 1
ATOM 1672 C CA . GLU A 1 208 ? 2.096 -18.968 24.344 1.00 64.44 208 GLU A CA 1
ATOM 1673 C C . GLU A 1 208 ? 1.569 -20.404 24.548 1.00 64.44 208 GLU A C 1
ATOM 1675 O O . GLU A 1 208 ? 2.353 -21.319 24.806 1.00 64.44 208 GLU A O 1
ATOM 1680 N N . TYR A 1 209 ? 0.265 -20.631 24.331 1.00 61.59 209 TYR A N 1
ATOM 1681 C CA . TYR A 1 209 ? -0.334 -21.971 24.377 1.00 61.59 209 TYR A CA 1
ATOM 1682 C C . TYR A 1 209 ? 0.190 -22.915 23.285 1.00 61.59 209 TYR A C 1
ATOM 1684 O O . TYR A 1 209 ? 0.432 -24.088 23.568 1.00 61.59 209 TYR A O 1
ATOM 1692 N N . ASP A 1 210 ? 0.378 -22.437 22.049 1.00 59.66 210 ASP A N 1
ATOM 1693 C CA . ASP A 1 210 ? 0.919 -23.271 20.967 1.00 59.66 210 ASP A CA 1
ATOM 1694 C C . ASP A 1 210 ? 2.378 -23.681 21.237 1.00 59.66 210 ASP A C 1
ATOM 1696 O O . ASP A 1 210 ? 2.754 -24.802 20.891 1.00 59.66 210 ASP A O 1
ATOM 1700 N N . GLN A 1 211 ? 3.181 -22.826 21.889 1.00 64.31 211 GLN A N 1
ATOM 1701 C CA . GLN A 1 211 ? 4.533 -23.186 22.338 1.00 64.31 211 GLN A CA 1
ATOM 1702 C C . GLN A 1 211 ? 4.509 -24.243 23.450 1.00 64.31 211 GLN A C 1
ATOM 1704 O O . GLN A 1 211 ? 5.161 -25.278 23.314 1.00 64.31 211 GLN A O 1
ATOM 1709 N N . GLU A 1 212 ? 3.730 -24.031 24.522 1.00 65.56 212 GLU A N 1
ATOM 1710 C CA . GLU A 1 212 ? 3.622 -25.002 25.627 1.00 65.56 212 GLU A CA 1
ATOM 1711 C C . GLU A 1 212 ? 3.101 -26.361 25.134 1.00 65.56 212 GLU A C 1
ATOM 1713 O O . GLU A 1 212 ? 3.568 -27.415 25.577 1.00 65.56 212 GLU A O 1
ATOM 1718 N N . LEU A 1 213 ? 2.167 -26.347 24.177 1.00 61.97 213 LEU A N 1
ATOM 1719 C CA . LEU A 1 213 ? 1.686 -27.552 23.519 1.00 61.97 213 LEU A CA 1
ATOM 1720 C C . LEU A 1 213 ? 2.801 -28.224 22.709 1.00 61.97 213 LEU A C 1
ATOM 1722 O O . LEU A 1 213 ? 3.042 -29.410 22.915 1.00 61.97 213 LEU A O 1
ATOM 1726 N N . GLN A 1 214 ? 3.493 -27.494 21.828 1.00 64.12 214 GLN A N 1
ATOM 1727 C CA . GLN A 1 214 ? 4.554 -28.042 20.977 1.00 64.12 214 GLN A CA 1
ATOM 1728 C C . GLN A 1 214 ? 5.689 -28.687 21.791 1.00 64.12 214 GLN A C 1
ATOM 1730 O O . GLN A 1 214 ? 6.112 -29.791 21.453 1.00 64.12 214 GLN A O 1
ATOM 1735 N N . ASP A 1 215 ? 6.119 -28.061 22.890 1.00 69.38 215 ASP A N 1
ATOM 1736 C CA . ASP A 1 215 ? 7.140 -28.603 23.802 1.00 69.38 215 ASP A CA 1
ATOM 1737 C C . ASP A 1 215 ? 6.668 -29.848 24.581 1.00 69.38 215 ASP A C 1
ATOM 1739 O O . ASP A 1 215 ? 7.485 -30.633 25.070 1.00 69.38 215 ASP A O 1
ATOM 1743 N N . SER A 1 216 ? 5.351 -30.035 24.715 1.00 67.88 216 SER A N 1
ATOM 1744 C CA . SER A 1 216 ? 4.743 -31.125 25.489 1.00 67.88 216 SER A CA 1
ATOM 1745 C C . SER A 1 216 ? 4.280 -32.315 24.639 1.00 67.88 216 SER A C 1
ATOM 1747 O O . SER A 1 216 ? 3.857 -33.329 25.200 1.00 67.88 216 SER A O 1
ATOM 1749 N N . LEU A 1 217 ? 4.301 -32.210 23.308 1.00 66.38 217 LEU A N 1
ATOM 1750 C CA . LEU A 1 217 ? 3.772 -33.240 22.411 1.00 66.38 217 LEU A CA 1
ATOM 1751 C C . LEU A 1 217 ? 4.705 -34.460 22.248 1.00 66.38 217 LEU A C 1
ATOM 1753 O O . LEU A 1 217 ? 5.924 -34.331 22.359 1.00 66.38 217 LEU A O 1
ATOM 1757 N N . PRO A 1 218 ? 4.159 -35.658 21.951 1.00 64.56 218 PRO A N 1
ATOM 1758 C CA . PRO A 1 218 ? 4.964 -36.835 21.620 1.00 64.56 218 PRO A CA 1
ATOM 1759 C C . PRO A 1 218 ? 5.709 -36.700 20.282 1.00 64.56 218 PRO A C 1
ATOM 1761 O O . PRO A 1 218 ? 5.215 -36.066 19.348 1.00 64.56 218 PRO A O 1
ATOM 1764 N N . ASP A 1 219 ? 6.846 -37.393 20.157 1.00 58.06 219 ASP A N 1
ATOM 1765 C CA . ASP A 1 219 ? 7.596 -37.510 18.899 1.00 58.06 219 ASP A CA 1
ATOM 1766 C C . ASP A 1 219 ? 6.683 -37.975 17.743 1.00 58.06 219 ASP A C 1
ATOM 1768 O O . ASP A 1 219 ? 6.048 -39.028 17.820 1.00 58.06 219 ASP A O 1
ATOM 1772 N N . GLY A 1 220 ? 6.647 -37.208 16.648 1.00 53.97 220 GLY A N 1
ATOM 1773 C CA . GLY A 1 220 ? 5.827 -37.500 15.463 1.00 53.97 220 GLY A CA 1
ATOM 1774 C C . GLY A 1 220 ? 4.452 -36.819 15.422 1.00 53.97 220 GLY A C 1
ATOM 1775 O O . GLY A 1 220 ? 3.719 -37.019 14.452 1.00 53.97 220 GLY A O 1
ATOM 1776 N N . VAL A 1 221 ? 4.109 -36.000 16.424 1.00 56.16 221 VAL A N 1
ATOM 1777 C CA . VAL A 1 221 ? 2.948 -35.096 16.378 1.00 56.16 221 VAL A CA 1
ATOM 1778 C C . VAL A 1 221 ? 3.399 -33.688 15.995 1.00 56.16 221 VAL A C 1
ATOM 1780 O O . VAL A 1 221 ? 4.295 -33.136 16.628 1.00 56.16 221 VAL A O 1
ATOM 1783 N N . GLU A 1 222 ? 2.757 -33.080 14.997 1.00 55.91 222 GLU A N 1
ATOM 1784 C CA . GLU A 1 222 ? 3.043 -31.698 14.584 1.00 55.91 222 GLU A CA 1
ATOM 1785 C C . GLU A 1 222 ? 1.885 -30.752 14.953 1.00 55.91 222 GLU A C 1
ATOM 1787 O O . GLU A 1 222 ? 0.713 -31.017 14.653 1.00 55.91 222 GLU A O 1
ATOM 1792 N N . THR A 1 223 ? 2.207 -29.619 15.589 1.00 55.28 223 THR A N 1
ATOM 1793 C CA . THR A 1 223 ? 1.273 -28.495 15.756 1.00 55.28 223 THR A CA 1
ATOM 1794 C C . THR A 1 223 ? 1.098 -27.764 14.428 1.00 55.28 223 THR A C 1
ATOM 1796 O O . THR A 1 223 ? 2.062 -27.487 13.713 1.00 55.28 223 THR A O 1
ATOM 1799 N N . GLN A 1 224 ? -0.140 -27.407 14.081 1.00 55.53 224 GLN A N 1
ATOM 1800 C CA . GLN A 1 224 ? -0.415 -26.583 12.904 1.00 55.53 224 GLN A CA 1
ATOM 1801 C C . GLN A 1 224 ? -0.903 -25.192 13.271 1.00 55.53 224 GLN A C 1
ATOM 1803 O O . GLN A 1 224 ? -1.800 -25.017 14.094 1.00 55.53 224 GLN A O 1
ATOM 1808 N N . LYS A 1 225 ? -0.362 -24.193 12.563 1.00 52.38 225 LYS A N 1
ATOM 1809 C CA . LYS A 1 225 ? -0.785 -22.796 12.685 1.00 52.38 225 LYS A CA 1
ATOM 1810 C C . LYS A 1 225 ? -2.301 -22.684 12.432 1.00 52.38 225 LYS A C 1
ATOM 1812 O O . LYS A 1 225 ? -2.766 -23.073 11.355 1.00 52.38 225 LYS A O 1
ATOM 1817 N N . PRO A 1 226 ? -3.085 -22.116 13.366 1.00 47.47 226 PRO A N 1
ATOM 1818 C CA . PRO A 1 226 ? -4.543 -22.270 13.373 1.00 47.47 226 PRO A CA 1
ATOM 1819 C C . PRO A 1 226 ? -5.293 -21.564 12.227 1.00 47.47 226 PRO A C 1
ATOM 1821 O O . PRO A 1 226 ? -6.479 -21.818 12.013 1.00 47.47 226 PRO A O 1
ATOM 1824 N N . LEU A 1 227 ? -4.628 -20.717 11.440 1.00 40.72 227 LEU A N 1
ATOM 1825 C CA . LEU A 1 227 ? -5.273 -19.835 10.460 1.00 40.72 227 LEU A CA 1
ATOM 1826 C C . LEU A 1 227 ? -5.584 -20.475 9.092 1.00 40.72 227 LEU A C 1
ATOM 1828 O O . LEU A 1 227 ? -6.350 -19.903 8.321 1.00 40.72 227 LEU A O 1
ATOM 1832 N N . TYR A 1 228 ? -5.067 -21.670 8.778 1.00 36.22 228 TYR A N 1
ATOM 1833 C CA . TYR A 1 228 ? -5.226 -22.263 7.438 1.00 36.22 228 TYR A CA 1
ATOM 1834 C C . TYR A 1 228 ? -6.181 -23.473 7.388 1.00 36.22 228 TYR A C 1
ATOM 1836 O O . TYR A 1 228 ? -6.065 -24.379 8.218 1.00 36.22 228 TYR A O 1
ATOM 1844 N N . PRO A 1 229 ? -7.128 -23.539 6.429 1.00 35.03 229 PRO A N 1
ATOM 1845 C CA . PRO A 1 229 ? -7.886 -24.753 6.129 1.00 35.03 229 PRO A CA 1
ATOM 1846 C C . PRO A 1 229 ? -7.073 -25.723 5.259 1.00 35.03 229 PRO A C 1
ATOM 1848 O O . PRO A 1 229 ? -6.418 -25.323 4.295 1.00 35.03 229 PRO A O 1
ATOM 1851 N N . PHE A 1 230 ? -7.168 -27.020 5.556 1.00 36.31 230 PHE A N 1
ATOM 1852 C CA . PHE A 1 230 ? -6.456 -28.062 4.819 1.00 36.31 230 PHE A CA 1
ATOM 1853 C C . PHE A 1 230 ? -7.117 -28.333 3.455 1.00 36.31 230 PHE A C 1
ATOM 1855 O O . PHE A 1 230 ? -8.134 -29.023 3.359 1.00 36.31 230 PHE A O 1
ATOM 1862 N N . TYR A 1 231 ? -6.535 -27.819 2.368 1.00 34.38 231 TYR A N 1
ATOM 1863 C CA . TYR A 1 231 ? -6.966 -28.161 1.010 1.00 34.38 231 TYR A CA 1
ATOM 1864 C C . TYR A 1 231 ? -6.253 -29.418 0.497 1.00 34.38 231 TYR A C 1
ATOM 1866 O O . TYR A 1 231 ? -5.274 -29.349 -0.238 1.00 34.38 231 TYR A O 1
ATOM 1874 N N . GLY A 1 232 ? -6.835 -30.578 0.811 1.00 32.16 232 GLY A N 1
ATOM 1875 C CA . GLY A 1 232 ? -6.677 -31.779 -0.010 1.00 32.16 232 GLY A CA 1
ATOM 1876 C C . GLY A 1 232 ? -5.750 -32.869 0.525 1.00 32.16 232 GLY A C 1
ATOM 1877 O O . GLY A 1 232 ? -4.601 -32.984 0.113 1.00 32.16 232 GLY A O 1
ATOM 1878 N N . LYS A 1 233 ? -6.341 -33.793 1.284 1.00 31.80 233 LYS A N 1
ATOM 1879 C CA . LYS A 1 233 ? -6.383 -35.244 1.003 1.00 31.80 233 LYS A CA 1
ATOM 1880 C C . LYS A 1 233 ? -7.450 -35.862 1.916 1.00 31.80 233 LYS A C 1
ATOM 1882 O O . LYS A 1 233 ? -7.850 -35.236 2.891 1.00 31.80 233 LYS A O 1
ATOM 1887 N N . ARG A 1 234 ? -7.961 -37.055 1.587 1.00 41.28 234 ARG A N 1
ATOM 1888 C CA . ARG A 1 234 ? -8.817 -37.797 2.528 1.00 41.28 234 ARG A CA 1
ATOM 1889 C C . ARG A 1 234 ? -7.941 -38.258 3.695 1.00 41.28 234 ARG A C 1
ATOM 1891 O O . ARG A 1 234 ? -7.102 -39.126 3.498 1.00 41.28 234 ARG A O 1
ATOM 1898 N N . LYS A 1 235 ? -8.143 -37.649 4.856 1.00 50.31 235 LYS A N 1
ATOM 1899 C CA . LYS A 1 235 ? -7.691 -38.082 6.178 1.00 50.31 235 LYS A CA 1
ATOM 1900 C C . LYS A 1 235 ? -8.917 -37.993 7.084 1.00 50.31 235 LYS A C 1
ATOM 1902 O O . LYS A 1 235 ? -9.717 -37.071 6.900 1.00 50.31 235 LYS A O 1
ATOM 1907 N N . ASP A 1 236 ? -9.079 -38.933 8.002 1.00 55.94 236 ASP A N 1
ATOM 1908 C CA . ASP A 1 236 ? -10.173 -38.876 8.967 1.00 55.94 236 ASP A CA 1
ATOM 1909 C C . ASP A 1 236 ? -9.773 -37.923 10.103 1.00 55.94 236 ASP A C 1
ATOM 1911 O O . ASP A 1 236 ? -8.639 -37.939 10.593 1.00 55.94 236 ASP A O 1
ATOM 1915 N N . SER A 1 237 ? -10.685 -37.022 10.466 1.00 59.84 237 SER A N 1
ATOM 1916 C CA . SER A 1 237 ? -10.422 -35.922 11.396 1.00 59.84 237 SER A CA 1
ATOM 1917 C C . SER A 1 237 ? -11.387 -35.959 12.568 1.00 59.84 237 SER A C 1
ATOM 1919 O O . SER A 1 237 ? -12.594 -35.995 12.340 1.00 59.84 237 SER A O 1
ATOM 1921 N N . VAL A 1 238 ? -10.873 -35.858 13.795 1.00 63.09 238 VAL A N 1
ATOM 1922 C CA . VAL A 1 238 ? -11.712 -35.664 14.985 1.00 63.09 238 VAL A CA 1
ATOM 1923 C C . VAL A 1 238 ? -12.095 -34.192 15.056 1.00 63.09 238 VAL A C 1
ATOM 1925 O O . VAL A 1 238 ? -11.236 -33.306 15.135 1.00 63.09 238 VAL A O 1
ATOM 1928 N N . THR A 1 239 ? -13.390 -33.925 14.977 1.00 62.38 239 THR A N 1
ATOM 1929 C CA . THR A 1 239 ? -13.963 -32.581 14.920 1.00 62.38 239 THR A CA 1
ATOM 1930 C C . THR A 1 239 ? -14.503 -32.149 16.288 1.00 62.38 239 THR A C 1
ATOM 1932 O O . THR A 1 239 ? -14.647 -32.959 17.201 1.00 62.38 239 THR A O 1
ATOM 1935 N N . ALA A 1 240 ? -14.824 -30.862 16.455 1.00 65.31 240 ALA A N 1
ATOM 1936 C CA . ALA A 1 240 ? -15.474 -30.383 17.679 1.00 65.31 240 ALA A CA 1
ATOM 1937 C C . ALA A 1 240 ? -16.863 -31.017 17.898 1.00 65.31 240 ALA A C 1
ATOM 1939 O O . ALA A 1 240 ? -17.231 -31.293 19.040 1.00 65.31 240 ALA A O 1
ATOM 1940 N N . ASP A 1 241 ? -17.584 -31.300 16.804 1.00 63.97 241 ASP A N 1
ATOM 1941 C CA . ASP A 1 241 ? -18.876 -31.994 16.820 1.00 63.97 241 ASP A CA 1
ATOM 1942 C C . ASP A 1 241 ? -18.725 -33.448 17.323 1.00 63.97 241 ASP A C 1
ATOM 1944 O O . ASP A 1 241 ? -19.599 -33.929 18.038 1.00 63.97 241 ASP A O 1
ATOM 1948 N N . ASP A 1 242 ? -17.612 -34.136 17.020 1.00 69.31 242 ASP A N 1
ATOM 1949 C CA . ASP A 1 242 ? -17.354 -35.516 17.487 1.00 69.31 242 ASP A CA 1
ATOM 1950 C C . ASP A 1 242 ? -16.999 -35.593 18.982 1.00 69.31 242 ASP A C 1
ATOM 1952 O O . ASP A 1 242 ? -17.095 -36.656 19.596 1.00 69.31 242 ASP A O 1
ATOM 1956 N N . LEU A 1 243 ? -16.594 -34.466 19.576 1.00 71.94 243 LEU A N 1
ATOM 1957 C CA . LEU A 1 243 ? -16.285 -34.333 21.003 1.00 71.94 243 LEU A CA 1
ATOM 1958 C C . LEU A 1 243 ? -17.447 -33.732 21.822 1.00 71.94 243 LEU A C 1
ATOM 1960 O O . LEU A 1 243 ? -17.264 -33.452 23.007 1.00 71.94 243 LEU A O 1
ATOM 1964 N N . ASP A 1 244 ? -18.616 -33.500 21.207 1.00 72.44 244 ASP A N 1
ATOM 1965 C CA . ASP A 1 244 ? -19.758 -32.765 21.789 1.00 72.44 244 ASP A CA 1
ATOM 1966 C C . ASP A 1 244 ? -19.382 -31.351 22.326 1.00 72.44 244 ASP A C 1
ATOM 1968 O O . ASP A 1 244 ? -20.057 -30.784 23.195 1.00 72.44 244 ASP A O 1
ATOM 1972 N N . LEU A 1 245 ? -18.308 -30.741 21.803 1.00 69.44 245 LEU A N 1
ATOM 1973 C CA . LEU A 1 245 ? -17.812 -29.430 22.237 1.00 69.44 245 LEU A CA 1
ATOM 1974 C C . LEU A 1 245 ? -18.485 -28.284 21.470 1.00 69.44 245 LEU A C 1
ATOM 1976 O O . LEU A 1 245 ? -18.740 -28.363 20.271 1.00 69.44 245 LEU A O 1
ATOM 1980 N N . SER A 1 246 ? -18.749 -27.163 22.150 1.00 65.62 246 SER A N 1
ATOM 1981 C CA . SER A 1 246 ? -19.334 -25.978 21.508 1.00 65.62 246 SER A CA 1
ATOM 1982 C C . SER A 1 246 ? -18.970 -24.667 22.207 1.00 65.62 246 SER A C 1
ATOM 1984 O O . SER A 1 246 ? -18.752 -24.627 23.417 1.00 65.62 246 SER A O 1
ATOM 1986 N N . GLY A 1 247 ? -18.942 -23.576 21.436 1.00 62.56 247 GLY A N 1
ATOM 1987 C CA . GLY A 1 247 ? -18.507 -22.253 21.894 1.00 62.56 247 GLY A CA 1
ATOM 1988 C C . GLY A 1 247 ? -17.056 -21.965 21.511 1.00 62.56 247 GLY A C 1
ATOM 1989 O O . GLY A 1 247 ? -16.549 -22.521 20.536 1.00 62.56 247 GLY A O 1
ATOM 1990 N N . SER A 1 248 ? -16.402 -21.090 22.271 1.00 58.84 248 SER A N 1
ATOM 1991 C CA . SER A 1 248 ? -14.988 -20.758 22.081 1.00 58.84 248 SER A CA 1
ATOM 1992 C C . SER A 1 248 ? -14.103 -21.533 23.051 1.00 58.84 248 SER A C 1
ATOM 1994 O O . SER A 1 248 ? -14.459 -21.655 24.230 1.00 58.84 248 SER A O 1
ATOM 1996 N N . VAL A 1 249 ? -12.942 -22.006 22.592 1.00 60.62 249 VAL A N 1
ATOM 1997 C CA . VAL A 1 249 ? -11.908 -22.545 23.492 1.00 60.62 249 VAL A CA 1
ATOM 1998 C C . VAL A 1 249 ? -11.397 -21.405 24.375 1.00 60.62 249 VAL A C 1
ATOM 2000 O O . VAL A 1 249 ? -11.190 -20.290 23.904 1.00 60.62 249 VAL A O 1
ATOM 2003 N N . THR A 1 250 ? -11.257 -21.667 25.671 1.00 59.47 250 THR A N 1
ATOM 2004 C CA . THR A 1 250 ? -10.743 -20.699 26.657 1.00 59.47 250 THR A CA 1
ATOM 2005 C C . THR A 1 250 ? -9.458 -21.139 27.332 1.00 59.47 250 THR A C 1
ATOM 2007 O O . THR A 1 250 ? -8.706 -20.280 27.777 1.00 59.47 250 THR A O 1
ATOM 2010 N N . ASP A 1 251 ? -9.230 -22.447 27.429 1.00 60.41 251 ASP A N 1
ATOM 2011 C CA . ASP A 1 251 ? -8.049 -23.047 28.046 1.00 60.41 251 ASP A CA 1
ATOM 2012 C C . ASP A 1 251 ? -7.949 -24.517 27.589 1.00 60.41 251 ASP A C 1
ATOM 2014 O O . ASP A 1 251 ? -8.963 -25.133 27.229 1.00 60.41 251 ASP A O 1
ATOM 2018 N N . ILE A 1 252 ? -6.743 -25.077 27.584 1.00 65.00 252 ILE A N 1
ATOM 2019 C CA . ILE A 1 252 ? -6.463 -26.475 27.240 1.00 65.00 252 ILE A CA 1
ATOM 2020 C C . ILE A 1 252 ? -5.585 -27.038 28.348 1.00 65.00 252 ILE A C 1
ATOM 2022 O O . ILE A 1 252 ? -4.460 -26.592 28.556 1.00 65.00 252 ILE A O 1
ATOM 2026 N N . TYR A 1 253 ? -6.054 -28.075 29.036 1.00 70.94 253 TYR A N 1
ATOM 2027 C CA . TYR A 1 253 ? -5.251 -28.732 30.056 1.00 70.94 253 TYR A CA 1
ATOM 2028 C C . TYR A 1 253 ? -4.226 -29.674 29.404 1.00 70.94 253 TYR A C 1
ATOM 2030 O O . TYR A 1 253 ? -4.438 -30.889 29.307 1.00 70.94 253 TYR A O 1
ATOM 2038 N N . VAL A 1 254 ? -3.113 -29.079 28.952 1.00 65.31 254 VAL A N 1
ATOM 2039 C CA . VAL A 1 254 ? -2.042 -29.699 28.149 1.00 65.31 254 VAL A CA 1
ATOM 2040 C C . VAL A 1 254 ? -1.655 -31.108 28.628 1.00 65.31 254 VAL A C 1
ATOM 2042 O O . VAL A 1 254 ? -1.649 -32.009 27.790 1.00 65.31 254 VAL A O 1
ATOM 2045 N N . PRO A 1 255 ? -1.446 -31.403 29.933 1.00 71.12 255 PRO A N 1
ATOM 2046 C CA . PRO A 1 255 ? -1.062 -32.750 30.369 1.00 71.12 255 PRO A CA 1
ATOM 2047 C C . PRO A 1 255 ? -2.102 -33.841 30.060 1.00 71.12 255 PRO A C 1
ATOM 2049 O O . PRO A 1 255 ? -1.737 -34.977 29.762 1.00 71.12 255 PRO A O 1
ATOM 2052 N N . THR A 1 256 ? -3.401 -33.528 30.125 1.00 72.19 256 THR A N 1
ATOM 2053 C CA . THR A 1 256 ? -4.469 -34.487 29.780 1.00 72.19 256 THR A CA 1
ATOM 2054 C C . THR A 1 256 ? -4.712 -34.543 28.276 1.00 72.19 256 THR A C 1
ATOM 2056 O O . THR A 1 256 ? -4.993 -35.622 27.757 1.00 72.19 256 THR A O 1
ATOM 2059 N N . PHE A 1 257 ? -4.530 -33.425 27.570 1.00 70.88 257 PHE A N 1
ATOM 2060 C CA . PHE A 1 257 ? -4.590 -33.380 26.110 1.00 70.88 257 PHE A CA 1
ATOM 2061 C C . PHE A 1 257 ? -3.476 -34.243 25.484 1.00 70.88 257 PHE A C 1
ATOM 2063 O O . PHE A 1 257 ? -3.758 -35.158 24.714 1.00 70.88 257 PHE A O 1
ATOM 2070 N N . VAL A 1 258 ? -2.224 -34.063 25.919 1.00 67.94 258 VAL A N 1
ATOM 2071 C CA . VAL A 1 258 ? -1.058 -34.880 25.521 1.00 67.94 258 VAL A CA 1
ATOM 2072 C C . VAL A 1 258 ? -1.251 -36.360 25.859 1.00 67.94 258 VAL A C 1
ATOM 2074 O O . VAL A 1 258 ? -0.909 -37.225 25.051 1.00 67.94 258 VAL A O 1
ATOM 2077 N N . TYR A 1 259 ? -1.828 -36.677 27.023 1.00 76.94 259 TYR A N 1
ATOM 2078 C CA . TYR A 1 259 ? -2.153 -38.059 27.386 1.00 76.94 259 TYR A CA 1
ATOM 2079 C C . TYR A 1 259 ? -3.171 -38.686 26.418 1.00 76.94 259 TYR A C 1
ATOM 2081 O O . TYR A 1 259 ? -2.948 -39.797 25.938 1.00 76.94 259 TYR A O 1
ATOM 2089 N N . ALA A 1 260 ? -4.244 -37.965 26.073 1.00 74.31 260 ALA A N 1
ATOM 2090 C CA . ALA A 1 260 ? -5.229 -38.422 25.093 1.00 74.31 260 ALA A CA 1
ATOM 2091 C C . ALA A 1 260 ? -4.598 -38.644 23.704 1.00 74.31 260 ALA A C 1
ATOM 2093 O O . ALA A 1 260 ? -4.830 -39.678 23.080 1.00 74.31 260 ALA A O 1
ATOM 2094 N N . LEU A 1 261 ? -3.738 -37.730 23.245 1.00 70.94 261 LEU A N 1
ATOM 2095 C CA . LEU A 1 261 ? -2.996 -37.879 21.986 1.00 70.94 261 LEU A CA 1
ATOM 2096 C C . LEU A 1 261 ? -2.068 -39.098 21.988 1.00 70.94 261 LEU A C 1
ATOM 2098 O O . LEU A 1 261 ? -2.074 -39.880 21.040 1.00 70.94 261 LEU A O 1
ATOM 2102 N N . SER A 1 262 ? -1.313 -39.290 23.071 1.00 71.19 262 SER A N 1
ATOM 2103 C CA . SER A 1 262 ? -0.422 -40.444 23.248 1.00 71.19 262 SER A CA 1
ATOM 2104 C C . SER A 1 262 ? -1.188 -41.766 23.159 1.00 71.19 262 SER A C 1
ATOM 2106 O O . SER A 1 262 ? -0.708 -42.734 22.571 1.00 71.19 262 SER A O 1
ATOM 2108 N N . GLU A 1 263 ? -2.402 -41.804 23.710 1.00 76.31 263 GLU A N 1
ATOM 2109 C CA . GLU A 1 263 ? -3.236 -43.003 23.720 1.00 76.31 263 GLU A CA 1
ATOM 2110 C C . GLU A 1 263 ? -3.895 -43.276 22.356 1.00 76.31 263 GLU A C 1
ATOM 2112 O O . GLU A 1 263 ? -3.985 -44.432 21.943 1.00 76.31 263 GLU A O 1
ATOM 2117 N N . LEU A 1 264 ? -4.255 -42.230 21.602 1.00 73.38 264 LEU A N 1
ATOM 2118 C CA . LEU A 1 264 ? -4.692 -42.342 20.203 1.00 73.38 264 LEU A CA 1
ATOM 2119 C C . LEU A 1 264 ? -3.576 -42.893 19.301 1.00 73.38 264 LEU A C 1
ATOM 2121 O O . LEU A 1 264 ? -3.824 -43.809 18.514 1.00 73.38 264 LEU A O 1
ATOM 2125 N N . ILE A 1 265 ? -2.339 -42.408 19.466 1.00 69.44 265 ILE A N 1
ATOM 2126 C CA . ILE A 1 265 ? -1.156 -42.954 18.777 1.00 69.44 265 ILE A CA 1
ATOM 2127 C C . ILE A 1 265 ? -0.976 -44.428 19.150 1.00 69.44 265 ILE A C 1
ATOM 2129 O O . ILE A 1 265 ? -0.894 -45.274 18.262 1.00 69.44 265 ILE A O 1
ATOM 2133 N N . ARG A 1 266 ? -1.009 -44.766 20.448 1.00 75.12 266 ARG A N 1
ATOM 2134 C CA . ARG A 1 266 ? -0.855 -46.147 20.936 1.00 75.12 266 ARG A CA 1
ATOM 2135 C C . ARG A 1 266 ? -1.903 -47.103 20.352 1.00 75.12 266 ARG A C 1
ATOM 2137 O O . ARG A 1 266 ? -1.573 -48.248 20.043 1.00 75.12 266 ARG A O 1
ATOM 2144 N N . ILE A 1 267 ? -3.159 -46.669 20.223 1.00 73.19 267 ILE A N 1
ATOM 2145 C CA . ILE A 1 267 ? -4.230 -47.461 19.595 1.00 73.19 267 ILE A CA 1
ATOM 2146 C C . ILE A 1 267 ? -3.940 -47.646 18.099 1.00 73.19 267 ILE A C 1
ATOM 2148 O O . ILE A 1 267 ? -3.987 -48.770 17.599 1.00 73.19 267 ILE A O 1
ATOM 2152 N N . GLY A 1 268 ? -3.560 -46.577 17.396 1.00 68.38 268 GLY A N 1
ATOM 2153 C CA . GLY A 1 268 ? -3.194 -46.647 15.982 1.00 68.38 268 GLY A CA 1
ATOM 2154 C C . GLY A 1 268 ? -2.003 -47.573 15.705 1.00 68.38 268 GLY A C 1
ATOM 2155 O O . GLY A 1 268 ? -2.045 -48.382 14.777 1.00 68.38 268 GLY A O 1
ATOM 2156 N N . GLU A 1 269 ? -0.964 -47.533 16.544 1.00 69.12 269 GLU A N 1
ATOM 2157 C CA . GLU A 1 269 ? 0.196 -48.426 16.429 1.00 69.12 269 GLU A CA 1
ATOM 2158 C C . GLU A 1 269 ? -0.177 -49.895 16.651 1.00 69.12 269 GLU A C 1
ATOM 2160 O O . GLU A 1 269 ? 0.355 -50.773 15.974 1.00 69.12 269 GLU A O 1
ATOM 2165 N N . GLN A 1 270 ? -1.110 -50.180 17.566 1.00 72.19 270 GLN A N 1
ATOM 2166 C CA . GLN A 1 270 ? -1.572 -51.545 17.835 1.00 72.19 270 GLN A CA 1
ATOM 2167 C C . GLN A 1 270 ? -2.407 -52.131 16.694 1.00 72.19 270 GLN A C 1
ATOM 2169 O O . GLN A 1 270 ? -2.324 -53.334 16.437 1.00 72.19 270 GLN A O 1
ATOM 2174 N N . ASN A 1 271 ? -3.168 -51.293 15.989 1.00 65.06 271 ASN A N 1
ATOM 2175 C CA . ASN A 1 271 ? -4.006 -51.712 14.865 1.00 65.06 271 ASN A CA 1
ATOM 2176 C C . ASN A 1 271 ? -3.247 -51.745 13.523 1.00 65.06 271 ASN A C 1
ATOM 2178 O O . ASN A 1 271 ? -3.747 -52.284 12.531 1.00 65.06 271 ASN A O 1
ATOM 2182 N N . ARG A 1 272 ? -1.988 -51.280 13.501 1.00 63.19 272 ARG A N 1
ATOM 2183 C CA . ARG A 1 272 ? -1.049 -51.446 12.383 1.00 63.19 272 ARG A CA 1
ATOM 2184 C C . ARG A 1 272 ? -0.646 -52.918 12.223 1.00 63.19 272 ARG A C 1
ATOM 2186 O O . ARG A 1 272 ? 0.352 -53.385 12.763 1.00 63.19 272 ARG A O 1
ATOM 2193 N N . ASN A 1 273 ? -1.445 -53.642 11.447 1.00 49.97 273 ASN A N 1
ATOM 2194 C CA . ASN A 1 273 ? -1.355 -55.082 11.202 1.00 49.97 273 ASN A CA 1
ATOM 2195 C C . ASN A 1 273 ? 0.088 -55.567 10.886 1.00 49.97 273 ASN A C 1
ATOM 2197 O O . ASN A 1 273 ? 0.589 -55.297 9.793 1.00 49.97 273 ASN A O 1
ATOM 2201 N N . PRO A 1 274 ? 0.758 -56.344 11.766 1.00 47.44 274 PRO A N 1
ATOM 2202 C CA . PRO A 1 274 ? 2.098 -56.874 11.490 1.00 47.44 274 PRO A CA 1
ATOM 2203 C C . PRO A 1 274 ? 2.085 -58.120 10.582 1.00 47.44 274 PRO A C 1
ATOM 2205 O O . PRO A 1 274 ? 3.145 -58.641 10.253 1.00 47.44 274 PRO A O 1
ATOM 2208 N N . ASN A 1 275 ? 0.899 -58.614 10.197 1.00 42.00 275 ASN A N 1
ATOM 2209 C CA . ASN A 1 275 ? 0.696 -59.858 9.444 1.00 42.00 275 ASN A CA 1
ATOM 2210 C C . ASN A 1 275 ? -0.177 -59.655 8.183 1.00 42.00 275 ASN A C 1
ATOM 2212 O O . ASN A 1 275 ? -1.094 -60.435 7.919 1.00 42.00 275 ASN A O 1
ATOM 2216 N N . GLY A 1 276 ? 0.101 -58.611 7.396 1.00 37.88 276 GLY A N 1
ATOM 2217 C CA . GLY A 1 276 ? -0.287 -58.579 5.979 1.00 37.88 276 GLY A CA 1
ATOM 2218 C C . GLY A 1 276 ? 0.638 -59.509 5.187 1.00 37.88 276 GLY A C 1
ATOM 2219 O O . GLY A 1 276 ? 1.853 -59.371 5.286 1.00 37.88 276 GLY A O 1
ATOM 2220 N N . GLY A 1 277 ? 0.077 -60.503 4.495 1.00 34.41 277 GLY A N 1
ATOM 2221 C CA . GLY A 1 277 ? 0.834 -61.652 3.984 1.00 34.41 277 GLY A CA 1
ATOM 2222 C C . GLY A 1 277 ? 1.831 -61.361 2.856 1.00 34.41 277 GLY A C 1
ATOM 2223 O O . GLY A 1 277 ? 1.742 -60.357 2.154 1.00 34.41 277 GLY A O 1
ATOM 2224 N N . GLU A 1 278 ? 2.753 -62.307 2.667 1.00 42.69 278 GLU A N 1
ATOM 2225 C CA . GLU A 1 278 ? 3.607 -62.410 1.482 1.00 42.69 278 GLU A CA 1
ATOM 2226 C C . GLU A 1 278 ? 2.745 -62.525 0.209 1.00 42.69 278 GLU A C 1
ATOM 2228 O O . GLU A 1 278 ? 2.024 -63.508 0.073 1.00 42.69 278 GLU A O 1
ATOM 2233 N N . GLU A 1 279 ? 2.829 -61.553 -0.709 1.00 39.34 279 GLU A N 1
ATOM 2234 C CA . GLU A 1 279 ? 2.986 -61.755 -2.167 1.00 39.34 279 GLU A CA 1
ATOM 2235 C C . GLU A 1 279 ? 3.126 -60.401 -2.921 1.00 39.34 279 GLU A C 1
ATOM 2237 O O . GLU A 1 279 ? 2.518 -59.397 -2.561 1.00 39.34 279 GLU A O 1
ATOM 2242 N N . ASP A 1 280 ? 3.964 -60.402 -3.966 1.00 32.84 280 ASP A N 1
ATOM 2243 C CA . ASP A 1 280 ? 4.142 -59.403 -5.043 1.00 32.84 280 ASP A CA 1
ATOM 2244 C C . ASP A 1 280 ? 4.689 -57.965 -4.790 1.00 32.84 280 ASP A C 1
ATOM 2246 O O . ASP A 1 280 ? 4.009 -56.950 -4.920 1.00 32.84 280 ASP A O 1
ATOM 2250 N N . SER A 1 281 ? 6.030 -57.901 -4.787 1.00 34.31 281 SER A N 1
ATOM 2251 C CA . SER A 1 281 ? 6.868 -57.054 -5.679 1.00 34.31 281 SER A CA 1
ATOM 2252 C C . SER A 1 281 ? 7.114 -55.542 -5.426 1.00 34.31 281 SER A C 1
ATOM 2254 O O . SER A 1 281 ? 6.244 -54.685 -5.537 1.00 34.31 281 SER A O 1
ATOM 2256 N N . ASP A 1 282 ? 8.406 -55.221 -5.260 1.00 33.59 282 ASP A N 1
ATOM 2257 C CA . ASP A 1 282 ? 9.138 -54.062 -5.815 1.00 33.59 282 ASP A CA 1
ATOM 2258 C C . ASP A 1 282 ? 8.667 -52.611 -5.585 1.00 33.59 282 ASP A C 1
ATOM 2260 O O . ASP A 1 282 ? 9.182 -51.692 -6.226 1.00 33.59 282 ASP A O 1
ATOM 2264 N N . PHE A 1 283 ? 7.850 -52.344 -4.565 1.00 32.06 283 PHE A N 1
ATOM 2265 C CA . PHE A 1 283 ? 7.838 -51.024 -3.921 1.00 32.06 283 PHE A CA 1
ATOM 2266 C C . PHE A 1 283 ? 8.368 -51.096 -2.489 1.00 32.06 283 PHE A C 1
ATOM 2268 O O . PHE A 1 283 ? 7.734 -51.644 -1.592 1.00 32.06 283 PHE A O 1
ATOM 2275 N N . LYS A 1 284 ? 9.524 -50.458 -2.254 1.00 31.34 284 LYS A N 1
ATOM 2276 C CA . LYS A 1 284 ? 9.917 -50.018 -0.910 1.00 31.34 284 LYS A CA 1
ATOM 2277 C C . LYS A 1 284 ? 8.961 -48.905 -0.482 1.00 31.34 284 LYS A C 1
ATOM 2279 O O . LYS A 1 284 ? 9.270 -47.728 -0.671 1.00 31.34 284 LYS A O 1
ATOM 2284 N N . SER A 1 285 ? 7.818 -49.270 0.090 1.00 32.78 285 SER A N 1
ATOM 2285 C CA . SER A 1 285 ? 7.057 -48.341 0.914 1.00 32.78 285 SER A CA 1
ATOM 2286 C C . SER A 1 285 ? 7.957 -47.916 2.072 1.00 32.78 285 SER A C 1
ATOM 2288 O O . SER A 1 285 ? 8.326 -48.709 2.940 1.00 32.78 285 SER A O 1
ATOM 2290 N N . VAL A 1 286 ? 8.373 -46.649 2.052 1.00 31.67 286 VAL A N 1
ATOM 2291 C CA . VAL A 1 286 ? 8.873 -45.994 3.260 1.00 31.67 286 VAL A CA 1
ATOM 2292 C C . VAL A 1 286 ? 7.765 -46.149 4.295 1.00 31.67 286 VAL A C 1
ATOM 2294 O O . VAL A 1 286 ? 6.602 -45.910 3.977 1.00 31.67 286 VAL A O 1
ATOM 2297 N N . ALA A 1 287 ? 8.100 -46.628 5.491 1.00 35.59 287 ALA A N 1
ATOM 2298 C CA . ALA A 1 287 ? 7.106 -46.843 6.529 1.00 35.59 287 ALA A CA 1
ATOM 2299 C C . ALA A 1 287 ? 6.539 -45.485 6.961 1.00 35.59 287 ALA A C 1
ATOM 2301 O O . ALA A 1 287 ? 7.145 -44.800 7.780 1.00 35.59 287 ALA A O 1
ATOM 2302 N N . GLU A 1 288 ? 5.395 -45.094 6.395 1.00 44.00 288 GLU A N 1
ATOM 2303 C CA . GLU A 1 288 ? 4.690 -43.885 6.815 1.00 44.00 288 GLU A CA 1
ATOM 2304 C C . GLU A 1 288 ? 4.368 -44.016 8.311 1.00 44.00 288 GLU A C 1
ATOM 2306 O O . GLU A 1 288 ? 3.872 -45.052 8.778 1.00 44.00 288 GLU A O 1
ATOM 2311 N N . GLY A 1 289 ? 4.769 -43.010 9.088 1.00 48.59 289 GLY A N 1
ATOM 2312 C CA . GLY A 1 289 ? 4.442 -42.916 10.506 1.00 48.59 289 GLY A CA 1
ATOM 2313 C C . GLY A 1 289 ? 2.961 -42.601 10.700 1.00 48.59 289 GLY A C 1
ATOM 2314 O O . GLY A 1 289 ? 2.260 -42.235 9.755 1.00 48.59 289 GLY A O 1
ATOM 2315 N N . ILE A 1 290 ? 2.480 -42.722 11.936 1.00 51.62 290 ILE A N 1
ATOM 2316 C CA . ILE A 1 290 ? 1.178 -42.157 12.293 1.00 51.62 290 ILE A CA 1
ATOM 2317 C C . ILE A 1 290 ? 1.392 -40.654 12.446 1.00 51.62 290 ILE A C 1
ATOM 2319 O O . ILE A 1 290 ? 1.796 -40.178 13.499 1.00 51.62 290 ILE A O 1
ATOM 2323 N N . GLU A 1 291 ? 1.179 -39.923 11.358 1.00 49.53 291 GLU A N 1
ATOM 2324 C CA . GLU A 1 291 ? 1.227 -38.466 11.360 1.00 49.53 291 GLU A CA 1
ATOM 2325 C C . GLU A 1 291 ? -0.046 -37.937 12.028 1.00 49.53 291 GLU A C 1
ATOM 2327 O O . GLU A 1 291 ? -1.127 -37.952 11.428 1.00 49.53 291 GLU A O 1
ATOM 2332 N N . VAL A 1 292 ? 0.090 -37.490 13.276 1.00 52.72 292 VAL A N 1
ATOM 2333 C CA . VAL A 1 292 ? -0.976 -36.806 14.008 1.00 52.72 292 VAL A CA 1
ATOM 2334 C C . VAL A 1 292 ? -0.746 -35.306 13.895 1.00 52.72 292 VAL A C 1
ATOM 2336 O O . VAL A 1 292 ? 0.314 -34.804 14.260 1.00 52.72 292 VAL A O 1
ATOM 2339 N N . GLN A 1 293 ? -1.744 -34.586 13.394 1.00 52.25 293 GLN A N 1
ATOM 2340 C CA . GLN A 1 293 ? -1.694 -33.128 13.289 1.00 52.25 293 GLN A CA 1
ATOM 2341 C C . GLN A 1 293 ? -2.743 -32.525 14.218 1.00 52.25 293 GLN A C 1
ATOM 2343 O O . GLN A 1 293 ? -3.919 -32.898 14.146 1.00 52.25 293 GLN A O 1
ATOM 2348 N N . VAL A 1 294 ? -2.321 -31.598 15.077 1.00 53.38 294 VAL A N 1
ATOM 2349 C CA . VAL A 1 294 ? -3.207 -30.892 16.011 1.00 53.38 294 VAL A CA 1
ATOM 2350 C C . VAL A 1 294 ? -3.458 -29.478 15.508 1.00 53.38 294 VAL A C 1
ATOM 2352 O O . VAL A 1 294 ? -2.518 -28.737 15.213 1.00 53.38 294 VAL A O 1
ATOM 2355 N N . LYS A 1 295 ? -4.734 -29.086 15.454 1.00 57.00 295 LYS A N 1
ATOM 2356 C CA . LYS A 1 295 ? -5.153 -27.718 15.147 1.00 57.00 295 LYS A CA 1
ATOM 2357 C C . LYS A 1 295 ? -6.248 -27.289 16.118 1.00 57.00 295 LYS A C 1
ATOM 2359 O O . LYS A 1 295 ? -7.353 -27.819 16.077 1.00 57.00 295 LYS A O 1
ATOM 2364 N N . ILE A 1 296 ? -5.975 -26.281 16.941 1.00 55.25 296 ILE A N 1
ATOM 2365 C CA . ILE A 1 296 ? -6.963 -25.721 17.868 1.00 55.25 296 ILE A CA 1
ATOM 2366 C C . ILE A 1 296 ? -7.271 -24.289 17.431 1.00 55.25 296 ILE A C 1
ATOM 2368 O O . ILE A 1 296 ? -6.389 -23.442 17.375 1.00 55.25 296 ILE A O 1
ATOM 2372 N N . GLY A 1 297 ? -8.523 -24.042 17.041 1.00 51.91 297 GLY A N 1
ATOM 2373 C CA . GLY A 1 297 ? -9.013 -22.719 16.655 1.00 51.91 297 GLY A CA 1
ATOM 2374 C C . GLY A 1 297 ? -9.903 -22.110 17.737 1.00 51.91 297 GLY A C 1
ATOM 2375 O O . GLY A 1 297 ? -10.618 -22.829 18.434 1.00 51.91 297 GLY A O 1
ATOM 2376 N N . ASP A 1 298 ? -9.904 -20.780 17.831 1.00 50.25 298 ASP A N 1
ATOM 2377 C CA . ASP A 1 298 ? -10.620 -20.037 18.880 1.00 50.25 298 ASP A CA 1
ATOM 2378 C C . ASP A 1 298 ? -12.145 -20.234 18.832 1.00 50.25 298 ASP A C 1
ATOM 2380 O O . ASP A 1 298 ? -12.811 -20.208 19.869 1.00 50.25 298 ASP A O 1
ATOM 2384 N N . ASN A 1 299 ? -12.703 -20.446 17.634 1.00 52.53 299 ASN A N 1
ATOM 2385 C CA . ASN A 1 299 ? -14.119 -20.732 17.410 1.00 52.53 299 ASN A CA 1
ATOM 2386 C C . ASN A 1 299 ? -14.304 -22.156 16.860 1.00 52.53 299 ASN A C 1
ATOM 2388 O O . ASN A 1 299 ? -13.989 -22.451 15.703 1.00 52.53 299 ASN A O 1
ATOM 2392 N N . LEU A 1 300 ? -14.889 -23.031 17.684 1.00 49.94 300 LEU A N 1
ATOM 2393 C CA . LEU A 1 300 ? -15.141 -24.434 17.348 1.00 49.94 300 LEU A CA 1
ATOM 2394 C C . LEU A 1 300 ? -16.177 -24.621 16.221 1.00 49.94 300 LEU A C 1
ATOM 2396 O O . LEU A 1 300 ? -16.284 -25.719 15.679 1.00 49.94 300 LEU A O 1
ATOM 2400 N N . GLN A 1 301 ? -16.931 -23.576 15.849 1.00 42.31 301 GLN A N 1
ATOM 2401 C CA . GLN A 1 301 ? -17.973 -23.651 14.816 1.00 42.31 301 GLN A CA 1
ATOM 2402 C C . GLN A 1 301 ? -17.459 -23.521 13.372 1.00 42.31 301 GLN A C 1
ATOM 2404 O O . GLN A 1 301 ? -18.176 -23.943 12.464 1.00 42.31 301 GLN A O 1
ATOM 2409 N N . GLU A 1 302 ? -16.265 -22.958 13.133 1.00 39.47 302 GLU A N 1
ATOM 2410 C CA . GLU A 1 302 ? -15.777 -22.688 11.762 1.00 39.47 302 GLU A CA 1
ATOM 2411 C C . GLU A 1 302 ? -14.484 -23.430 11.362 1.00 39.47 302 GLU A C 1
ATOM 2413 O O . GLU A 1 302 ? -14.223 -23.576 10.167 1.00 39.47 302 GLU A O 1
ATOM 2418 N N . PHE A 1 303 ? -13.718 -23.994 12.307 1.00 41.28 303 PHE A N 1
ATOM 2419 C CA . PHE A 1 303 ? -12.518 -24.799 12.008 1.00 41.28 303 PHE A CA 1
ATOM 2420 C C . PHE A 1 303 ? -12.490 -26.125 12.776 1.00 41.28 303 PHE A C 1
ATOM 2422 O O . PHE A 1 303 ? -11.679 -26.350 13.672 1.00 41.28 303 PHE A O 1
ATOM 2429 N N . SER A 1 304 ? -13.387 -27.029 12.398 1.00 39.78 304 SER A N 1
ATOM 2430 C CA . SER A 1 304 ? -13.651 -28.275 13.112 1.00 39.78 304 SER A CA 1
ATOM 2431 C C . SER A 1 304 ? -12.737 -29.443 12.692 1.00 39.78 304 SER A C 1
ATOM 2433 O O . SER A 1 304 ? -13.205 -30.468 12.215 1.00 39.78 304 SER A O 1
ATOM 2435 N N . SER A 1 305 ? -11.426 -29.330 12.918 1.00 41.69 305 SER A N 1
ATOM 2436 C CA . SER A 1 305 ? -10.518 -30.493 12.948 1.00 41.69 305 SER A CA 1
ATOM 2437 C C . SER A 1 305 ? -9.502 -30.321 14.077 1.00 41.69 305 SER A C 1
ATOM 2439 O O . SER A 1 305 ? -8.451 -29.722 13.869 1.00 41.69 305 SER A O 1
ATOM 2441 N N . ILE A 1 306 ? -9.835 -30.828 15.265 1.00 50.56 306 ILE A N 1
ATOM 2442 C CA . ILE A 1 306 ? -8.971 -30.793 16.458 1.00 50.56 306 ILE A CA 1
ATOM 2443 C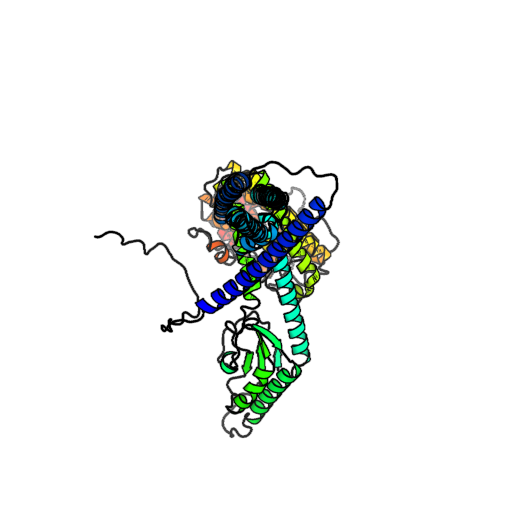 C . ILE A 1 306 ? -7.773 -31.730 16.259 1.00 50.56 306 ILE A C 1
ATOM 2445 O O . ILE A 1 306 ? -6.661 -31.443 16.701 1.00 50.56 306 ILE A O 1
ATOM 2449 N N . LEU A 1 307 ? -8.011 -32.823 15.531 1.00 52.81 307 LEU A N 1
ATOM 2450 C CA . LEU A 1 307 ? -7.043 -33.857 15.207 1.00 52.81 307 LEU A CA 1
ATOM 2451 C C . LEU A 1 307 ? -7.197 -34.286 13.745 1.00 52.81 307 LEU A C 1
ATOM 2453 O O . LEU A 1 307 ? -8.324 -34.488 13.290 1.00 52.81 307 LEU A O 1
ATOM 2457 N N . GLN A 1 308 ? -6.094 -34.518 13.037 1.00 52.72 308 GLN A N 1
ATOM 2458 C CA . GLN A 1 308 ? -6.087 -35.340 11.821 1.00 52.72 308 GLN A CA 1
ATOM 2459 C C . GLN A 1 308 ? -5.229 -36.585 12.045 1.00 52.72 308 GLN A C 1
ATOM 2461 O O . GLN A 1 308 ? -4.102 -36.470 12.525 1.00 52.72 308 GLN A O 1
ATOM 2466 N N . ILE A 1 309 ? -5.757 -37.752 11.667 1.00 57.19 309 ILE A N 1
ATOM 2467 C CA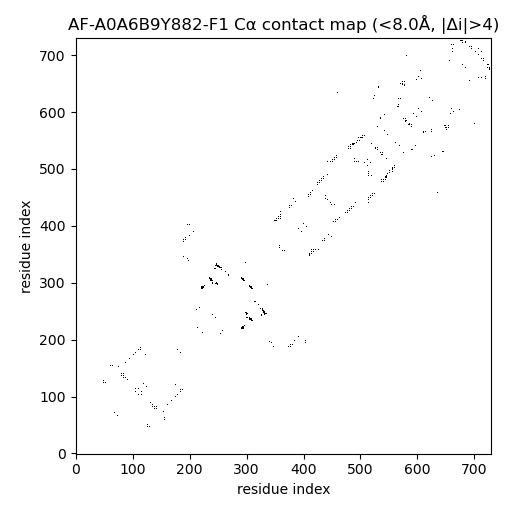 . ILE A 1 309 ? -5.058 -39.045 11.668 1.00 57.19 309 ILE A CA 1
ATOM 2468 C C . ILE A 1 309 ? -4.980 -39.532 10.210 1.00 57.19 309 ILE A C 1
ATOM 2470 O O . ILE A 1 309 ? -5.873 -39.255 9.403 1.00 57.19 309 ILE A O 1
ATOM 2474 N N . SER A 1 310 ? -3.918 -40.244 9.823 1.00 52.69 310 SER A N 1
ATOM 2475 C CA . SER A 1 310 ? -3.875 -40.892 8.505 1.00 52.69 310 SER A CA 1
ATOM 2476 C C . SER A 1 310 ? -4.988 -41.949 8.369 1.00 52.69 310 SER A C 1
ATOM 2478 O O . SER A 1 310 ? -5.264 -42.714 9.292 1.00 52.69 310 SER A O 1
ATOM 2480 N N . SER A 1 311 ? -5.644 -41.987 7.203 1.00 48.28 311 SER A N 1
ATOM 2481 C CA . SER A 1 311 ? -6.875 -42.767 6.938 1.00 48.28 311 SER A CA 1
ATOM 2482 C C . SER A 1 311 ? -6.751 -44.280 7.125 1.00 48.28 311 SER A C 1
ATOM 2484 O O . SER A 1 311 ? -7.749 -44.992 7.180 1.00 48.28 311 SER A O 1
ATOM 2486 N N . ASP A 1 312 ? -5.525 -44.781 7.194 1.00 50.38 312 ASP A N 1
ATOM 2487 C CA . ASP A 1 312 ? -5.213 -46.206 7.123 1.00 50.38 312 ASP A CA 1
ATOM 2488 C C . ASP A 1 312 ? -5.088 -46.824 8.533 1.00 50.38 312 ASP A C 1
ATOM 2490 O O . ASP A 1 312 ? -4.746 -47.997 8.682 1.00 50.38 312 ASP A O 1
ATOM 2494 N N . VAL A 1 313 ? -5.341 -46.009 9.568 1.00 54.41 313 VAL A N 1
ATOM 2495 C CA . VAL A 1 313 ? -5.044 -46.281 10.984 1.00 54.41 313 VAL A CA 1
ATOM 2496 C C . VAL A 1 313 ? -6.270 -46.073 11.897 1.00 54.41 313 VAL A C 1
ATOM 2498 O O . VAL A 1 313 ? -6.226 -46.432 13.073 1.00 54.41 313 VAL A O 1
ATOM 2501 N N . PHE A 1 314 ? -7.377 -45.526 11.379 1.00 59.19 314 PHE A N 1
ATOM 2502 C CA . PHE A 1 314 ? -8.584 -45.258 12.168 1.00 59.19 314 PHE A CA 1
ATOM 2503 C C . PHE A 1 314 ? -9.242 -46.558 12.663 1.00 59.19 314 PHE A C 1
ATOM 2505 O O . PHE A 1 314 ? -9.633 -47.413 11.866 1.00 59.19 314 PHE A O 1
ATOM 2512 N N . ASP A 1 315 ? -9.412 -46.683 13.980 1.00 65.38 315 ASP A N 1
ATOM 2513 C CA . ASP A 1 315 ? -10.079 -47.816 14.627 1.00 65.38 315 ASP A CA 1
ATOM 2514 C C . ASP A 1 315 ? -11.196 -47.314 15.562 1.00 65.38 315 ASP A C 1
ATOM 2516 O O . ASP A 1 315 ? -10.969 -46.343 16.285 1.00 65.38 315 ASP A O 1
ATOM 2520 N N . PRO A 1 316 ? -12.380 -47.960 15.615 1.00 68.06 316 PRO A N 1
ATOM 2521 C CA . PRO A 1 316 ? -13.478 -47.542 16.494 1.00 68.06 316 PRO A CA 1
ATOM 2522 C C . PRO A 1 316 ? -13.114 -47.432 17.985 1.00 68.06 316 PRO A C 1
ATOM 2524 O O . PRO A 1 316 ? -13.743 -46.666 18.706 1.00 68.06 316 PRO A O 1
ATOM 2527 N N . THR A 1 317 ? -12.094 -48.150 18.465 1.00 72.50 317 THR A N 1
ATOM 2528 C CA . THR A 1 317 ? -11.596 -48.024 19.850 1.00 72.50 317 THR A CA 1
ATOM 2529 C C . THR A 1 317 ? -10.929 -46.675 20.142 1.00 72.50 317 THR A C 1
ATOM 2531 O O . THR A 1 317 ? -10.750 -46.325 21.305 1.00 72.50 317 THR A O 1
ATOM 2534 N N . MET A 1 318 ? -10.614 -45.867 19.123 1.00 72.19 318 MET A N 1
ATOM 2535 C CA . MET A 1 318 ? -10.175 -44.479 19.308 1.00 72.19 318 MET A CA 1
ATOM 2536 C C . MET A 1 318 ? -11.282 -43.586 19.895 1.00 72.19 318 MET A C 1
ATOM 2538 O O . MET A 1 318 ? -10.968 -42.634 20.611 1.00 72.19 318 MET A O 1
ATOM 2542 N N . GLU A 1 319 ? -12.563 -43.918 19.673 1.00 76.56 319 GLU A N 1
ATOM 2543 C CA . GLU A 1 319 ? -13.704 -43.192 20.256 1.00 76.56 319 GLU A CA 1
ATOM 2544 C C . GLU A 1 319 ? -13.707 -43.263 21.798 1.00 76.56 319 GLU A C 1
ATOM 2546 O O . GLU A 1 319 ? -14.144 -42.318 22.455 1.00 76.56 319 GLU A O 1
ATOM 2551 N N . ASP A 1 320 ? -13.130 -44.314 22.403 1.00 81.69 320 ASP A N 1
ATOM 2552 C CA . ASP A 1 320 ? -12.994 -44.438 23.866 1.00 81.69 320 ASP A CA 1
ATOM 2553 C C . ASP A 1 320 ? -12.092 -43.340 24.474 1.00 81.69 320 ASP A C 1
ATOM 2555 O O . ASP A 1 320 ? -12.177 -43.047 25.671 1.00 81.69 320 ASP A O 1
ATOM 2559 N N . VAL A 1 321 ? -11.238 -42.699 23.664 1.00 81.19 321 VAL A N 1
ATOM 2560 C CA . VAL A 1 321 ? -10.348 -41.607 24.094 1.00 81.19 321 VAL A CA 1
ATOM 2561 C C . VAL A 1 321 ? -11.025 -40.233 23.985 1.00 81.19 321 VAL A C 1
ATOM 2563 O O . VAL A 1 321 ? -10.633 -39.297 24.690 1.00 81.19 321 VAL A O 1
ATOM 2566 N N . TYR A 1 322 ? -12.083 -40.098 23.176 1.00 81.06 322 TYR A N 1
ATOM 2567 C CA . TYR A 1 322 ? -12.762 -38.819 22.926 1.00 81.06 322 TYR A CA 1
ATOM 2568 C C . TYR A 1 322 ? -13.269 -38.131 24.208 1.00 81.06 322 TYR A C 1
ATOM 2570 O O . TYR A 1 322 ? -13.053 -36.926 24.332 1.00 81.06 322 TYR A O 1
ATOM 2578 N N . PRO A 1 323 ? -13.828 -38.828 25.224 1.00 83.19 323 PRO A N 1
ATOM 2579 C CA . PRO A 1 323 ? -14.202 -38.195 26.492 1.00 83.19 323 PRO A CA 1
ATOM 2580 C C . PRO A 1 323 ? -13.016 -37.578 27.249 1.00 83.19 323 PRO A C 1
ATOM 2582 O O . PRO A 1 323 ? -13.186 -36.576 27.939 1.00 83.19 323 PRO A O 1
ATOM 2585 N N . THR A 1 324 ? -11.814 -38.150 27.117 1.00 80.69 324 THR A N 1
ATOM 2586 C CA . THR A 1 324 ? -10.590 -37.626 27.751 1.00 80.69 324 THR A CA 1
ATOM 2587 C C . THR A 1 324 ? -10.069 -36.408 26.992 1.00 80.69 324 THR A C 1
ATOM 2589 O O . THR A 1 324 ? -9.696 -35.413 27.612 1.00 80.69 324 THR A O 1
ATOM 2592 N N . LEU A 1 325 ? -10.116 -36.452 25.655 1.00 74.75 325 LEU A N 1
ATOM 2593 C CA . LEU A 1 325 ? -9.767 -35.323 24.794 1.00 74.75 325 LEU A CA 1
ATOM 2594 C C . LEU A 1 325 ? -10.724 -34.140 25.034 1.00 74.75 325 LEU A C 1
ATOM 2596 O O . LEU A 1 325 ? -10.274 -33.030 25.311 1.00 74.75 325 LEU A O 1
ATOM 2600 N N . ALA A 1 326 ? -12.036 -34.392 25.055 1.00 76.44 326 ALA A N 1
ATOM 2601 C CA . ALA A 1 326 ? -13.064 -33.396 25.351 1.00 76.44 326 ALA A CA 1
ATOM 2602 C C . ALA A 1 326 ? -12.898 -32.783 26.752 1.00 76.44 326 ALA A C 1
ATOM 2604 O O . ALA A 1 326 ? -12.946 -31.566 26.902 1.00 76.44 326 ALA A O 1
ATOM 2605 N N . ALA A 1 327 ? -12.632 -33.603 27.777 1.00 79.81 327 ALA A N 1
ATOM 2606 C CA . ALA A 1 327 ? -12.428 -33.127 29.148 1.00 79.81 327 ALA A CA 1
ATOM 2607 C C . ALA A 1 327 ? -11.166 -32.262 29.333 1.00 79.81 327 ALA A C 1
ATOM 2609 O O . ALA A 1 327 ? -11.076 -31.528 30.317 1.00 79.81 327 ALA A O 1
ATOM 2610 N N . SER A 1 328 ? -10.202 -32.339 28.410 1.00 74.12 328 SER A N 1
ATOM 2611 C CA . SER A 1 328 ? -9.010 -31.485 28.417 1.00 74.12 328 SER A CA 1
ATOM 2612 C C . SER A 1 328 ? -9.218 -30.109 27.768 1.00 74.12 328 SER A C 1
ATOM 2614 O O . SER A 1 328 ? -8.370 -29.241 27.947 1.00 74.12 328 SER A O 1
ATOM 2616 N N . ILE A 1 329 ? -10.331 -29.878 27.059 1.00 70.44 329 ILE A N 1
ATOM 2617 C CA . ILE A 1 329 ? -10.618 -28.618 26.356 1.00 70.44 329 ILE A CA 1
ATOM 2618 C C . ILE A 1 329 ? -11.706 -27.848 27.115 1.00 70.44 329 ILE A C 1
ATOM 2620 O O . ILE A 1 329 ? -12.868 -28.253 27.163 1.00 70.44 329 ILE A O 1
ATOM 2624 N N . LEU A 1 330 ? -11.350 -26.703 27.698 1.00 67.00 330 LEU A N 1
ATOM 2625 C CA . LEU A 1 330 ? -12.292 -25.837 28.406 1.00 67.00 330 LEU A CA 1
ATOM 2626 C C . LEU A 1 330 ? -12.939 -24.849 27.435 1.00 67.00 330 LEU A C 1
ATOM 2628 O O . LEU A 1 330 ? -12.284 -23.947 26.912 1.00 67.00 330 LEU A O 1
ATOM 2632 N N . THR A 1 331 ? -14.249 -24.987 27.233 1.00 64.56 331 THR A N 1
ATOM 2633 C CA . THR A 1 331 ? -15.049 -24.126 26.347 1.00 64.56 331 THR A CA 1
ATOM 2634 C C . THR A 1 331 ? -15.937 -23.154 27.119 1.00 64.56 331 THR A C 1
ATOM 2636 O O . THR A 1 331 ? -16.552 -23.538 28.118 1.00 64.56 331 THR A O 1
ATOM 2639 N N . HIS A 1 332 ? -16.110 -21.934 26.609 1.00 61.44 332 HIS A N 1
ATOM 2640 C CA . HIS A 1 332 ? -17.044 -20.949 27.164 1.00 61.44 332 HIS A CA 1
ATOM 2641 C C . HIS A 1 332 ? -18.167 -20.599 26.169 1.00 61.44 332 HIS A C 1
ATOM 2643 O O . HIS A 1 332 ? -17.913 -20.481 24.967 1.00 61.44 332 HIS A O 1
ATOM 2649 N N . PRO A 1 333 ? -19.416 -20.393 26.633 1.00 52.16 333 PRO A N 1
ATOM 2650 C CA . PRO A 1 333 ? -20.496 -19.917 25.774 1.00 52.16 333 PRO A CA 1
ATOM 2651 C C . PRO A 1 333 ? -20.273 -18.448 25.367 1.00 52.16 333 PRO A C 1
ATOM 2653 O O . PRO A 1 333 ? -20.526 -17.532 26.149 1.00 52.16 333 PRO A O 1
ATOM 2656 N N . GLY A 1 334 ? -19.836 -18.227 24.126 1.00 50.62 334 GLY A N 1
ATOM 2657 C CA . GLY A 1 334 ? -19.603 -16.909 23.525 1.00 50.62 334 GLY A CA 1
ATOM 2658 C C . GLY A 1 334 ? -19.169 -17.014 22.056 1.00 50.62 334 GLY A C 1
ATOM 2659 O O . GLY A 1 334 ? -18.996 -18.119 21.549 1.00 50.62 334 GLY A O 1
ATOM 2660 N N . GLU A 1 335 ? -19.001 -15.872 21.379 1.00 48.25 335 GLU A N 1
ATOM 2661 C CA . GLU A 1 335 ? -18.454 -15.792 20.003 1.00 48.25 335 GLU A CA 1
ATOM 2662 C C . GLU A 1 335 ? -16.902 -15.734 19.981 1.00 48.25 335 GLU A C 1
ATOM 2664 O O . GLU A 1 335 ? -16.300 -15.675 18.917 1.00 48.25 335 GLU A O 1
ATOM 2669 N N . GLY A 1 336 ? -16.225 -15.762 21.137 1.00 52.19 336 GLY A N 1
ATOM 2670 C CA . GLY A 1 336 ? -14.757 -15.766 21.212 1.00 52.19 336 GLY A CA 1
ATOM 2671 C C . GLY A 1 336 ? -14.095 -14.558 20.530 1.00 52.19 336 GLY A C 1
ATOM 2672 O O . GLY A 1 336 ? -14.572 -13.424 20.637 1.00 52.19 336 GLY A O 1
ATOM 2673 N N . ARG A 1 337 ? -12.991 -14.817 19.819 1.00 52.34 337 ARG A N 1
ATOM 2674 C CA . ARG A 1 337 ? -12.198 -13.831 19.059 1.00 52.34 337 ARG A CA 1
ATOM 2675 C C . ARG A 1 337 ? -13.011 -13.122 17.966 1.00 52.34 337 ARG A C 1
ATOM 2677 O O . ARG A 1 337 ? -12.718 -11.964 17.656 1.00 52.34 337 ARG A O 1
ATOM 2684 N N . ASP A 1 338 ? -14.074 -13.756 17.460 1.00 56.97 338 ASP A N 1
ATOM 2685 C CA . ASP A 1 338 ? -14.963 -13.149 16.466 1.00 56.97 338 ASP A CA 1
ATOM 2686 C C . ASP A 1 338 ? -15.693 -11.926 17.021 1.00 56.97 338 ASP A C 1
ATOM 2688 O O . ASP A 1 338 ? -15.885 -10.976 16.271 1.00 56.97 338 ASP A O 1
ATOM 2692 N N . ASP A 1 339 ? -16.035 -11.862 18.317 1.00 64.50 339 ASP A N 1
ATOM 2693 C CA . ASP A 1 339 ? -16.620 -10.636 18.883 1.00 64.50 339 ASP A CA 1
ATOM 2694 C C . ASP A 1 339 ? -15.592 -9.493 18.882 1.00 64.50 339 ASP A C 1
ATOM 2696 O O . ASP A 1 339 ? -15.901 -8.395 18.421 1.00 64.50 339 ASP A O 1
ATOM 2700 N N . THR A 1 340 ? -14.337 -9.739 19.291 1.00 67.25 340 THR A N 1
ATOM 2701 C CA . THR A 1 340 ? -13.274 -8.715 19.237 1.00 67.25 340 THR A CA 1
ATOM 2702 C C . THR A 1 340 ? -13.086 -8.189 17.808 1.00 67.25 340 THR A C 1
ATOM 2704 O O . THR A 1 340 ? -13.115 -6.974 17.593 1.00 67.25 340 THR A O 1
ATOM 2707 N N . VAL A 1 341 ? -12.956 -9.083 16.822 1.00 69.38 341 VAL A N 1
ATOM 2708 C CA . VAL A 1 341 ? -12.782 -8.729 15.401 1.00 69.38 341 VAL A CA 1
ATOM 2709 C C . VAL A 1 341 ? -14.026 -8.025 14.839 1.00 69.38 341 VAL A C 1
ATOM 2711 O O . VAL A 1 341 ? -13.916 -7.009 14.151 1.00 69.38 341 VAL A O 1
ATOM 2714 N N . ARG A 1 342 ? -15.231 -8.476 15.200 1.00 70.19 342 ARG A N 1
ATOM 2715 C CA . ARG A 1 342 ? -16.511 -7.860 14.819 1.00 70.19 342 ARG A CA 1
ATOM 2716 C C . ARG A 1 342 ? -16.682 -6.457 15.395 1.00 70.19 342 ARG A C 1
ATOM 2718 O O . ARG A 1 342 ? -17.190 -5.590 14.684 1.00 70.19 342 ARG A O 1
ATOM 2725 N N . GLN A 1 343 ? -16.248 -6.198 16.633 1.00 74.00 343 GLN A N 1
ATOM 2726 C CA . GLN A 1 343 ? -16.230 -4.835 17.174 1.00 74.00 343 GLN A CA 1
ATOM 2727 C C . GLN A 1 343 ? -15.220 -3.952 16.417 1.00 74.00 343 GLN A C 1
ATOM 2729 O O . GLN A 1 343 ? -15.565 -2.823 16.072 1.00 74.00 343 GLN A O 1
ATOM 2734 N N . ILE A 1 344 ? -14.023 -4.455 16.073 1.00 75.94 344 ILE A N 1
ATOM 2735 C CA . ILE A 1 344 ? -13.049 -3.715 15.240 1.00 75.94 344 ILE A CA 1
ATOM 2736 C C . ILE A 1 344 ? -13.663 -3.349 13.878 1.00 75.94 344 ILE A C 1
ATOM 2738 O O . ILE A 1 344 ? -13.623 -2.180 13.486 1.00 75.94 344 ILE A O 1
ATOM 2742 N N . HIS A 1 345 ? -14.306 -4.293 13.181 1.00 76.50 345 HIS A N 1
ATOM 2743 C CA . HIS A 1 345 ? -15.008 -4.013 11.919 1.00 76.50 345 HIS A CA 1
ATOM 2744 C C . HIS A 1 345 ? -16.112 -2.964 12.079 1.00 76.50 345 HIS A C 1
ATOM 2746 O O . HIS A 1 345 ? -16.157 -1.987 11.345 1.00 76.50 345 HIS A O 1
ATOM 2752 N N . LYS A 1 346 ? -16.962 -3.104 13.095 1.00 78.38 346 LYS A N 1
ATOM 2753 C CA . LYS A 1 346 ? -18.059 -2.174 13.396 1.00 78.38 346 LYS A CA 1
A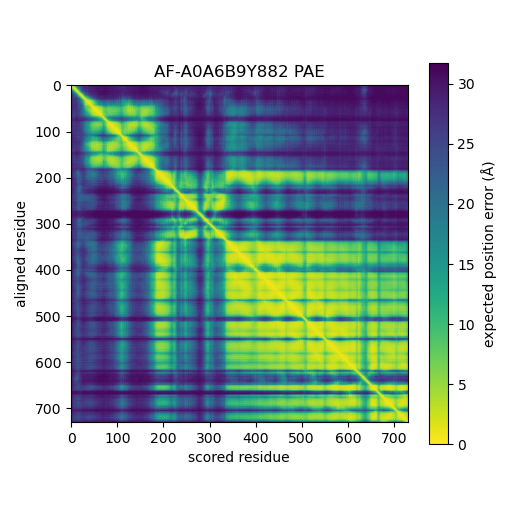TOM 2754 C C . LYS A 1 346 ? -17.580 -0.738 13.657 1.00 78.38 346 LYS A C 1
ATOM 2756 O O . LYS A 1 346 ? -18.248 0.210 13.245 1.00 78.38 346 LYS A O 1
ATOM 2761 N N . TYR A 1 347 ? -16.442 -0.560 14.330 1.00 80.56 347 TYR A N 1
ATOM 2762 C CA . TYR A 1 347 ? -15.863 0.766 14.565 1.00 80.56 347 TYR A CA 1
ATOM 2763 C C . TYR A 1 347 ? -15.088 1.303 13.350 1.00 80.56 347 TYR A C 1
ATOM 2765 O O . TYR A 1 347 ? -15.155 2.499 13.079 1.00 80.56 347 TYR A O 1
ATOM 2773 N N . THR A 1 348 ? -14.428 0.451 12.561 1.00 82.56 348 THR A N 1
ATOM 2774 C CA . THR A 1 348 ? -13.784 0.877 11.300 1.00 82.56 348 THR A CA 1
ATOM 2775 C C . THR A 1 348 ? -14.802 1.215 10.200 1.00 82.56 348 THR A C 1
ATOM 2777 O O . THR A 1 348 ? -14.611 2.197 9.486 1.00 82.56 348 THR A O 1
ATOM 2780 N N . ASP A 1 349 ? -15.943 0.524 10.134 1.00 79.31 349 ASP A N 1
ATOM 2781 C CA . ASP A 1 349 ? -17.096 0.896 9.298 1.00 79.31 349 ASP A CA 1
ATOM 2782 C C . ASP A 1 349 ? -17.674 2.265 9.699 1.00 79.31 349 ASP A C 1
ATOM 2784 O O . ASP A 1 349 ? -18.041 3.069 8.835 1.00 79.31 349 ASP A O 1
ATOM 2788 N N . PHE A 1 350 ? -17.723 2.573 11.004 1.00 81.19 350 PHE A N 1
ATOM 2789 C CA . PHE A 1 350 ? -18.080 3.915 11.472 1.00 81.19 350 PHE A CA 1
ATOM 2790 C C . PHE A 1 350 ? -17.079 4.957 10.951 1.00 81.19 350 PHE A C 1
ATOM 2792 O O . PHE A 1 350 ? -17.517 5.956 10.378 1.00 81.19 350 PHE A O 1
ATOM 2799 N N . MET A 1 351 ? -15.767 4.702 11.054 1.00 83.81 351 MET A N 1
ATOM 2800 C CA . MET A 1 351 ? -14.727 5.599 10.525 1.00 83.81 351 MET A CA 1
ATOM 2801 C C . MET A 1 351 ? -14.842 5.826 9.010 1.00 83.81 351 MET A C 1
ATOM 2803 O O . MET A 1 351 ? -14.759 6.972 8.575 1.00 83.81 351 MET A O 1
ATOM 2807 N N . ASP A 1 352 ? -15.083 4.776 8.212 1.00 84.00 352 ASP A N 1
ATOM 2808 C CA . ASP A 1 352 ? -15.344 4.894 6.764 1.00 84.00 352 ASP A CA 1
ATOM 2809 C C . ASP A 1 352 ? -16.559 5.799 6.503 1.00 84.00 352 ASP A C 1
ATOM 2811 O O . ASP A 1 352 ? -16.507 6.747 5.716 1.00 84.00 352 ASP A O 1
ATOM 2815 N N . SER A 1 353 ? -17.660 5.546 7.218 1.00 80.19 353 SER A N 1
ATOM 2816 C CA . SER A 1 353 ? -18.897 6.310 7.053 1.00 80.19 353 SER A CA 1
ATOM 2817 C C . SER A 1 353 ? -18.751 7.784 7.450 1.00 80.19 353 SER A C 1
ATOM 2819 O O . SER A 1 353 ? -19.281 8.656 6.758 1.00 80.19 353 SER A O 1
ATOM 2821 N N . GLU A 1 354 ? -18.012 8.074 8.524 1.00 82.06 354 GLU A N 1
ATOM 2822 C CA . GLU A 1 354 ? -17.847 9.420 9.067 1.00 82.06 354 GLU A CA 1
ATOM 2823 C C . GLU A 1 354 ? -16.810 10.222 8.273 1.00 82.06 354 GLU A C 1
ATOM 2825 O O . GLU A 1 354 ? -17.083 11.372 7.930 1.00 82.06 354 GLU A O 1
ATOM 2830 N N . GLY A 1 355 ? -15.694 9.609 7.859 1.00 85.12 355 GLY A N 1
ATOM 2831 C CA . GLY A 1 355 ? -14.720 10.224 6.953 1.00 85.12 355 GLY A CA 1
ATOM 2832 C C . GLY A 1 355 ? -15.371 10.660 5.638 1.00 85.12 355 GLY A C 1
ATOM 2833 O O . GLY A 1 355 ? -15.323 11.839 5.279 1.00 85.12 355 GLY A O 1
ATOM 2834 N N . LYS A 1 356 ? -16.112 9.758 4.978 1.00 85.12 356 LYS A N 1
ATOM 2835 C CA . LYS A 1 356 ? -16.904 10.086 3.777 1.00 85.12 356 LYS A CA 1
ATOM 2836 C C . LYS A 1 356 ? -17.935 11.183 4.024 1.00 85.12 356 LYS A C 1
ATOM 2838 O O . LYS A 1 356 ? -18.129 12.070 3.195 1.00 85.12 356 LYS A O 1
ATOM 2843 N N . ARG A 1 357 ? -18.620 11.149 5.173 1.00 84.81 357 ARG A N 1
ATOM 2844 C CA . ARG A 1 357 ? -19.598 12.179 5.550 1.00 84.81 357 ARG A CA 1
ATOM 2845 C C . ARG A 1 357 ? -18.927 13.543 5.725 1.00 84.81 357 ARG A C 1
ATOM 2847 O O . ARG A 1 357 ? -19.504 14.547 5.315 1.00 84.81 357 ARG A O 1
ATOM 2854 N N . ILE A 1 358 ? -17.751 13.605 6.338 1.00 82.12 358 ILE A N 1
ATOM 2855 C CA . ILE A 1 358 ? -16.989 14.840 6.549 1.00 82.12 358 ILE A CA 1
ATOM 2856 C C . ILE A 1 358 ? -16.544 15.436 5.206 1.00 82.12 358 ILE A C 1
ATOM 2858 O O . ILE A 1 358 ? -16.723 16.642 5.003 1.00 82.12 358 ILE A O 1
ATOM 2862 N N . VAL A 1 359 ? -16.060 14.590 4.287 1.00 85.12 359 VAL A N 1
ATOM 2863 C CA . VAL A 1 359 ? -15.692 14.960 2.910 1.00 85.12 359 VAL A CA 1
ATOM 2864 C C . VAL A 1 359 ? -16.886 15.573 2.165 1.00 85.12 359 VAL A C 1
ATOM 2866 O O . VAL A 1 359 ? -16.832 16.761 1.846 1.00 85.12 359 VAL A O 1
ATOM 2869 N N . ARG A 1 360 ? -18.014 14.845 2.080 1.00 82.56 360 ARG A N 1
ATOM 2870 C CA . ARG A 1 360 ? -19.283 15.285 1.446 1.00 82.56 360 ARG A CA 1
ATOM 2871 C C . ARG A 1 360 ? -19.874 16.587 1.977 1.00 82.56 360 ARG A C 1
ATOM 2873 O O . ARG A 1 360 ? -20.695 17.219 1.319 1.00 82.56 360 ARG A O 1
ATOM 2880 N N . ASN A 1 361 ? -19.544 16.956 3.213 1.00 80.31 361 ASN A N 1
ATOM 2881 C CA . ASN A 1 361 ? -19.993 18.205 3.834 1.00 80.31 361 ASN A CA 1
ATOM 2882 C C . ASN A 1 361 ? -18.906 19.301 3.809 1.00 80.31 361 ASN A C 1
ATOM 2884 O O . ASN A 1 361 ? -19.100 20.358 4.409 1.00 80.31 361 ASN A O 1
ATOM 2888 N N . SER A 1 362 ? -17.765 19.039 3.159 1.00 82.44 362 SER A N 1
ATOM 2889 C CA . SER A 1 362 ? -16.598 19.921 3.016 1.00 82.44 362 SER A CA 1
ATOM 2890 C C . SER A 1 362 ? -16.124 20.532 4.344 1.00 82.44 362 SER A C 1
ATOM 2892 O O . SER A 1 362 ? -15.802 21.717 4.435 1.00 82.44 362 SER A O 1
ATOM 2894 N N . GLN A 1 363 ? -16.111 19.734 5.417 1.00 79.31 363 GLN A N 1
ATOM 2895 C CA . GLN A 1 363 ? -15.869 20.226 6.779 1.00 79.31 363 GLN A CA 1
ATOM 2896 C C . GLN A 1 363 ? -14.368 20.232 7.130 1.00 79.31 363 GLN A C 1
ATOM 2898 O O . GLN A 1 363 ? -13.948 19.439 7.967 1.00 79.31 363 GLN A O 1
ATOM 2903 N N . THR A 1 364 ? -13.559 21.133 6.549 1.00 83.31 364 THR A N 1
ATOM 2904 C CA . THR A 1 364 ? -12.076 21.136 6.676 1.00 83.31 364 THR A CA 1
ATOM 2905 C C . THR A 1 364 ? -11.560 20.920 8.104 1.00 83.31 364 THR A C 1
ATOM 2907 O O . THR A 1 364 ? -10.713 20.062 8.331 1.00 83.31 364 THR A O 1
ATOM 2910 N N . ARG A 1 365 ? -12.099 21.627 9.109 1.00 81.38 365 ARG A N 1
ATOM 2911 C CA . ARG A 1 365 ? -11.661 21.446 10.507 1.00 81.38 365 ARG A CA 1
ATOM 2912 C C . ARG A 1 365 ? -11.963 20.043 11.053 1.00 81.38 365 ARG A C 1
ATOM 2914 O O . ARG A 1 365 ? -11.139 19.489 11.771 1.00 81.38 365 ARG A O 1
ATOM 2921 N N . SER A 1 366 ? -13.130 19.488 10.730 1.00 81.75 366 SER A N 1
ATOM 2922 C CA . SER A 1 366 ? -13.501 18.120 11.113 1.00 81.75 366 SER A CA 1
ATOM 2923 C C . SER A 1 366 ? -12.690 17.082 10.341 1.00 81.75 366 SER A C 1
ATOM 2925 O O . SER A 1 366 ? -12.399 16.027 10.882 1.00 81.75 366 SER A O 1
ATOM 2927 N N . PHE A 1 367 ? -12.290 17.392 9.107 1.00 87.62 367 PHE A N 1
ATOM 2928 C CA . PHE A 1 367 ? -11.446 16.534 8.284 1.00 87.62 367 PHE A CA 1
ATOM 2929 C C . PHE A 1 367 ? -10.024 16.420 8.838 1.00 87.62 367 PHE A C 1
ATOM 2931 O O . PHE A 1 367 ? -9.532 15.312 9.017 1.00 87.62 367 PHE A O 1
ATOM 2938 N N . LEU A 1 368 ? -9.403 17.542 9.213 1.00 88.62 368 LEU A N 1
ATOM 2939 C CA . LEU A 1 368 ? -8.100 17.528 9.885 1.00 88.62 368 LEU A CA 1
ATOM 2940 C C . LEU A 1 368 ? -8.151 16.757 11.214 1.00 88.62 368 LEU A C 1
ATOM 2942 O O . LEU A 1 368 ? -7.272 15.942 11.473 1.00 88.62 368 LEU A O 1
ATOM 2946 N N . GLN A 1 369 ? -9.211 16.945 12.009 1.00 87.19 369 GLN A N 1
ATOM 2947 C CA . GLN A 1 369 ? -9.414 16.191 13.250 1.00 87.19 369 GLN A CA 1
ATOM 2948 C C . GLN A 1 369 ? -9.615 14.683 12.996 1.00 87.19 369 GLN A C 1
ATOM 2950 O O . GLN A 1 369 ? -9.069 13.865 13.729 1.00 87.19 369 GLN A O 1
ATOM 2955 N N . PHE A 1 370 ? -10.350 14.305 11.945 1.00 89.44 370 PHE A N 1
ATOM 2956 C CA . PHE A 1 370 ? -10.509 12.908 11.529 1.00 89.44 370 PHE A CA 1
ATOM 2957 C C . PHE A 1 370 ? -9.171 12.275 11.119 1.00 89.44 370 PHE A C 1
ATOM 2959 O O . PHE A 1 370 ? -8.890 11.149 11.524 1.00 89.44 370 PHE A O 1
ATOM 2966 N N . LEU A 1 371 ? -8.329 12.987 10.361 1.00 92.50 371 LEU A N 1
ATOM 2967 C CA . LEU A 1 371 ? -7.008 12.486 9.972 1.00 92.50 371 LEU A CA 1
ATOM 2968 C C . LEU A 1 371 ? -6.064 12.345 11.174 1.00 92.50 371 LEU A C 1
ATOM 2970 O O . LEU A 1 371 ? -5.360 11.344 11.260 1.00 92.50 371 LEU A O 1
ATOM 2974 N N . GLU A 1 372 ? -6.094 13.283 12.124 1.00 91.00 372 GLU A N 1
ATOM 2975 C CA . GLU A 1 372 ? -5.353 13.192 13.392 1.00 91.00 372 GLU A CA 1
ATOM 2976 C C . GLU A 1 372 ? -5.795 11.961 14.208 1.00 91.00 372 GLU A C 1
ATOM 2978 O O . GLU A 1 372 ? -4.963 11.166 14.640 1.00 91.00 372 GLU A O 1
ATOM 2983 N N . GLN A 1 373 ? -7.108 11.734 14.337 1.00 89.44 373 GLN A N 1
ATOM 2984 C CA . GLN A 1 373 ? -7.676 10.571 15.036 1.00 89.44 373 GLN A CA 1
ATOM 2985 C C . GLN A 1 373 ? -7.360 9.242 14.328 1.00 89.44 373 GLN A C 1
ATOM 2987 O O . GLN A 1 373 ? -7.033 8.252 14.987 1.00 89.44 373 GLN A O 1
ATOM 2992 N N . TYR A 1 374 ? -7.407 9.214 12.993 1.00 92.31 374 TYR A N 1
ATOM 2993 C CA . TYR A 1 374 ? -6.980 8.067 12.191 1.00 92.31 374 TYR A CA 1
ATOM 2994 C C . TYR A 1 374 ? -5.487 7.774 12.406 1.00 92.31 374 TYR A C 1
ATOM 2996 O O . TYR A 1 374 ? -5.121 6.632 12.687 1.00 92.31 374 TYR A O 1
ATOM 3004 N N . GLN A 1 375 ? -4.628 8.798 12.320 1.00 93.25 375 GLN A N 1
ATOM 3005 C CA . GLN A 1 375 ? -3.184 8.668 12.523 1.00 93.25 375 GLN A CA 1
ATOM 3006 C C . GLN A 1 375 ? -2.872 8.112 13.913 1.00 93.25 375 GLN A C 1
ATOM 3008 O O . GLN A 1 375 ? -2.069 7.191 14.036 1.00 93.25 375 GLN A O 1
ATOM 3013 N N . GLU A 1 376 ? -3.547 8.617 14.946 1.00 91.94 376 GLU A N 1
ATOM 3014 C CA . GLU A 1 376 ? -3.372 8.163 16.324 1.00 91.94 376 GLU A CA 1
ATOM 3015 C C . GLU A 1 376 ? -3.759 6.683 16.505 1.00 91.94 376 GLU A C 1
ATOM 3017 O O . GLU A 1 376 ? -3.086 5.962 17.236 1.00 91.94 376 GLU A O 1
ATOM 3022 N N . ILE A 1 377 ? -4.804 6.192 15.824 1.00 91.06 377 ILE A N 1
ATOM 3023 C CA . ILE A 1 377 ? -5.179 4.764 15.845 1.00 91.06 377 ILE A CA 1
ATOM 3024 C C . ILE A 1 377 ? -4.149 3.903 15.118 1.00 91.06 377 ILE A C 1
ATOM 3026 O O . ILE A 1 377 ? -3.775 2.842 15.620 1.00 91.06 377 ILE A O 1
ATOM 3030 N N . VAL A 1 378 ? -3.678 4.340 13.948 1.00 91.81 378 VAL A N 1
ATOM 3031 C CA . VAL A 1 378 ? -2.647 3.601 13.211 1.00 91.81 378 VAL A CA 1
ATOM 3032 C C . VAL A 1 378 ? -1.367 3.538 14.034 1.00 91.81 378 VAL A C 1
ATOM 3034 O O . VAL A 1 378 ? -0.835 2.453 14.223 1.00 91.81 378 VAL A O 1
ATOM 3037 N N . TYR A 1 379 ? -0.912 4.658 14.595 1.00 92.50 379 TYR A N 1
ATOM 3038 C CA . TYR A 1 379 ? 0.302 4.713 15.412 1.00 92.50 379 TYR A CA 1
ATOM 3039 C C . TYR A 1 379 ? 0.171 3.909 16.707 1.00 92.50 379 TYR A C 1
ATOM 3041 O O . TYR A 1 379 ? 1.116 3.217 17.073 1.00 92.50 379 TYR A O 1
ATOM 3049 N N . HIS A 1 380 ? -1.000 3.927 17.352 1.00 91.69 380 HIS A N 1
ATOM 3050 C CA . HIS A 1 380 ? -1.316 3.030 18.468 1.00 91.69 380 HIS A CA 1
ATOM 3051 C C . HIS A 1 380 ? -1.164 1.558 18.053 1.00 91.69 380 HIS A C 1
ATOM 3053 O O . HIS A 1 380 ? -0.510 0.780 18.735 1.00 91.69 380 HIS A O 1
ATOM 3059 N N . THR A 1 381 ? -1.712 1.183 16.894 1.00 89.00 381 THR A N 1
ATOM 3060 C CA . THR A 1 381 ? -1.640 -0.199 16.390 1.00 89.00 381 THR A CA 1
ATOM 3061 C C . THR A 1 381 ? -0.215 -0.613 16.020 1.00 89.00 381 THR A C 1
ATOM 3063 O O . THR A 1 381 ? 0.184 -1.738 16.297 1.00 89.00 381 THR A O 1
ATOM 3066 N N . LEU A 1 382 ? 0.556 0.285 15.399 1.00 89.44 382 LEU A N 1
ATOM 3067 C CA . LEU A 1 382 ? 1.968 0.059 15.086 1.00 89.44 382 LEU A CA 1
ATOM 3068 C C . LEU A 1 382 ? 2.794 -0.128 16.365 1.00 89.44 382 LEU A C 1
ATOM 3070 O O . LEU A 1 382 ? 3.644 -1.006 16.409 1.00 89.44 382 LEU A O 1
ATOM 3074 N N . HIS A 1 383 ? 2.522 0.656 17.411 1.00 90.81 383 HIS A N 1
ATOM 3075 C CA . HIS A 1 383 ? 3.223 0.547 18.687 1.00 90.81 383 HIS A CA 1
ATOM 3076 C C . HIS A 1 383 ? 2.911 -0.769 19.418 1.00 90.81 383 HIS A C 1
ATOM 3078 O O . HIS A 1 383 ? 3.847 -1.468 19.796 1.00 90.81 383 HIS A O 1
ATOM 3084 N N . ASP A 1 384 ? 1.631 -1.144 19.546 1.00 87.81 384 ASP A N 1
ATOM 3085 C CA . ASP A 1 384 ? 1.226 -2.417 20.168 1.00 87.81 384 ASP A CA 1
ATOM 3086 C C . ASP A 1 384 ? 1.788 -3.644 19.409 1.00 87.81 384 ASP A C 1
ATOM 3088 O O . ASP A 1 384 ? 2.001 -4.698 20.007 1.00 87.81 384 ASP A O 1
ATOM 3092 N N . LEU A 1 385 ? 2.010 -3.534 18.090 1.00 83.06 385 LEU A N 1
ATOM 3093 C CA . LEU A 1 385 ? 2.620 -4.593 17.273 1.00 83.06 385 LEU A CA 1
ATOM 3094 C C . LEU A 1 385 ? 4.146 -4.639 17.378 1.00 83.06 385 LEU A C 1
ATOM 3096 O O . LEU A 1 385 ? 4.704 -5.729 17.339 1.00 83.06 385 LEU A O 1
ATOM 3100 N N . ASP A 1 386 ? 4.813 -3.494 17.523 1.00 86.06 386 ASP A N 1
ATOM 3101 C CA . ASP A 1 386 ? 6.260 -3.427 17.756 1.00 86.06 386 ASP A CA 1
ATOM 3102 C C . ASP A 1 386 ? 6.628 -4.017 19.132 1.00 86.06 386 ASP A C 1
ATOM 3104 O O . ASP A 1 386 ? 7.584 -4.781 19.242 1.00 86.06 386 ASP A O 1
ATOM 3108 N N . GLU A 1 387 ? 5.797 -3.797 20.164 1.00 84.75 387 GLU A N 1
ATOM 3109 C CA . GLU A 1 387 ? 5.935 -4.492 21.459 1.00 84.75 387 GLU A CA 1
ATOM 3110 C C . GLU A 1 387 ? 5.803 -6.025 21.343 1.00 84.75 387 GLU A C 1
ATOM 3112 O O . GLU A 1 387 ? 6.346 -6.751 22.176 1.00 84.75 387 GLU A O 1
ATOM 3117 N N . MET A 1 388 ? 5.105 -6.523 20.315 1.00 82.50 388 MET A N 1
ATOM 3118 C CA . MET A 1 388 ? 4.800 -7.945 20.096 1.00 82.50 388 MET A CA 1
ATOM 3119 C C . MET A 1 388 ? 5.377 -8.467 18.766 1.00 82.50 388 MET A C 1
ATOM 3121 O O . MET A 1 388 ? 4.796 -9.355 18.133 1.00 82.50 388 MET A O 1
ATOM 3125 N N . ARG A 1 389 ? 6.528 -7.919 18.337 1.00 73.38 389 ARG A N 1
ATOM 3126 C CA . ARG A 1 389 ? 7.147 -8.153 17.015 1.00 73.38 389 ARG A CA 1
ATOM 3127 C C . ARG A 1 389 ? 7.337 -9.639 16.666 1.00 73.38 389 ARG A C 1
ATOM 3129 O O . ARG A 1 389 ? 7.157 -10.017 15.509 1.00 73.38 389 ARG A O 1
ATOM 3136 N N . PHE A 1 390 ? 7.577 -10.495 17.663 1.00 70.38 390 PHE A N 1
ATOM 3137 C CA . PHE A 1 390 ? 7.709 -11.951 17.500 1.00 70.38 390 PHE A CA 1
ATOM 3138 C C . PHE A 1 390 ? 6.498 -12.611 16.803 1.00 70.38 390 PHE A C 1
ATOM 3140 O O . PHE A 1 390 ? 6.670 -13.546 16.025 1.00 70.38 390 PHE A O 1
ATOM 3147 N N . LEU A 1 391 ? 5.273 -12.092 16.985 1.00 67.69 391 LEU A N 1
ATOM 3148 C CA . LEU A 1 391 ? 4.078 -12.597 16.285 1.00 67.69 391 LEU A CA 1
ATOM 3149 C C . LEU A 1 391 ? 4.152 -12.399 14.757 1.00 67.69 391 LEU A C 1
ATOM 3151 O O . LEU A 1 391 ? 3.496 -13.114 13.992 1.00 67.69 391 LEU A O 1
ATOM 3155 N N . ILE A 1 392 ? 4.928 -11.417 14.302 1.00 66.06 392 ILE A N 1
ATOM 3156 C CA . ILE A 1 392 ? 5.157 -11.134 12.883 1.00 66.06 392 ILE A CA 1
ATOM 3157 C C . ILE A 1 392 ? 6.337 -11.972 12.383 1.00 66.06 392 ILE A C 1
ATOM 3159 O O . ILE A 1 392 ? 6.191 -12.679 11.388 1.00 66.06 392 ILE A O 1
ATOM 3163 N N . GLU A 1 393 ? 7.464 -11.957 13.101 1.00 63.12 393 GLU A N 1
ATOM 3164 C CA . GLU A 1 393 ? 8.689 -12.697 12.747 1.00 63.12 393 GLU A CA 1
ATOM 3165 C C . GLU A 1 393 ? 8.441 -14.209 12.620 1.00 63.12 393 GLU A C 1
ATOM 3167 O O . GLU A 1 393 ? 8.865 -14.845 11.653 1.00 63.12 393 GLU A O 1
ATOM 3172 N N . GLU A 1 394 ? 7.641 -14.788 13.518 1.00 59.25 394 GLU A N 1
ATOM 3173 C CA . GLU A 1 394 ? 7.280 -16.208 13.466 1.00 59.25 394 GLU A CA 1
ATOM 3174 C C . GLU A 1 394 ? 6.137 -16.519 12.487 1.00 59.25 394 GLU A C 1
ATOM 3176 O O . GLU A 1 394 ? 5.602 -17.632 12.466 1.00 59.25 394 GLU A O 1
ATOM 3181 N N . ASN A 1 395 ? 5.766 -15.566 11.622 1.00 56.72 395 ASN A N 1
ATOM 3182 C CA . ASN A 1 395 ? 4.720 -15.699 10.609 1.00 56.72 395 ASN A CA 1
ATOM 3183 C C . ASN A 1 395 ? 3.392 -16.204 11.215 1.00 56.72 395 ASN A C 1
ATOM 3185 O O . ASN A 1 395 ? 2.814 -17.188 10.733 1.00 56.72 395 ASN A O 1
ATOM 3189 N N . ARG A 1 396 ? 2.944 -15.597 12.328 1.00 57.59 396 ARG A N 1
ATOM 3190 C CA . ARG A 1 396 ? 1.605 -15.824 12.914 1.00 57.59 396 ARG A CA 1
ATOM 3191 C C . ARG A 1 396 ? 0.599 -14.808 12.371 1.00 57.59 396 ARG A C 1
ATOM 3193 O O . ARG A 1 396 ? -0.551 -15.170 12.146 1.00 57.59 396 ARG A O 1
ATOM 3200 N N . TYR A 1 397 ? 1.040 -13.580 12.097 1.00 56.59 397 TYR A N 1
ATOM 3201 C CA . TYR A 1 397 ? 0.286 -12.611 11.302 1.00 56.59 397 TYR A CA 1
ATOM 3202 C C . TYR A 1 397 ? 0.617 -12.718 9.814 1.00 56.59 397 TYR A C 1
ATOM 3204 O O . TYR A 1 397 ? 1.753 -12.493 9.408 1.00 56.59 397 TYR A O 1
ATOM 3212 N N . LEU A 1 398 ? -0.400 -12.960 8.986 1.00 52.50 398 LEU A N 1
ATOM 3213 C CA . LEU A 1 398 ? -0.347 -12.619 7.566 1.00 52.50 398 LEU A CA 1
ATOM 3214 C C . LEU A 1 398 ? -0.726 -11.155 7.367 1.00 52.50 398 LEU A C 1
ATOM 3216 O O . LEU A 1 398 ? -1.440 -10.571 8.183 1.00 52.50 398 LEU A O 1
ATOM 3220 N N . ASN A 1 399 ? -0.391 -10.603 6.198 1.00 50.81 399 ASN A N 1
ATOM 3221 C CA . ASN A 1 399 ? -0.859 -9.278 5.786 1.00 50.81 399 ASN A CA 1
ATOM 3222 C C . ASN A 1 399 ? -2.388 -9.112 5.895 1.00 50.81 399 ASN A C 1
ATOM 3224 O O . ASN A 1 399 ? -2.850 -8.001 6.140 1.00 50.81 399 ASN A O 1
ATOM 3228 N N . ALA A 1 400 ? -3.172 -10.188 5.762 1.00 47.91 400 ALA A N 1
ATOM 3229 C CA . ALA A 1 400 ? -4.626 -10.175 5.938 1.00 47.91 400 ALA A CA 1
ATOM 3230 C C . ALA A 1 400 ? -5.090 -10.119 7.411 1.00 47.91 400 ALA A C 1
ATOM 3232 O O . ALA A 1 400 ? -6.128 -9.524 7.683 1.00 47.91 400 ALA A O 1
ATOM 3233 N N . ASP A 1 401 ? -4.322 -10.668 8.357 1.00 53.03 401 ASP A N 1
ATOM 3234 C CA . ASP A 1 401 ? -4.754 -10.893 9.752 1.00 53.03 401 ASP A CA 1
ATOM 3235 C C . ASP A 1 401 ? -4.281 -9.805 10.733 1.00 53.03 401 ASP A C 1
ATOM 3237 O O . ASP A 1 401 ? -4.623 -9.817 11.927 1.00 53.03 401 ASP A O 1
ATOM 3241 N N . LEU A 1 402 ? -3.486 -8.856 10.227 1.00 62.00 402 LEU A N 1
ATOM 3242 C CA . LEU A 1 402 ? -2.981 -7.708 10.976 1.00 62.00 402 LEU A CA 1
ATOM 3243 C C . LEU A 1 402 ? -4.147 -6.909 11.599 1.00 62.00 402 LEU A C 1
ATOM 3245 O O . LEU A 1 402 ? -5.138 -6.647 10.915 1.00 62.00 402 LEU A O 1
ATOM 3249 N N . PRO A 1 403 ? -4.046 -6.458 12.866 1.00 60.28 403 PRO A N 1
ATOM 3250 C CA . PRO A 1 403 ? -5.120 -5.739 13.569 1.00 60.28 403 PRO A CA 1
ATOM 3251 C C . PRO A 1 403 ? -5.646 -4.476 12.864 1.00 60.28 403 PRO A C 1
ATOM 3253 O O . PRO A 1 403 ? -6.771 -4.056 13.118 1.00 60.28 403 PRO A O 1
ATOM 3256 N N . PHE A 1 404 ? -4.853 -3.889 11.963 1.00 62.75 404 PHE A N 1
ATOM 3257 C CA . PHE A 1 404 ? -5.235 -2.759 11.115 1.00 62.75 404 PHE A CA 1
ATOM 3258 C C . PHE A 1 404 ? -5.907 -3.161 9.788 1.00 62.75 404 PHE A C 1
ATOM 3260 O O . PHE A 1 404 ? -6.061 -2.321 8.900 1.00 62.75 404 PHE A O 1
ATOM 3267 N N . TYR A 1 405 ? -6.323 -4.419 9.617 1.00 61.66 405 TYR A N 1
ATOM 3268 C CA . TYR A 1 405 ? -7.064 -4.860 8.439 1.00 61.66 405 TYR A CA 1
ATOM 3269 C C . TYR A 1 405 ? -8.354 -4.039 8.264 1.00 61.66 405 TYR A C 1
ATOM 3271 O O . TYR A 1 405 ? -9.271 -4.119 9.080 1.00 61.66 405 TYR A O 1
ATOM 3279 N N . ASN A 1 406 ? -8.403 -3.279 7.161 1.00 72.12 406 ASN A N 1
ATOM 3280 C CA . ASN A 1 406 ? -9.378 -2.248 6.770 1.00 72.12 406 ASN A CA 1
ATOM 3281 C C . ASN A 1 406 ? -9.044 -0.793 7.127 1.00 72.12 406 ASN A C 1
ATOM 3283 O O . ASN A 1 406 ? -9.708 0.074 6.570 1.00 72.12 406 ASN A O 1
ATOM 3287 N N . LEU A 1 407 ? -8.027 -0.465 7.933 1.00 84.38 407 LEU A N 1
ATOM 3288 C CA . LEU A 1 407 ? -7.641 0.948 8.110 1.00 84.38 407 LEU A CA 1
ATOM 3289 C C . LEU A 1 407 ? -7.153 1.545 6.777 1.00 84.38 407 LEU A C 1
ATOM 3291 O O . LEU A 1 407 ? -7.681 2.560 6.324 1.00 84.38 407 LEU A O 1
ATOM 3295 N N . ASP A 1 408 ? -6.275 0.833 6.064 1.00 85.06 408 ASP A N 1
ATOM 3296 C CA . ASP A 1 408 ? -5.854 1.169 4.695 1.00 85.06 408 ASP A CA 1
ATOM 3297 C C . ASP A 1 408 ? -7.047 1.336 3.730 1.00 85.06 408 ASP A C 1
ATOM 3299 O O . ASP A 1 408 ? -7.059 2.224 2.877 1.00 85.06 408 ASP A O 1
ATOM 3303 N N . GLN A 1 409 ? -8.086 0.510 3.894 1.00 84.88 409 GLN A N 1
ATOM 3304 C CA . GLN A 1 409 ? -9.306 0.559 3.086 1.00 84.88 409 GLN A CA 1
ATOM 3305 C C . GLN A 1 409 ? -10.189 1.758 3.441 1.00 84.88 409 GLN A C 1
ATOM 3307 O O . GLN A 1 409 ? -10.758 2.362 2.535 1.00 84.88 409 GLN A O 1
ATOM 3312 N N . VAL A 1 410 ? -10.293 2.129 4.722 1.00 87.69 410 VAL A N 1
ATOM 3313 C CA . VAL A 1 410 ? -10.959 3.362 5.175 1.00 87.69 410 VAL A CA 1
ATOM 3314 C C . VAL A 1 410 ? -10.283 4.561 4.516 1.00 87.69 410 VAL A C 1
ATOM 3316 O O . VAL A 1 410 ? -10.956 5.354 3.862 1.00 87.69 410 VAL A O 1
ATOM 3319 N N . LEU A 1 411 ? -8.953 4.663 4.606 1.00 91.44 411 LEU A N 1
ATOM 3320 C CA . LEU A 1 411 ? -8.217 5.790 4.034 1.00 91.44 411 LEU A CA 1
ATOM 3321 C C . LEU A 1 411 ? -8.360 5.856 2.504 1.00 91.44 411 LEU A C 1
ATOM 3323 O O . LEU A 1 411 ? -8.610 6.930 1.961 1.00 91.44 411 LEU A O 1
ATOM 3327 N N . PHE A 1 412 ? -8.305 4.710 1.815 1.00 90.69 412 PHE A N 1
ATOM 3328 C CA . PHE A 1 412 ? -8.552 4.627 0.372 1.00 90.69 412 PHE A CA 1
ATOM 3329 C C . PHE A 1 412 ? -9.974 5.042 -0.028 1.00 90.69 412 PHE A C 1
ATOM 3331 O O . PHE A 1 412 ? -10.153 5.801 -0.974 1.00 90.69 412 PHE A O 1
ATOM 3338 N N . ARG A 1 413 ? -10.997 4.600 0.703 1.00 89.31 413 ARG A N 1
ATOM 3339 C CA . ARG A 1 413 ? -12.393 4.951 0.408 1.00 89.31 413 ARG A CA 1
ATOM 3340 C C . ARG A 1 413 ? -12.719 6.416 0.717 1.00 89.31 413 ARG A C 1
ATOM 3342 O O . ARG A 1 413 ? -13.578 7.000 0.061 1.00 89.31 413 ARG A O 1
ATOM 3349 N N . VAL A 1 414 ? -12.058 7.011 1.712 1.00 90.81 414 VAL A N 1
ATOM 3350 C CA . VAL A 1 414 ? -12.155 8.450 2.013 1.00 90.81 414 VAL A CA 1
ATOM 3351 C C . VAL A 1 414 ? -11.394 9.274 0.965 1.00 90.81 414 VAL A C 1
ATOM 3353 O O . VAL A 1 414 ? -11.861 10.349 0.594 1.00 90.81 414 VAL A O 1
ATOM 3356 N N . PHE A 1 415 ? -10.288 8.750 0.423 1.00 93.44 415 PHE A N 1
ATOM 3357 C CA . PHE A 1 415 ? -9.602 9.317 -0.742 1.00 93.44 415 PHE A CA 1
ATOM 3358 C C . PHE A 1 415 ? -10.503 9.313 -1.982 1.00 93.44 415 PHE A C 1
ATOM 3360 O O . PHE A 1 415 ? -10.696 10.372 -2.569 1.00 93.44 415 PHE A O 1
ATOM 3367 N N . GLU A 1 416 ? -11.125 8.180 -2.336 1.00 91.06 416 GLU A N 1
ATOM 3368 C CA . GLU A 1 416 ? -12.091 8.098 -3.448 1.00 91.06 416 GLU A CA 1
ATOM 3369 C C . GLU A 1 416 ? -13.219 9.135 -3.314 1.00 91.06 416 GLU A C 1
ATOM 3371 O O . GLU A 1 416 ? -13.534 9.829 -4.277 1.00 91.06 416 GLU A O 1
ATOM 3376 N N . GLU A 1 417 ? -13.783 9.309 -2.116 1.00 89.94 417 GLU A N 1
ATOM 3377 C CA . GLU A 1 417 ? -14.807 10.331 -1.860 1.00 89.94 417 GLU A CA 1
ATOM 3378 C C . GLU A 1 417 ? -14.260 11.763 -2.043 1.00 89.94 417 GLU A C 1
ATOM 3380 O O . GLU A 1 417 ? -14.940 12.624 -2.598 1.00 89.94 417 GLU A O 1
ATOM 3385 N N . ALA A 1 418 ? -13.012 12.027 -1.631 1.00 90.88 418 ALA A N 1
ATOM 3386 C CA . ALA A 1 418 ? -12.365 13.327 -1.832 1.00 90.88 418 ALA A CA 1
ATOM 3387 C C . ALA A 1 418 ? -12.073 13.611 -3.317 1.00 90.88 418 ALA A C 1
ATOM 3389 O O . ALA A 1 418 ? -12.073 14.778 -3.726 1.00 90.88 418 ALA A O 1
ATOM 3390 N N . LEU A 1 419 ? -11.890 12.560 -4.126 1.00 90.19 419 LEU A N 1
ATOM 3391 C CA . LEU A 1 419 ? -11.834 12.661 -5.582 1.00 90.19 419 LEU A CA 1
ATOM 3392 C C . LEU A 1 419 ? -13.211 12.963 -6.180 1.00 90.19 419 LEU A C 1
ATOM 3394 O O . LEU A 1 419 ? -13.304 13.858 -7.017 1.00 90.19 419 LEU A O 1
ATOM 3398 N N . GLU A 1 420 ? -14.273 12.264 -5.757 1.00 87.25 420 GLU A N 1
ATOM 3399 C CA . GLU A 1 420 ? -15.643 12.510 -6.243 1.00 87.25 420 GLU A CA 1
ATOM 3400 C C . GLU A 1 420 ? -16.090 13.966 -5.985 1.00 87.25 420 GLU A C 1
ATOM 3402 O O . GLU A 1 420 ? -16.679 14.588 -6.872 1.00 87.25 420 GLU A O 1
ATOM 3407 N N . ASP A 1 421 ? -15.719 14.547 -4.837 1.00 86.12 421 ASP A N 1
ATOM 3408 C CA . ASP A 1 421 ? -15.946 15.965 -4.501 1.00 86.12 421 ASP A CA 1
ATOM 3409 C C . ASP A 1 421 ? -14.907 16.944 -5.105 1.00 86.12 421 ASP A C 1
ATOM 3411 O O . ASP A 1 421 ? -15.036 18.163 -4.959 1.00 86.12 421 ASP A O 1
ATOM 3415 N N . VAL A 1 422 ? -13.872 16.445 -5.795 1.00 87.19 422 VAL A N 1
ATOM 3416 C CA . VAL A 1 422 ? -12.773 17.227 -6.408 1.00 87.19 422 VAL A CA 1
ATOM 3417 C C . VAL A 1 422 ? -12.051 18.136 -5.388 1.00 87.19 422 VAL A C 1
ATOM 3419 O O . VAL A 1 422 ? -11.626 19.260 -5.686 1.00 87.19 422 VAL A O 1
ATOM 3422 N N . ASN A 1 423 ? -11.890 17.659 -4.150 1.00 88.25 423 ASN A N 1
ATOM 3423 C CA . ASN A 1 423 ? -11.336 18.441 -3.046 1.00 88.25 423 ASN A CA 1
ATOM 3424 C C . ASN A 1 423 ? -9.809 18.273 -2.924 1.00 88.25 423 ASN A C 1
ATOM 3426 O O . ASN A 1 423 ? -9.308 17.305 -2.348 1.00 88.25 423 ASN A O 1
ATOM 3430 N N . ARG A 1 424 ? -9.059 19.256 -3.443 1.00 90.69 424 ARG A N 1
ATOM 3431 C CA . ARG A 1 424 ? -7.580 19.245 -3.465 1.00 90.69 424 ARG A CA 1
ATOM 3432 C C . ARG A 1 424 ? -6.959 19.196 -2.075 1.00 90.69 424 ARG A C 1
ATOM 3434 O O . ARG A 1 424 ? -6.044 18.414 -1.855 1.00 90.69 424 ARG A O 1
ATOM 3441 N N . GLU A 1 425 ? -7.457 20.025 -1.157 1.00 91.75 425 GLU A N 1
ATOM 3442 C CA . GLU A 1 425 ? -6.948 20.129 0.216 1.00 91.75 425 GLU A CA 1
ATOM 3443 C C . GLU A 1 425 ? -7.042 18.766 0.912 1.00 91.75 425 GLU A C 1
ATOM 3445 O O . GLU A 1 425 ? -6.061 18.272 1.463 1.00 91.75 425 GLU A O 1
ATOM 3450 N N . PHE A 1 426 ? -8.200 18.109 0.807 1.00 93.31 426 PHE A N 1
ATOM 3451 C CA . PHE A 1 426 ? -8.428 16.825 1.470 1.00 93.31 426 PHE A CA 1
ATOM 3452 C C . PHE A 1 426 ? -7.597 15.705 0.838 1.00 93.31 426 PHE A C 1
ATOM 3454 O O . PHE A 1 426 ? -7.027 14.881 1.551 1.00 93.31 426 PHE A O 1
ATOM 3461 N N . THR A 1 427 ? -7.474 15.723 -0.490 1.00 93.69 427 THR A N 1
ATOM 3462 C CA . THR A 1 427 ? -6.681 14.747 -1.245 1.00 93.69 427 THR A CA 1
ATOM 3463 C C . THR A 1 427 ? -5.193 14.834 -0.879 1.00 93.69 427 THR A C 1
ATOM 3465 O O . THR A 1 427 ? -4.595 13.817 -0.534 1.00 93.69 427 THR A O 1
ATOM 3468 N N . HIS A 1 428 ? -4.608 16.041 -0.849 1.00 93.62 428 HIS A N 1
ATOM 3469 C CA . HIS A 1 428 ? -3.211 16.256 -0.429 1.00 93.62 428 HIS A CA 1
ATOM 3470 C C . HIS A 1 428 ? -2.952 15.813 1.014 1.00 93.62 428 HIS A C 1
ATOM 3472 O O . HIS A 1 428 ? -1.956 15.145 1.279 1.00 93.62 428 HIS A O 1
ATOM 3478 N N . HIS A 1 429 ? -3.850 16.133 1.951 1.00 94.81 429 HIS A N 1
ATOM 3479 C CA . HIS A 1 429 ? -3.686 15.714 3.345 1.00 94.81 429 HIS A CA 1
ATOM 3480 C C . HIS A 1 429 ? -3.730 14.187 3.529 1.00 94.81 429 HIS A C 1
ATOM 3482 O O . HIS A 1 429 ? -3.039 13.672 4.406 1.00 94.81 429 HIS A O 1
ATOM 3488 N N . ILE A 1 430 ? -4.488 13.453 2.704 1.00 95.81 430 ILE A N 1
ATOM 3489 C CA . ILE A 1 430 ? -4.482 11.980 2.726 1.00 95.81 430 ILE A CA 1
ATOM 3490 C C . ILE A 1 430 ? -3.159 11.423 2.188 1.00 95.81 430 ILE A C 1
ATOM 3492 O O . ILE A 1 430 ? -2.597 10.514 2.796 1.00 95.81 430 ILE A O 1
ATOM 3496 N N . VAL A 1 431 ? -2.641 11.970 1.084 1.00 94.56 431 VAL A N 1
ATOM 3497 C CA . VAL A 1 431 ? -1.358 11.533 0.498 1.00 94.56 431 VAL A CA 1
ATOM 3498 C C . VAL A 1 431 ? -0.209 11.760 1.494 1.00 94.56 431 VAL A C 1
ATOM 3500 O O . VAL A 1 431 ? 0.499 10.810 1.829 1.00 94.56 431 VAL A O 1
ATOM 3503 N N . ALA A 1 432 ? -0.138 12.950 2.101 1.00 94.31 432 ALA A N 1
ATOM 3504 C CA . ALA A 1 432 ? 0.849 13.275 3.134 1.00 94.31 432 ALA A CA 1
ATOM 3505 C C . ALA A 1 432 ? 0.733 12.393 4.399 1.00 94.31 432 ALA A C 1
ATOM 3507 O O . ALA A 1 432 ? 1.735 12.097 5.056 1.00 94.31 432 ALA A O 1
ATOM 3508 N N . LEU A 1 433 ? -0.477 11.939 4.748 1.00 95.44 433 LEU A N 1
ATOM 3509 C CA . LEU A 1 433 ? -0.684 10.994 5.848 1.00 95.44 433 LEU A CA 1
ATOM 3510 C C . LEU A 1 433 ? -0.154 9.590 5.507 1.00 95.44 433 LEU A C 1
ATOM 3512 O O . LEU A 1 433 ? 0.451 8.952 6.367 1.00 95.44 433 LEU A O 1
ATOM 3516 N N . VAL A 1 434 ? -0.313 9.120 4.263 1.00 95.31 434 VAL A N 1
ATOM 3517 C CA . VAL A 1 434 ? 0.298 7.855 3.808 1.00 95.31 434 VAL A CA 1
ATOM 3518 C C . VAL A 1 434 ? 1.824 7.939 3.841 1.00 95.31 434 VAL A C 1
ATOM 3520 O O . VAL A 1 434 ? 2.458 7.001 4.325 1.00 95.31 434 VAL A O 1
ATOM 3523 N N . TYR A 1 435 ? 2.417 9.064 3.430 1.00 94.69 435 TYR A N 1
ATOM 3524 C CA . TYR A 1 435 ? 3.856 9.305 3.592 1.00 94.69 435 TYR A CA 1
ATOM 3525 C C . TYR A 1 435 ? 4.290 9.206 5.063 1.00 94.69 435 TYR A C 1
ATOM 3527 O O . TYR A 1 435 ? 5.196 8.444 5.399 1.00 94.69 435 TYR A O 1
ATOM 3535 N N . SER A 1 436 ? 3.578 9.887 5.966 1.00 94.31 436 SER A N 1
ATOM 3536 C CA . SER A 1 436 ? 3.866 9.838 7.405 1.00 94.31 436 SER A CA 1
ATOM 3537 C C . SER A 1 436 ? 3.772 8.419 7.989 1.00 94.31 436 SER A C 1
ATOM 3539 O O . SER A 1 436 ? 4.593 8.048 8.826 1.00 94.31 436 SER A O 1
ATOM 3541 N N . ILE A 1 437 ? 2.789 7.616 7.568 1.00 94.12 437 ILE A N 1
ATOM 3542 C CA . ILE A 1 437 ? 2.597 6.245 8.068 1.00 94.12 437 ILE A CA 1
ATOM 3543 C C . ILE A 1 437 ? 3.620 5.272 7.467 1.00 94.12 437 ILE A C 1
ATOM 3545 O O . ILE A 1 437 ? 4.176 4.462 8.204 1.00 94.12 437 ILE A O 1
ATOM 3549 N N . THR A 1 438 ? 3.894 5.345 6.160 1.00 93.12 438 THR A N 1
ATOM 3550 C CA . THR A 1 438 ? 4.903 4.487 5.504 1.00 93.12 438 THR A CA 1
ATOM 3551 C C . THR A 1 438 ? 6.302 4.752 6.048 1.00 93.12 438 THR A C 1
ATOM 3553 O O . THR A 1 438 ? 7.001 3.798 6.380 1.00 93.12 438 THR A O 1
ATOM 3556 N N . GLY A 1 439 ? 6.681 6.023 6.221 1.00 91.75 439 GLY A N 1
ATOM 3557 C CA . GLY A 1 439 ? 7.931 6.398 6.883 1.00 91.75 439 GLY A CA 1
ATOM 3558 C C . GLY A 1 439 ? 8.007 5.828 8.299 1.00 91.75 439 GLY A C 1
ATOM 3559 O O . GLY A 1 439 ? 8.959 5.124 8.625 1.00 91.75 439 GLY A O 1
ATOM 3560 N N . ARG A 1 440 ? 6.956 6.023 9.110 1.00 92.56 440 ARG A N 1
ATOM 3561 C CA . ARG A 1 440 ? 6.925 5.496 10.481 1.00 92.56 440 ARG A CA 1
ATOM 3562 C C . ARG A 1 440 ? 6.995 3.969 10.546 1.00 92.56 440 ARG A C 1
ATOM 3564 O O . ARG A 1 440 ? 7.608 3.459 11.471 1.00 92.56 440 ARG A O 1
ATOM 3571 N N . ALA A 1 441 ? 6.384 3.251 9.604 1.00 90.56 441 ALA A N 1
ATOM 3572 C CA . ALA A 1 441 ? 6.436 1.790 9.545 1.00 90.56 441 ALA A CA 1
ATOM 3573 C C . ALA A 1 441 ? 7.828 1.253 9.162 1.00 90.56 441 ALA A C 1
ATOM 3575 O O . ALA A 1 441 ? 8.204 0.186 9.639 1.00 90.56 441 ALA A O 1
ATOM 3576 N N . ALA A 1 442 ? 8.591 1.994 8.347 1.00 89.31 442 ALA A N 1
ATOM 3577 C CA . ALA A 1 442 ? 9.990 1.681 8.050 1.00 89.31 442 ALA A CA 1
ATOM 3578 C C . ALA A 1 442 ? 10.917 1.971 9.247 1.00 89.31 442 ALA A C 1
ATOM 3580 O O . ALA A 1 442 ? 11.769 1.149 9.548 1.00 89.31 442 ALA A O 1
ATOM 3581 N N . GLU A 1 443 ? 10.715 3.083 9.972 1.00 89.12 443 GLU A N 1
ATOM 3582 C CA . GLU A 1 443 ? 11.497 3.449 11.178 1.00 89.12 443 GLU A CA 1
ATOM 3583 C C . GLU A 1 443 ? 11.431 2.427 12.330 1.00 89.12 443 GLU A C 1
ATOM 3585 O O . GLU A 1 443 ? 12.251 2.482 13.244 1.00 89.12 443 GLU A O 1
ATOM 3590 N N . ILE A 1 444 ? 10.404 1.575 12.342 1.00 87.44 444 ILE A N 1
ATOM 3591 C CA . ILE A 1 444 ? 10.134 0.570 13.386 1.00 87.44 444 ILE A CA 1
ATOM 3592 C C . ILE A 1 444 ? 10.146 -0.857 12.816 1.00 87.44 444 ILE A C 1
ATOM 3594 O O . ILE A 1 444 ? 9.576 -1.763 13.412 1.00 87.44 444 ILE A O 1
ATOM 3598 N N . ASP A 1 445 ? 10.729 -1.045 11.631 1.00 83.12 445 ASP A N 1
ATOM 3599 C CA . ASP A 1 445 ? 10.897 -2.328 10.936 1.00 83.12 445 ASP A CA 1
ATOM 3600 C C . ASP A 1 445 ? 9.630 -3.210 10.821 1.00 83.12 445 ASP A C 1
ATOM 3602 O O . ASP A 1 445 ? 9.710 -4.440 10.730 1.00 83.12 445 ASP A O 1
ATOM 3606 N N . LEU A 1 446 ? 8.436 -2.610 10.762 1.00 83.19 446 LEU A N 1
ATOM 3607 C CA . LEU A 1 446 ? 7.183 -3.349 10.596 1.00 83.19 446 LEU A CA 1
ATOM 3608 C C . LEU A 1 446 ? 6.858 -3.554 9.110 1.00 83.19 446 LEU A C 1
ATOM 3610 O O . LEU A 1 446 ? 5.981 -2.895 8.543 1.00 83.19 446 LEU A O 1
ATOM 3614 N N . HIS A 1 447 ? 7.540 -4.520 8.487 1.00 81.50 447 HIS A N 1
ATOM 3615 C CA . HIS A 1 447 ? 7.476 -4.784 7.043 1.00 81.50 447 HIS A CA 1
ATOM 3616 C C . HIS A 1 447 ? 6.043 -4.921 6.496 1.00 81.50 447 HIS A C 1
ATOM 3618 O O . HIS A 1 447 ? 5.679 -4.236 5.541 1.00 81.50 447 HIS A O 1
ATOM 3624 N N . GLY A 1 448 ? 5.185 -5.730 7.131 1.00 77.62 448 GLY A N 1
ATOM 3625 C CA . GLY A 1 448 ? 3.792 -5.909 6.690 1.00 77.62 448 GLY A CA 1
ATOM 3626 C C . GLY A 1 448 ? 2.937 -4.633 6.781 1.00 77.62 448 GLY A C 1
ATOM 3627 O O . GLY A 1 448 ? 1.996 -4.445 6.005 1.00 77.62 448 GLY A O 1
ATOM 3628 N N . ALA A 1 449 ? 3.280 -3.707 7.685 1.00 83.19 449 ALA A N 1
ATOM 3629 C CA . ALA A 1 449 ? 2.658 -2.386 7.735 1.00 83.19 449 ALA A CA 1
ATOM 3630 C C . ALA A 1 449 ? 3.188 -1.473 6.625 1.00 83.19 449 ALA A C 1
ATOM 3632 O O . ALA A 1 449 ? 2.389 -0.844 5.927 1.00 83.19 449 ALA A O 1
ATOM 3633 N N . TYR A 1 450 ? 4.509 -1.445 6.417 1.00 88.69 450 TYR A N 1
ATOM 3634 C CA . TYR A 1 450 ? 5.126 -0.714 5.310 1.00 88.69 450 TYR A CA 1
ATOM 3635 C C . TYR A 1 450 ? 4.515 -1.140 3.971 1.00 88.69 450 TYR A C 1
ATOM 3637 O O . TYR A 1 450 ? 4.033 -0.291 3.224 1.00 88.69 450 TYR A O 1
ATOM 3645 N N . GLN A 1 451 ? 4.428 -2.448 3.715 1.00 86.12 451 GLN A N 1
ATOM 3646 C CA . GLN A 1 451 ? 3.847 -3.023 2.504 1.00 86.12 451 GLN A CA 1
ATOM 3647 C C . GLN A 1 451 ? 2.428 -2.528 2.225 1.00 86.12 451 GLN A C 1
ATOM 3649 O O . GLN A 1 451 ? 2.172 -1.956 1.161 1.00 86.12 451 GLN A O 1
ATOM 3654 N N . ARG A 1 452 ? 1.516 -2.678 3.191 1.00 83.56 452 ARG A N 1
ATOM 3655 C CA . ARG A 1 452 ? 0.102 -2.325 2.996 1.00 83.56 452 ARG A CA 1
ATOM 3656 C C . ARG A 1 452 ? -0.135 -0.830 2.792 1.00 83.56 452 ARG A C 1
ATOM 3658 O O . ARG A 1 452 ? -1.046 -0.464 2.051 1.00 83.56 452 ARG A O 1
ATOM 3665 N N . TYR A 1 453 ? 0.667 0.039 3.409 1.00 90.69 453 TYR A N 1
ATOM 3666 C CA . TYR A 1 453 ? 0.571 1.479 3.159 1.00 90.69 453 TYR A CA 1
ATOM 3667 C C . TYR A 1 453 ? 1.307 1.908 1.880 1.00 90.69 453 TYR A C 1
ATOM 3669 O O . TYR A 1 453 ? 0.826 2.804 1.191 1.00 90.69 453 TYR A O 1
ATOM 3677 N N . MET A 1 454 ? 2.394 1.235 1.489 1.00 91.50 454 MET A N 1
ATOM 3678 C CA . MET A 1 454 ? 3.088 1.494 0.221 1.00 91.50 454 MET A CA 1
ATOM 3679 C C . MET A 1 454 ? 2.209 1.129 -0.990 1.00 91.50 454 MET A C 1
ATOM 3681 O O . MET A 1 454 ? 2.176 1.853 -1.985 1.00 91.50 454 MET A O 1
ATOM 3685 N N . GLU A 1 455 ? 1.409 0.062 -0.888 1.00 87.81 455 GLU A N 1
ATOM 3686 C CA . GLU A 1 455 ? 0.387 -0.317 -1.879 1.00 87.81 455 GLU A CA 1
ATOM 3687 C C . GLU A 1 455 ? -0.662 0.779 -2.150 1.00 87.81 455 GLU A C 1
ATOM 3689 O O . GLU A 1 455 ? -1.250 0.814 -3.238 1.00 87.81 455 GLU A O 1
ATOM 3694 N N . LEU A 1 456 ? -0.891 1.710 -1.212 1.00 90.12 456 LEU A N 1
ATOM 3695 C CA . LEU A 1 456 ? -1.837 2.809 -1.422 1.00 90.12 456 LEU A CA 1
ATOM 3696 C C . LEU A 1 456 ? -1.387 3.775 -2.523 1.00 90.12 456 LEU A C 1
ATOM 3698 O O . LEU A 1 456 ? -2.255 4.289 -3.221 1.00 90.12 456 LEU A O 1
ATOM 3702 N N . TYR A 1 457 ? -0.085 3.977 -2.762 1.00 92.81 457 TYR A N 1
ATOM 3703 C CA . TYR A 1 457 ? 0.382 4.893 -3.815 1.00 92.81 457 TYR A CA 1
ATOM 3704 C C . TYR A 1 457 ? -0.086 4.463 -5.213 1.00 92.81 457 TYR A C 1
ATOM 3706 O O . TYR A 1 457 ? -0.671 5.261 -5.951 1.00 92.81 457 TYR A O 1
ATOM 3714 N N . ALA A 1 458 ? 0.088 3.182 -5.557 1.00 88.19 458 ALA A N 1
ATOM 3715 C CA . ALA A 1 458 ? -0.375 2.642 -6.835 1.00 88.19 458 ALA A CA 1
ATOM 3716 C C . ALA A 1 458 ? -1.912 2.665 -6.944 1.00 88.19 458 ALA A C 1
ATOM 3718 O O . ALA A 1 458 ? -2.458 2.966 -8.009 1.00 88.19 458 ALA A O 1
ATOM 3719 N N . ARG A 1 459 ? -2.621 2.409 -5.835 1.00 86.44 459 ARG A N 1
ATOM 3720 C CA . ARG A 1 459 ? -4.092 2.466 -5.773 1.00 86.44 459 ARG A CA 1
ATOM 3721 C C . ARG A 1 459 ? -4.631 3.890 -5.938 1.00 86.44 459 ARG A C 1
ATOM 3723 O O . ARG A 1 459 ? -5.581 4.088 -6.693 1.00 86.44 459 ARG A O 1
ATOM 3730 N N . PHE A 1 460 ? -4.026 4.878 -5.278 1.00 90.31 460 PHE A N 1
ATOM 3731 C CA . PHE A 1 460 ? -4.381 6.293 -5.407 1.00 90.31 460 PHE A CA 1
ATOM 3732 C C . PHE A 1 460 ? -4.160 6.772 -6.844 1.00 90.31 460 PHE A C 1
ATOM 3734 O O . PHE A 1 460 ? -5.083 7.311 -7.454 1.00 90.31 460 PHE A O 1
ATOM 3741 N N . TYR A 1 461 ? -2.987 6.487 -7.426 1.00 88.31 461 TYR A N 1
ATOM 3742 C CA . TYR A 1 461 ? -2.671 6.828 -8.818 1.00 88.31 461 TYR A CA 1
ATOM 3743 C C . TYR A 1 461 ? -3.696 6.251 -9.816 1.00 88.31 461 TYR A C 1
ATOM 3745 O O . TYR A 1 461 ? -4.093 6.915 -10.775 1.00 88.31 461 TYR A O 1
ATOM 3753 N N . PHE A 1 462 ? -4.178 5.029 -9.570 1.00 82.56 462 PHE A N 1
ATOM 3754 C CA . PHE A 1 462 ? -5.216 4.392 -10.381 1.00 82.56 462 PHE A CA 1
ATOM 3755 C C . PHE A 1 462 ? -6.597 5.062 -10.226 1.00 82.56 462 PHE A C 1
ATOM 3757 O O . PHE A 1 462 ? -7.235 5.400 -11.228 1.00 82.56 462 PHE A O 1
ATOM 3764 N N . ALA A 1 463 ? -7.046 5.318 -8.991 1.00 83.19 463 ALA A N 1
ATOM 3765 C CA . ALA A 1 463 ? -8.337 5.962 -8.707 1.00 83.19 463 ALA A CA 1
ATOM 3766 C C . ALA A 1 463 ? -8.441 7.382 -9.308 1.00 83.19 463 ALA A C 1
ATOM 3768 O O . ALA A 1 463 ? -9.490 7.772 -9.836 1.00 83.19 463 ALA A O 1
ATOM 3769 N N . MET A 1 464 ? -7.321 8.114 -9.326 1.00 81.88 464 MET A N 1
ATOM 3770 C CA . MET A 1 464 ? -7.178 9.422 -9.978 1.00 81.88 464 MET A CA 1
ATOM 3771 C C . MET A 1 464 ? -7.475 9.400 -11.484 1.00 81.88 464 MET A C 1
ATOM 3773 O O . MET A 1 464 ? -7.928 10.405 -12.032 1.00 81.88 464 MET A O 1
ATOM 3777 N N . ARG A 1 465 ? -7.219 8.277 -12.170 1.00 69.38 465 ARG A N 1
ATOM 3778 C CA . ARG A 1 465 ? -7.368 8.148 -13.632 1.00 69.38 465 ARG A CA 1
ATOM 3779 C C . ARG A 1 465 ? -8.677 7.489 -14.076 1.00 69.38 465 ARG A C 1
ATOM 3781 O O . ARG A 1 465 ? -9.095 7.717 -15.208 1.00 69.38 465 ARG A O 1
ATOM 3788 N N . GLN A 1 466 ? -9.360 6.733 -13.211 1.00 66.19 466 GLN A N 1
ATOM 3789 C CA . GLN A 1 466 ? -10.727 6.256 -13.492 1.00 66.19 466 GLN A CA 1
ATOM 3790 C C . GLN A 1 466 ? -11.790 7.365 -13.367 1.00 66.19 466 GLN A C 1
ATOM 3792 O O . GLN A 1 466 ? -12.834 7.327 -14.028 1.00 66.19 466 GLN A O 1
ATOM 3797 N N . SER A 1 467 ? -11.535 8.346 -12.505 1.00 60.91 467 SER A N 1
ATOM 3798 C CA . SER A 1 467 ? -12.465 9.427 -12.184 1.00 60.91 467 SER A CA 1
ATOM 3799 C C . SER A 1 467 ? -12.497 10.503 -13.283 1.00 60.91 467 SER A C 1
ATOM 3801 O O . SER A 1 467 ? -11.474 10.830 -13.880 1.00 60.91 467 SER A O 1
ATOM 3803 N N . HIS A 1 468 ? -13.672 11.085 -13.563 1.00 72.12 468 HIS A N 1
ATOM 3804 C CA . HIS A 1 468 ? -13.849 12.130 -14.592 1.00 72.12 468 HIS A CA 1
ATOM 3805 C C . HIS A 1 468 ? -13.389 13.512 -14.078 1.00 72.12 468 HIS A C 1
ATOM 3807 O O . HIS A 1 468 ? -14.180 14.449 -13.965 1.00 72.12 468 HIS A O 1
ATOM 3813 N N . LEU A 1 469 ? -12.112 13.612 -13.708 1.00 83.38 469 LEU A N 1
ATOM 3814 C CA . LEU A 1 469 ? -11.525 14.759 -13.017 1.00 83.38 469 LEU A CA 1
ATOM 3815 C C . LEU A 1 469 ? -10.888 15.772 -13.985 1.00 83.38 469 LEU A C 1
ATOM 3817 O O . LEU A 1 469 ? -10.453 15.395 -15.073 1.00 83.38 469 LEU A O 1
ATOM 3821 N N . PRO A 1 470 ? -10.770 17.057 -13.598 1.00 85.75 470 PRO A N 1
ATOM 3822 C CA . PRO A 1 470 ? -10.032 18.051 -14.377 1.00 85.75 470 PRO A CA 1
ATOM 3823 C C . PRO A 1 470 ? -8.537 17.712 -14.497 1.00 85.75 470 PRO A C 1
ATOM 3825 O O . PRO A 1 470 ? -7.888 17.428 -13.491 1.00 85.75 470 PRO A O 1
ATOM 3828 N N . ASP A 1 471 ? -7.950 17.843 -15.691 1.00 84.50 471 ASP A N 1
ATOM 3829 C CA . ASP A 1 471 ? -6.540 17.485 -15.946 1.00 84.50 471 ASP A CA 1
ATOM 3830 C C . ASP A 1 471 ? -5.538 18.166 -15.002 1.00 84.50 471 ASP A C 1
ATOM 3832 O O . ASP A 1 471 ? -4.529 17.566 -14.628 1.00 84.50 471 ASP A O 1
ATOM 3836 N N . ASN A 1 472 ? -5.807 19.414 -14.595 1.00 87.00 472 ASN A N 1
ATOM 3837 C CA . ASN A 1 472 ? -4.944 20.149 -13.670 1.00 87.00 472 ASN A CA 1
ATOM 3838 C C . ASN A 1 472 ? -4.982 19.577 -12.244 1.00 87.00 472 ASN A C 1
ATOM 3840 O O . ASN A 1 472 ? -3.948 19.536 -11.590 1.00 87.00 472 ASN A O 1
ATOM 3844 N N . PHE A 1 473 ? -6.145 19.103 -11.791 1.00 87.88 473 PHE A N 1
ATOM 3845 C CA . PHE A 1 473 ? -6.307 18.396 -10.522 1.00 87.88 473 PHE A CA 1
ATOM 3846 C C . PHE A 1 473 ? -5.576 17.049 -10.574 1.00 87.88 473 PHE A C 1
ATOM 3848 O O . PHE A 1 473 ? -4.801 16.735 -9.676 1.00 87.88 473 PHE A O 1
ATOM 3855 N N . VAL A 1 474 ? -5.760 16.286 -11.659 1.00 87.88 474 VAL A N 1
ATOM 3856 C CA . VAL A 1 474 ? -5.098 14.981 -11.829 1.00 87.88 474 VAL A CA 1
ATOM 3857 C C . VAL A 1 474 ? -3.580 15.120 -11.868 1.00 87.88 474 VAL A C 1
ATOM 3859 O O . VAL A 1 474 ? -2.872 14.362 -11.216 1.00 87.88 474 VAL A O 1
ATOM 3862 N N . THR A 1 475 ? -3.089 16.121 -12.593 1.00 89.06 475 THR A N 1
ATOM 3863 C CA . THR A 1 475 ? -1.669 16.479 -12.675 1.00 89.06 475 THR A CA 1
ATOM 3864 C C . THR A 1 475 ? -1.069 16.778 -11.301 1.00 89.06 475 THR A C 1
ATOM 3866 O O . THR A 1 475 ? -0.061 16.173 -10.946 1.00 89.06 475 THR A O 1
ATOM 3869 N N . GLU A 1 476 ? -1.705 17.664 -10.529 1.00 90.88 476 GLU A N 1
ATOM 3870 C CA . GLU A 1 476 ? -1.229 18.135 -9.221 1.00 90.88 476 GLU A CA 1
ATOM 3871 C C . GLU A 1 476 ? -1.170 17.007 -8.177 1.00 90.88 476 GLU A C 1
ATOM 3873 O O . GLU A 1 476 ? -0.166 16.851 -7.487 1.00 90.88 476 GLU A O 1
ATOM 3878 N N . ILE A 1 477 ? -2.218 16.182 -8.092 1.00 91.88 477 ILE A N 1
ATOM 3879 C CA . ILE A 1 477 ? -2.276 15.084 -7.119 1.00 91.88 477 ILE A CA 1
ATOM 3880 C C . ILE A 1 477 ? -1.369 13.916 -7.529 1.00 91.88 477 ILE A C 1
ATOM 3882 O O . ILE A 1 477 ? -0.673 13.366 -6.678 1.00 91.88 477 ILE A O 1
ATOM 3886 N N . ASN A 1 478 ? -1.310 13.555 -8.818 1.00 92.25 478 ASN A N 1
ATOM 3887 C CA . ASN A 1 478 ? -0.367 12.531 -9.283 1.00 92.25 478 ASN A CA 1
ATOM 3888 C C . ASN A 1 478 ? 1.083 12.947 -9.011 1.00 92.25 478 ASN A C 1
ATOM 3890 O O . ASN A 1 478 ? 1.907 12.098 -8.684 1.00 92.25 478 ASN A O 1
ATOM 3894 N N . ASP A 1 479 ? 1.396 14.240 -9.127 1.00 92.50 479 ASP A N 1
ATOM 3895 C CA . ASP A 1 479 ? 2.727 14.754 -8.823 1.00 92.50 479 ASP A CA 1
ATOM 3896 C C . ASP A 1 479 ? 3.106 14.554 -7.353 1.00 92.50 479 ASP A C 1
ATOM 3898 O O . ASP A 1 479 ? 4.221 14.093 -7.107 1.00 92.50 479 ASP A O 1
ATOM 3902 N N . ALA A 1 480 ? 2.189 14.826 -6.419 1.00 94.00 480 ALA A N 1
ATOM 3903 C CA . ALA A 1 480 ? 2.391 14.579 -4.990 1.00 94.00 480 ALA A CA 1
ATOM 3904 C C . ALA A 1 480 ? 2.513 13.077 -4.673 1.00 94.00 480 ALA A C 1
ATOM 3906 O O . ALA A 1 480 ? 3.440 12.666 -3.984 1.00 94.00 480 ALA A O 1
ATOM 3907 N N . ILE A 1 481 ? 1.641 12.234 -5.246 1.00 95.12 481 ILE A N 1
ATOM 3908 C CA . ILE A 1 481 ? 1.692 10.767 -5.082 1.00 95.12 481 ILE A CA 1
ATOM 3909 C C . ILE A 1 481 ? 3.059 10.203 -5.506 1.00 95.12 481 ILE A C 1
ATOM 3911 O O . ILE A 1 481 ? 3.571 9.304 -4.847 1.00 95.12 481 ILE A O 1
ATOM 3915 N N . ILE A 1 482 ? 3.654 10.711 -6.592 1.00 95.44 482 ILE A N 1
ATOM 3916 C CA . ILE A 1 482 ? 4.949 10.230 -7.101 1.00 95.44 482 ILE A CA 1
ATOM 3917 C C . ILE A 1 482 ? 6.132 10.749 -6.253 1.00 95.44 482 ILE A C 1
ATOM 3919 O O . ILE A 1 482 ? 7.083 10.001 -6.035 1.00 95.44 482 ILE A O 1
ATOM 3923 N N . GLU A 1 483 ? 6.078 11.988 -5.749 1.00 95.06 483 GLU A N 1
ATOM 3924 C CA . GLU A 1 483 ? 7.099 12.554 -4.839 1.00 95.06 483 GLU A CA 1
ATOM 3925 C C . GLU A 1 483 ? 7.120 11.838 -3.476 1.00 95.06 483 GLU A C 1
ATOM 3927 O O . GLU A 1 483 ? 8.186 11.463 -2.970 1.00 95.06 483 GLU A O 1
ATOM 3932 N N . ASP A 1 484 ? 5.940 11.588 -2.908 1.00 95.00 484 ASP A N 1
ATOM 3933 C CA . ASP A 1 484 ? 5.798 10.888 -1.633 1.00 95.00 484 ASP A CA 1
ATOM 3934 C C . ASP A 1 484 ? 6.162 9.402 -1.778 1.00 95.00 484 ASP A C 1
ATOM 3936 O O . ASP A 1 484 ? 6.890 8.879 -0.937 1.00 95.00 484 ASP A O 1
ATOM 3940 N N . LEU A 1 485 ? 5.788 8.744 -2.887 1.00 95.00 485 LEU A N 1
ATOM 3941 C CA . LEU A 1 485 ? 6.271 7.400 -3.235 1.00 95.00 485 LEU A CA 1
ATOM 3942 C C . LEU A 1 485 ? 7.806 7.345 -3.275 1.00 95.00 485 LEU A C 1
ATOM 3944 O O . LEU A 1 485 ? 8.393 6.442 -2.686 1.00 95.00 485 LEU A O 1
ATOM 3948 N N . GLY A 1 486 ? 8.466 8.287 -3.958 1.00 93.75 486 GLY A N 1
ATOM 3949 C CA . GLY A 1 486 ? 9.932 8.343 -4.030 1.00 93.75 486 GLY A CA 1
ATOM 3950 C C . GLY A 1 486 ? 10.584 8.550 -2.659 1.00 93.75 486 GLY A C 1
ATOM 3951 O O . GLY A 1 486 ? 11.645 8.001 -2.356 1.00 93.75 486 GLY A O 1
ATOM 3952 N N . SER A 1 487 ? 9.924 9.295 -1.776 1.00 93.56 487 SER A N 1
ATOM 3953 C CA . SER A 1 487 ? 10.391 9.535 -0.409 1.00 93.56 487 SER A CA 1
ATOM 3954 C C . SER A 1 487 ? 10.195 8.313 0.499 1.00 93.56 487 SER A C 1
ATOM 3956 O O . SER A 1 487 ? 11.143 7.912 1.175 1.00 93.56 487 SER A O 1
ATOM 3958 N N . SER A 1 488 ? 9.045 7.640 0.435 1.00 93.81 488 SER A N 1
ATOM 3959 C CA . SER A 1 488 ? 8.792 6.377 1.148 1.00 93.81 488 SER A CA 1
ATOM 3960 C C . SER A 1 488 ? 9.610 5.202 0.604 1.00 93.81 488 SER A C 1
ATOM 3962 O O . SER A 1 488 ? 10.000 4.318 1.369 1.00 93.81 488 SER A O 1
ATOM 3964 N N . ALA A 1 489 ? 9.936 5.201 -0.692 1.00 92.25 489 ALA A N 1
ATOM 3965 C CA . ALA A 1 489 ? 10.863 4.248 -1.298 1.00 92.25 489 ALA A CA 1
ATOM 3966 C C . ALA A 1 489 ? 12.278 4.410 -0.726 1.00 92.25 489 ALA A C 1
ATOM 3968 O O . ALA A 1 489 ? 12.882 3.423 -0.318 1.00 92.25 489 ALA A O 1
ATOM 3969 N N . ARG A 1 490 ? 12.778 5.650 -0.614 1.00 91.19 490 ARG A N 1
ATOM 3970 C CA . ARG A 1 490 ? 14.078 5.940 0.018 1.00 91.19 490 ARG A CA 1
ATOM 3971 C C . ARG A 1 490 ? 14.119 5.532 1.490 1.00 91.19 490 ARG A C 1
ATOM 3973 O O . ARG A 1 490 ? 15.130 4.984 1.913 1.00 91.19 490 ARG A O 1
ATOM 3980 N N . ALA A 1 491 ? 13.039 5.748 2.245 1.00 89.94 491 ALA A N 1
ATOM 3981 C CA . ALA A 1 491 ? 12.935 5.284 3.631 1.00 89.94 491 ALA A CA 1
ATOM 3982 C C . ALA A 1 491 ? 13.002 3.748 3.732 1.00 89.94 491 ALA A C 1
ATOM 3984 O O . ALA A 1 491 ? 13.744 3.221 4.554 1.00 89.94 491 ALA A O 1
ATOM 3985 N N . GLY A 1 492 ? 12.303 3.029 2.846 1.00 88.44 492 GLY A N 1
ATOM 3986 C CA . GLY A 1 492 ? 12.381 1.568 2.770 1.00 88.44 492 GLY A CA 1
ATOM 3987 C C . GLY A 1 492 ? 13.769 1.054 2.368 1.00 88.44 492 GLY A C 1
ATOM 3988 O O . GLY A 1 492 ? 14.307 0.163 3.012 1.00 88.44 492 GLY A O 1
ATOM 3989 N N . MET A 1 493 ? 14.396 1.657 1.354 1.00 88.69 493 MET A N 1
ATOM 3990 C CA . MET A 1 493 ? 15.770 1.322 0.950 1.00 88.69 493 MET A CA 1
ATOM 3991 C C . MET A 1 493 ? 16.780 1.573 2.078 1.00 88.69 493 MET A C 1
ATOM 3993 O O . MET A 1 493 ? 17.703 0.786 2.257 1.00 88.69 493 MET A O 1
ATOM 3997 N N . GLN A 1 494 ? 16.590 2.635 2.866 1.00 88.12 494 GLN A N 1
ATOM 3998 C CA . GLN A 1 494 ? 17.415 2.906 4.042 1.00 88.12 494 GLN A CA 1
ATOM 3999 C C . GLN A 1 494 ? 17.220 1.844 5.135 1.00 88.12 494 GLN A C 1
ATOM 4001 O O . GLN A 1 494 ? 18.211 1.367 5.680 1.00 88.12 494 GLN A O 1
ATOM 4006 N N . ALA A 1 495 ? 15.979 1.418 5.398 1.00 86.31 495 ALA A N 1
ATOM 4007 C CA . ALA A 1 495 ? 15.697 0.321 6.325 1.00 86.31 495 ALA A CA 1
ATOM 4008 C C . ALA A 1 495 ? 16.329 -1.007 5.863 1.00 86.31 495 ALA A C 1
ATOM 4010 O O . ALA A 1 495 ? 16.843 -1.749 6.695 1.00 86.31 495 ALA A O 1
ATOM 4011 N N . ASP A 1 496 ? 16.374 -1.291 4.554 1.00 85.50 496 ASP A N 1
ATOM 4012 C CA . ASP A 1 496 ? 17.111 -2.454 4.038 1.00 85.50 496 ASP A CA 1
ATOM 4013 C C . ASP A 1 496 ? 18.629 -2.341 4.307 1.00 85.50 496 ASP A C 1
ATOM 4015 O O . ASP A 1 496 ? 19.254 -3.330 4.686 1.00 85.50 496 ASP A O 1
ATOM 4019 N N . PHE A 1 497 ? 19.233 -1.153 4.141 1.00 84.81 497 PHE A N 1
ATOM 4020 C CA . PHE A 1 497 ? 20.665 -0.929 4.416 1.00 84.81 497 PHE A CA 1
ATOM 4021 C C . PHE A 1 497 ? 21.037 -1.029 5.901 1.00 84.81 497 PHE A C 1
ATOM 4023 O O . PHE A 1 497 ? 22.202 -1.279 6.215 1.00 84.81 497 PHE A O 1
ATOM 4030 N N . GLU A 1 498 ? 20.083 -0.789 6.800 1.00 83.56 498 GLU A N 1
ATOM 4031 C CA . GLU A 1 498 ? 20.291 -0.826 8.251 1.00 83.56 498 GLU A CA 1
ATOM 4032 C C . GLU A 1 498 ? 20.014 -2.211 8.854 1.00 83.56 498 GLU A C 1
ATOM 4034 O O . GLU A 1 498 ? 20.687 -2.587 9.813 1.00 83.56 498 GLU A O 1
ATOM 4039 N N . ASN A 1 499 ? 19.080 -2.980 8.277 1.00 80.31 499 ASN A N 1
ATOM 4040 C CA . ASN A 1 499 ? 18.616 -4.256 8.835 1.00 80.31 499 ASN A CA 1
ATOM 4041 C C . ASN A 1 499 ? 19.204 -5.519 8.183 1.00 80.31 499 ASN A C 1
ATOM 4043 O O . ASN A 1 499 ? 19.184 -6.576 8.815 1.00 80.31 499 ASN A O 1
ATOM 4047 N N . PHE A 1 500 ? 19.715 -5.453 6.948 1.00 77.94 500 PHE A N 1
ATOM 4048 C CA . PHE A 1 500 ? 20.313 -6.613 6.275 1.00 77.94 500 PHE A CA 1
ATOM 4049 C C . PHE A 1 500 ? 21.834 -6.478 6.156 1.00 77.94 500 PHE A C 1
ATOM 4051 O O . PHE A 1 500 ? 22.341 -5.484 5.639 1.00 77.94 500 PHE A O 1
ATOM 4058 N N . ASP A 1 501 ? 22.564 -7.519 6.573 1.00 74.56 501 ASP A N 1
ATOM 4059 C CA . ASP A 1 501 ? 24.007 -7.647 6.322 1.00 74.56 501 ASP A CA 1
ATOM 4060 C C . ASP A 1 501 ? 24.291 -7.926 4.832 1.00 74.56 501 ASP A C 1
ATOM 4062 O O . ASP A 1 501 ? 25.222 -7.362 4.260 1.00 74.56 501 ASP A O 1
ATOM 4066 N N . GLU A 1 502 ? 23.459 -8.741 4.176 1.00 74.19 502 GLU A N 1
ATOM 4067 C CA . GLU A 1 502 ? 23.497 -9.001 2.733 1.00 74.19 502 GLU A CA 1
ATOM 4068 C C . GLU A 1 502 ? 22.097 -9.343 2.192 1.00 74.19 502 GLU A C 1
ATOM 4070 O O . GLU A 1 502 ? 21.278 -9.937 2.895 1.00 74.19 502 GLU A O 1
ATOM 4075 N N . LEU A 1 503 ? 21.820 -9.007 0.926 1.00 70.12 503 LEU A N 1
ATOM 4076 C CA . LEU A 1 503 ? 20.658 -9.538 0.199 1.00 70.12 503 LEU A CA 1
ATOM 4077 C C . LEU A 1 503 ? 21.102 -10.761 -0.620 1.00 70.12 503 LEU A C 1
ATOM 4079 O O . LEU A 1 503 ? 21.474 -10.639 -1.791 1.00 70.12 503 LEU A O 1
ATOM 4083 N N . ASP A 1 504 ? 21.088 -11.928 0.034 1.00 54.41 504 ASP A N 1
ATOM 4084 C CA . ASP A 1 504 ? 21.696 -13.184 -0.435 1.00 54.41 504 ASP A CA 1
ATOM 4085 C C . ASP A 1 504 ? 21.368 -13.529 -1.902 1.00 54.41 504 ASP A C 1
ATOM 4087 O O . ASP A 1 504 ? 20.235 -13.850 -2.271 1.00 54.41 504 ASP A O 1
ATOM 4091 N N . GLY A 1 505 ? 22.405 -13.510 -2.747 1.00 51.91 505 GLY A N 1
ATOM 4092 C CA . GLY A 1 505 ? 22.399 -14.142 -4.067 1.00 51.91 505 GLY A CA 1
ATOM 4093 C C . GLY A 1 505 ? 21.347 -13.636 -5.061 1.00 51.91 505 GLY A C 1
ATOM 4094 O O . GLY A 1 505 ? 20.933 -14.405 -5.930 1.00 51.91 505 GLY A O 1
ATOM 4095 N N . GLY A 1 506 ? 20.936 -12.368 -4.949 1.00 52.50 506 GLY A N 1
ATOM 4096 C CA . GLY A 1 506 ? 19.873 -11.768 -5.757 1.00 52.50 506 GLY A CA 1
ATOM 4097 C C . GLY A 1 506 ? 18.484 -12.166 -5.258 1.00 52.50 506 GLY A C 1
ATOM 4098 O O . GLY A 1 506 ? 18.267 -13.305 -4.859 1.00 52.50 506 GLY A O 1
ATOM 4099 N N . PHE A 1 507 ? 17.534 -11.226 -5.294 1.00 50.41 507 PHE A N 1
ATOM 4100 C CA . PHE A 1 507 ? 16.217 -11.390 -4.676 1.00 50.41 507 PHE A CA 1
ATOM 4101 C C . PHE A 1 507 ? 15.500 -12.679 -5.116 1.00 50.41 507 PHE A C 1
ATOM 4103 O O . PHE A 1 507 ? 14.875 -12.750 -6.182 1.00 50.41 507 PHE A O 1
ATOM 4110 N N . ARG A 1 508 ? 15.570 -13.707 -4.267 1.00 43.25 508 ARG A N 1
ATOM 4111 C CA . ARG A 1 508 ? 14.824 -14.949 -4.456 1.00 43.25 508 ARG A CA 1
ATOM 4112 C C . ARG A 1 508 ? 13.346 -14.678 -4.197 1.00 43.25 508 ARG A C 1
ATOM 4114 O O . ARG A 1 508 ? 12.975 -13.756 -3.482 1.00 43.25 508 ARG A O 1
ATOM 4121 N N . ILE A 1 509 ? 12.491 -15.497 -4.799 1.00 44.84 509 ILE A N 1
ATOM 4122 C CA . ILE A 1 509 ? 11.031 -15.292 -4.873 1.00 44.84 509 ILE A CA 1
ATOM 4123 C C . ILE A 1 509 ? 10.340 -15.319 -3.485 1.00 44.84 509 ILE A C 1
ATOM 4125 O O . ILE A 1 509 ? 9.159 -15.011 -3.388 1.00 44.84 509 ILE A O 1
ATOM 4129 N N . GLU A 1 510 ? 11.073 -15.654 -2.422 1.00 39.09 510 GLU A N 1
ATOM 4130 C CA . GLU A 1 510 ? 10.555 -16.049 -1.108 1.00 39.09 510 GLU A CA 1
ATOM 4131 C C . GLU A 1 510 ? 10.752 -14.998 0.005 1.00 39.09 510 GLU A C 1
ATOM 4133 O O . GLU A 1 510 ? 10.189 -15.172 1.080 1.00 39.09 510 GLU A O 1
ATOM 4138 N N . ILE A 1 511 ? 11.499 -13.907 -0.230 1.00 45.94 511 ILE A N 1
ATOM 4139 C CA . ILE A 1 511 ? 11.685 -12.813 0.745 1.00 45.94 511 ILE A CA 1
ATOM 4140 C C . ILE A 1 511 ? 11.430 -11.468 0.055 1.00 45.94 511 ILE A C 1
ATOM 4142 O O . ILE A 1 511 ? 12.151 -11.102 -0.874 1.00 45.94 511 ILE A O 1
ATOM 4146 N N . GLU A 1 512 ? 10.418 -10.728 0.518 1.00 67.00 512 GLU A N 1
ATOM 4147 C CA . GLU A 1 512 ? 10.147 -9.354 0.079 1.00 67.00 512 GLU A CA 1
ATOM 4148 C C . GLU A 1 512 ? 10.923 -8.378 0.980 1.00 67.00 512 GLU A C 1
ATOM 4150 O O . GLU A 1 512 ? 10.682 -8.319 2.181 1.00 67.00 512 GLU A O 1
ATOM 4155 N N . SER A 1 513 ? 11.870 -7.616 0.422 1.00 80.75 513 SER A N 1
ATOM 4156 C CA . SER A 1 513 ? 12.535 -6.519 1.152 1.00 80.75 513 SER A CA 1
ATOM 4157 C C . SER A 1 513 ? 11.732 -5.216 1.044 1.00 80.75 513 SER A C 1
ATOM 4159 O O . SER A 1 513 ? 10.830 -5.091 0.205 1.00 80.75 513 SER A O 1
ATOM 4161 N N . TYR A 1 514 ? 12.067 -4.203 1.845 1.00 86.81 514 TYR A N 1
ATOM 4162 C CA . TYR A 1 514 ? 11.410 -2.895 1.758 1.00 86.81 514 TYR A CA 1
ATOM 4163 C C . TYR A 1 514 ? 11.614 -2.247 0.374 1.00 86.81 514 TYR A C 1
ATOM 4165 O O . TYR A 1 514 ? 10.662 -1.737 -0.228 1.00 86.81 514 TYR A O 1
ATOM 4173 N N . SER A 1 515 ? 12.827 -2.341 -0.181 1.00 86.38 515 SER A N 1
ATOM 4174 C CA . SER A 1 515 ? 13.149 -1.912 -1.550 1.00 86.38 515 SER A CA 1
ATOM 4175 C C . SER A 1 515 ? 12.332 -2.656 -2.600 1.00 86.38 515 SER A C 1
ATOM 4177 O O . SER A 1 515 ? 11.870 -2.040 -3.561 1.00 86.38 515 SER A O 1
ATOM 4179 N N . GLU A 1 516 ? 12.129 -3.969 -2.445 1.00 84.44 516 GLU A N 1
ATOM 4180 C CA . GLU A 1 516 ? 11.319 -4.741 -3.391 1.00 84.44 516 GLU A CA 1
ATOM 4181 C C . GLU A 1 516 ? 9.878 -4.235 -3.435 1.00 84.44 516 GLU A C 1
ATOM 4183 O O . GLU A 1 516 ? 9.342 -4.005 -4.523 1.00 84.44 516 GLU A O 1
ATOM 4188 N N . VAL A 1 517 ? 9.254 -4.059 -2.269 1.00 85.62 517 VAL A N 1
ATOM 4189 C CA . VAL A 1 517 ? 7.883 -3.552 -2.164 1.00 85.62 517 VAL A CA 1
ATOM 4190 C C . VAL A 1 517 ? 7.778 -2.186 -2.848 1.00 85.62 517 VAL A C 1
ATOM 4192 O O . VAL A 1 517 ? 6.870 -1.971 -3.654 1.00 85.62 517 VAL A O 1
ATOM 4195 N N . ALA A 1 518 ? 8.734 -1.286 -2.599 1.00 90.12 518 ALA A N 1
ATOM 4196 C CA . ALA A 1 518 ? 8.782 0.030 -3.227 1.00 90.12 518 ALA A CA 1
ATOM 4197 C C . ALA A 1 518 ? 8.899 -0.043 -4.762 1.00 90.12 518 ALA A C 1
ATOM 4199 O O . ALA A 1 518 ? 8.089 0.554 -5.478 1.00 90.12 518 ALA A O 1
ATOM 4200 N N . LEU A 1 519 ? 9.858 -0.821 -5.280 1.00 88.38 519 LEU A N 1
ATOM 4201 C CA . LEU A 1 519 ? 10.057 -1.031 -6.720 1.00 88.38 519 LEU A CA 1
ATOM 4202 C C . LEU A 1 519 ? 8.838 -1.702 -7.375 1.00 88.38 519 LEU A C 1
ATOM 4204 O O . LEU A 1 519 ? 8.483 -1.382 -8.509 1.00 88.38 519 LEU A O 1
ATOM 4208 N N . ARG A 1 520 ? 8.122 -2.572 -6.656 1.00 86.12 520 ARG A N 1
ATOM 4209 C CA . ARG A 1 520 ? 6.888 -3.210 -7.132 1.00 86.12 520 ARG A CA 1
ATOM 4210 C C . ARG A 1 520 ? 5.750 -2.214 -7.342 1.00 86.12 520 ARG A C 1
ATOM 4212 O O . ARG A 1 520 ? 5.079 -2.294 -8.374 1.00 86.12 520 ARG A O 1
ATOM 4219 N N . GLN A 1 521 ? 5.549 -1.258 -6.433 1.00 87.88 521 GLN A N 1
ATOM 4220 C CA . GLN A 1 521 ? 4.566 -0.182 -6.644 1.00 87.88 521 GLN A CA 1
ATOM 4221 C C . GLN A 1 521 ? 5.031 0.784 -7.749 1.00 87.88 521 GLN A C 1
ATOM 4223 O O . GLN A 1 521 ? 4.241 1.126 -8.632 1.00 87.88 521 GLN A O 1
ATOM 4228 N N . ALA A 1 522 ? 6.340 1.068 -7.776 1.00 90.62 522 ALA A N 1
ATOM 4229 C CA . ALA A 1 522 ? 7.134 1.545 -8.913 1.00 90.62 522 ALA A CA 1
ATOM 4230 C C . ALA A 1 522 ? 6.623 1.079 -10.282 1.00 90.62 522 ALA A C 1
ATOM 4232 O O . ALA A 1 522 ? 6.059 1.810 -11.103 1.00 90.62 522 ALA A O 1
ATOM 4233 N N . HIS A 1 523 ? 6.818 -0.216 -10.490 1.00 87.44 523 HIS A N 1
ATOM 4234 C CA . HIS A 1 523 ? 6.524 -0.924 -11.719 1.00 87.44 523 HIS A CA 1
ATOM 4235 C C . HIS A 1 523 ? 5.034 -0.895 -12.096 1.00 87.44 523 HIS A C 1
ATOM 4237 O O . HIS A 1 523 ? 4.700 -0.686 -13.266 1.00 87.44 523 HIS A O 1
ATOM 4243 N N . ARG A 1 524 ? 4.127 -1.029 -11.116 1.00 84.94 524 ARG A N 1
ATOM 4244 C CA . ARG A 1 524 ? 2.676 -0.882 -11.343 1.00 84.94 524 ARG A CA 1
ATOM 4245 C C . ARG A 1 524 ? 2.345 0.508 -11.889 1.00 84.94 524 ARG A C 1
ATOM 4247 O O . ARG A 1 524 ? 1.619 0.624 -12.876 1.00 84.94 524 ARG A O 1
ATOM 4254 N N . MET A 1 525 ? 2.906 1.560 -11.294 1.00 87.81 525 MET A N 1
ATOM 4255 C CA . MET A 1 525 ? 2.656 2.938 -11.722 1.00 87.81 525 MET A CA 1
ATOM 4256 C C . MET A 1 525 ? 3.252 3.248 -13.105 1.00 87.81 525 MET A C 1
ATOM 4258 O O . MET A 1 525 ? 2.593 3.937 -13.883 1.00 87.81 525 MET A O 1
ATOM 4262 N N . PHE A 1 526 ? 4.413 2.687 -13.475 1.00 89.25 526 PHE A N 1
ATOM 4263 C CA . PHE A 1 526 ? 4.943 2.793 -14.847 1.00 89.25 526 PHE A CA 1
ATOM 4264 C C . PHE A 1 526 ? 3.977 2.227 -15.896 1.00 89.25 526 PHE A C 1
ATOM 4266 O O . PHE A 1 526 ? 3.704 2.899 -16.896 1.00 89.25 526 PHE A O 1
ATOM 4273 N N . LYS A 1 527 ? 3.433 1.022 -15.660 1.00 82.88 527 LYS A N 1
ATOM 4274 C CA . LYS A 1 527 ? 2.439 0.397 -16.547 1.00 82.88 527 LYS A CA 1
ATOM 4275 C C . LYS A 1 527 ? 1.234 1.320 -16.740 1.00 82.88 527 LYS A C 1
ATOM 4277 O O . LYS A 1 527 ? 0.920 1.685 -17.872 1.00 82.88 527 LYS A O 1
ATOM 4282 N N . TYR A 1 528 ? 0.614 1.764 -15.644 1.00 81.44 528 TYR A N 1
ATOM 4283 C CA . TYR A 1 528 ? -0.565 2.629 -15.716 1.00 81.44 528 TYR A CA 1
ATOM 4284 C C . TYR A 1 528 ? -0.277 3.992 -16.354 1.00 81.44 528 TYR A C 1
ATOM 4286 O O . TYR A 1 528 ? -1.102 4.473 -17.131 1.00 81.44 528 TYR A O 1
ATOM 4294 N N . ALA A 1 529 ? 0.874 4.611 -16.076 1.00 87.94 529 ALA A N 1
ATOM 4295 C CA . ALA A 1 529 ? 1.261 5.871 -16.706 1.00 87.94 529 ALA A CA 1
ATOM 4296 C C . ALA A 1 529 ? 1.360 5.721 -18.233 1.00 87.94 529 ALA A C 1
ATOM 4298 O O . ALA A 1 529 ? 0.821 6.545 -18.974 1.00 87.94 529 ALA A O 1
ATOM 4299 N N . PHE A 1 530 ? 1.979 4.638 -18.715 1.00 86.69 530 PHE A N 1
ATOM 4300 C CA . PHE A 1 530 ? 2.120 4.396 -20.148 1.00 86.69 530 PHE A CA 1
ATOM 4301 C C . PHE A 1 530 ? 0.803 4.000 -20.832 1.00 86.69 530 PHE A C 1
ATOM 4303 O O . PHE A 1 530 ? 0.464 4.594 -21.856 1.00 86.69 530 PHE A O 1
ATOM 4310 N N . GLU A 1 531 ? 0.021 3.075 -20.260 1.00 80.88 531 GLU A N 1
ATOM 4311 C CA . GLU A 1 531 ? -1.282 2.653 -20.811 1.00 80.88 531 GLU A CA 1
ATOM 4312 C C . GLU A 1 531 ? -2.252 3.843 -20.980 1.00 80.88 531 GLU A C 1
ATOM 4314 O O . GLU A 1 531 ? -3.011 3.885 -21.954 1.00 80.88 531 GLU A O 1
ATOM 4319 N N . ASN A 1 532 ? -2.165 4.848 -20.095 1.00 81.12 532 ASN A N 1
ATOM 4320 C CA . ASN A 1 532 ? -2.933 6.101 -20.141 1.00 81.12 532 ASN A CA 1
ATOM 4321 C C . ASN A 1 532 ? -2.263 7.240 -20.943 1.00 81.12 532 ASN A C 1
ATOM 4323 O O . ASN A 1 532 ? -2.759 8.365 -20.927 1.00 81.12 532 ASN A O 1
ATOM 4327 N N . GLN A 1 533 ? -1.153 6.978 -21.642 1.00 86.94 533 GLN A N 1
ATOM 4328 C CA . GLN A 1 533 ? -0.385 7.964 -22.424 1.00 86.94 533 GLN A CA 1
ATOM 4329 C C . GLN A 1 533 ? 0.198 9.138 -21.601 1.00 86.94 533 GLN A C 1
ATOM 4331 O O . GLN A 1 533 ? 0.639 10.147 -22.158 1.00 86.94 533 GLN A O 1
ATOM 4336 N N . ASP A 1 534 ? 0.284 9.000 -20.275 1.00 87.38 534 ASP A N 1
ATOM 4337 C CA . ASP A 1 534 ? 0.878 9.976 -19.356 1.00 87.38 534 ASP A CA 1
ATOM 4338 C C . ASP A 1 534 ? 2.403 9.801 -19.283 1.00 87.38 534 ASP A C 1
ATOM 4340 O O . ASP A 1 534 ? 2.988 9.428 -18.262 1.00 87.38 534 ASP A O 1
ATOM 4344 N N . GLY A 1 535 ? 3.073 10.103 -20.399 1.00 89.62 535 GLY A N 1
ATOM 4345 C CA . GLY A 1 535 ? 4.536 10.072 -20.473 1.00 89.62 535 GLY A CA 1
ATOM 4346 C C . GLY A 1 535 ? 5.209 10.982 -19.438 1.00 89.62 535 GLY A C 1
ATOM 4347 O O . GLY A 1 535 ? 6.329 10.707 -19.028 1.00 89.62 535 GLY A O 1
ATOM 4348 N N . ARG A 1 536 ? 4.522 12.030 -18.961 1.00 91.75 536 ARG A N 1
ATOM 4349 C CA . ARG A 1 536 ? 5.021 12.936 -17.918 1.00 91.75 536 ARG A CA 1
ATOM 4350 C C . ARG A 1 536 ? 5.112 12.230 -16.565 1.00 91.75 536 ARG A C 1
ATOM 4352 O O . ARG A 1 536 ? 6.165 12.289 -15.939 1.00 91.75 536 ARG A O 1
ATOM 4359 N N . ALA A 1 537 ? 4.050 11.544 -16.135 1.00 91.75 537 ALA A N 1
ATOM 4360 C CA . ALA A 1 537 ? 4.096 10.736 -14.918 1.00 91.75 537 ALA A CA 1
ATOM 4361 C C . ALA A 1 537 ? 5.120 9.600 -15.038 1.00 91.75 537 ALA A C 1
ATOM 4363 O O . ALA A 1 537 ? 5.879 9.385 -14.101 1.00 91.75 537 ALA A O 1
ATOM 4364 N N . PHE A 1 538 ? 5.215 8.940 -16.200 1.00 93.69 538 PHE A N 1
ATOM 4365 C CA . PHE A 1 538 ? 6.238 7.916 -16.449 1.00 93.69 538 PHE A CA 1
ATOM 4366 C C . PHE A 1 538 ? 7.658 8.465 -16.222 1.00 93.69 538 PHE A C 1
ATOM 4368 O O . PHE A 1 538 ? 8.437 7.885 -15.471 1.00 93.69 538 PHE A O 1
ATOM 4375 N N . ILE A 1 539 ? 7.978 9.620 -16.818 1.00 94.19 539 ILE A N 1
ATOM 4376 C CA . ILE A 1 539 ? 9.274 10.296 -16.647 1.00 94.19 539 ILE A CA 1
ATOM 4377 C C . ILE A 1 539 ? 9.507 10.690 -15.180 1.00 94.19 539 ILE A C 1
ATOM 4379 O O . ILE A 1 539 ? 10.627 10.567 -14.696 1.00 94.19 539 ILE A O 1
ATOM 4383 N N . LYS A 1 540 ? 8.467 11.110 -14.449 1.00 94.44 540 LYS A N 1
ATOM 4384 C CA . LYS A 1 540 ? 8.596 11.470 -13.031 1.00 94.44 540 LYS A CA 1
ATOM 4385 C C . LYS A 1 540 ? 8.844 10.255 -12.127 1.00 94.44 540 LYS A C 1
ATOM 4387 O O . LYS A 1 540 ? 9.701 10.313 -11.253 1.00 94.44 540 LYS A O 1
ATOM 4392 N N . ILE A 1 541 ? 8.163 9.131 -12.359 1.00 94.12 541 ILE A N 1
ATOM 4393 C CA . ILE A 1 541 ? 8.406 7.881 -11.613 1.00 94.12 541 ILE A CA 1
ATOM 4394 C C . ILE A 1 541 ? 9.844 7.385 -11.860 1.00 94.12 541 ILE A C 1
ATOM 4396 O O . ILE A 1 541 ? 10.501 6.910 -10.936 1.00 94.12 541 ILE A O 1
ATOM 4400 N N . TRP A 1 542 ? 10.366 7.567 -13.081 1.00 93.88 542 TRP A N 1
ATOM 4401 C CA . TRP A 1 542 ? 11.762 7.271 -13.436 1.00 93.88 542 TRP A CA 1
ATOM 4402 C C . TRP A 1 542 ? 12.780 8.067 -12.606 1.00 93.88 542 TRP A C 1
ATOM 4404 O O . TRP A 1 542 ? 13.866 7.554 -12.330 1.00 93.88 542 TRP A O 1
ATOM 4414 N N . THR A 1 543 ? 12.453 9.303 -12.212 1.00 91.38 543 THR A N 1
ATOM 4415 C CA . THR A 1 543 ? 13.363 10.183 -11.463 1.00 91.38 543 THR A CA 1
ATOM 4416 C C . THR A 1 543 ? 13.185 10.126 -9.947 1.00 91.38 543 THR A C 1
ATOM 4418 O O . THR A 1 543 ? 14.190 10.151 -9.247 1.00 91.38 543 THR A O 1
ATOM 4421 N N . GLU A 1 544 ? 11.955 10.045 -9.428 1.00 91.38 544 GLU A N 1
ATOM 4422 C CA . GLU A 1 544 ? 11.703 10.138 -7.975 1.00 91.38 544 GLU A CA 1
ATOM 4423 C C . GLU A 1 544 ? 12.040 8.853 -7.206 1.00 91.38 544 GLU A C 1
ATOM 4425 O O . GLU A 1 544 ? 12.421 8.909 -6.036 1.00 91.38 544 GLU A O 1
ATOM 4430 N N . VAL A 1 545 ? 11.934 7.683 -7.845 1.00 86.12 545 VAL A N 1
ATOM 4431 C CA . VAL A 1 545 ? 12.270 6.394 -7.218 1.00 86.12 545 VAL A CA 1
ATOM 4432 C C . VAL A 1 545 ? 13.779 6.178 -7.308 1.00 86.12 545 VAL A C 1
ATOM 4434 O O . VAL A 1 545 ? 14.274 5.391 -8.121 1.00 86.12 545 VAL A O 1
ATOM 4437 N N . ASP A 1 546 ? 14.530 6.942 -6.514 1.00 83.69 546 ASP A N 1
ATOM 4438 C CA . ASP A 1 546 ? 15.992 6.906 -6.490 1.00 83.69 546 ASP A CA 1
ATOM 4439 C C . ASP A 1 546 ? 16.600 6.257 -5.251 1.00 83.69 546 ASP A C 1
ATOM 4441 O O . ASP A 1 546 ? 16.013 6.243 -4.172 1.00 83.69 546 ASP A O 1
ATOM 4445 N N . ILE A 1 547 ? 17.789 5.688 -5.442 1.00 78.19 547 ILE A N 1
ATOM 4446 C CA . ILE A 1 547 ? 18.508 4.947 -4.408 1.00 78.19 547 ILE A CA 1
ATOM 4447 C C . ILE A 1 547 ? 19.247 5.964 -3.528 1.00 78.19 547 ILE A C 1
ATOM 4449 O O . ILE A 1 547 ? 19.964 6.810 -4.071 1.00 78.19 547 ILE A O 1
ATOM 4453 N N . PRO A 1 548 ? 19.104 5.913 -2.189 1.00 76.75 548 PRO A N 1
ATOM 4454 C CA . PRO A 1 548 ? 19.830 6.805 -1.290 1.00 76.75 548 PRO A CA 1
ATOM 4455 C C . PRO A 1 548 ? 21.342 6.789 -1.554 1.00 76.75 548 PRO A C 1
ATOM 4457 O O . PRO A 1 548 ? 21.946 5.728 -1.724 1.00 76.75 548 PRO A O 1
ATOM 4460 N N . GLN A 1 549 ? 21.980 7.965 -1.563 1.00 65.12 549 GLN A N 1
ATOM 4461 C CA . GLN A 1 549 ? 23.429 8.054 -1.755 1.00 65.12 549 GLN A CA 1
ATOM 4462 C C . GLN A 1 549 ? 24.190 7.580 -0.505 1.00 65.12 549 GLN A C 1
ATOM 4464 O O . GLN A 1 549 ? 24.527 8.372 0.372 1.00 65.12 549 GLN A O 1
ATOM 4469 N N . ALA A 1 550 ? 24.513 6.285 -0.517 1.00 49.97 550 ALA A N 1
ATOM 4470 C CA . ALA A 1 550 ? 25.506 5.579 0.293 1.00 49.97 550 ALA A CA 1
ATOM 4471 C C . ALA A 1 550 ? 25.271 5.491 1.817 1.00 49.97 550 ALA A C 1
ATOM 4473 O O . ALA A 1 550 ? 25.652 6.367 2.594 1.00 49.97 550 ALA A O 1
ATOM 4474 N N . GLY A 1 551 ? 24.822 4.307 2.243 1.00 50.34 551 GLY A N 1
ATOM 4475 C CA . GLY A 1 551 ? 24.872 3.818 3.622 1.00 50.34 551 GLY A CA 1
ATOM 4476 C C . GLY A 1 551 ? 25.733 2.558 3.781 1.00 50.34 551 GLY A C 1
ATOM 4477 O O . GLY A 1 551 ? 25.215 1.546 4.220 1.00 50.34 551 GLY A O 1
ATOM 4478 N N . LYS A 1 552 ? 27.033 2.610 3.438 1.00 56.06 552 LYS A N 1
ATOM 4479 C CA . LYS A 1 552 ? 28.109 1.612 3.717 1.00 56.06 552 LYS A CA 1
ATOM 4480 C C . LYS A 1 552 ? 27.941 0.130 3.318 1.00 56.06 552 LYS A C 1
ATOM 4482 O O . LYS A 1 552 ? 28.966 -0.549 3.294 1.00 56.06 552 LYS A O 1
ATOM 4487 N N . ASN A 1 553 ? 26.744 -0.382 3.047 1.00 73.75 553 ASN A N 1
ATOM 4488 C CA . ASN A 1 553 ? 26.530 -1.792 2.738 1.00 73.75 553 ASN A CA 1
ATOM 4489 C C . ASN A 1 553 ? 26.363 -2.029 1.228 1.00 73.75 553 ASN A C 1
ATOM 4491 O O . ASN A 1 553 ? 25.250 -2.094 0.701 1.00 73.75 553 ASN A O 1
ATOM 4495 N N . ASP A 1 554 ? 27.489 -2.187 0.531 1.00 78.62 554 ASP A N 1
ATOM 4496 C CA . ASP A 1 554 ? 27.506 -2.474 -0.908 1.00 78.62 554 ASP A CA 1
ATOM 4497 C C . ASP A 1 554 ? 26.837 -3.827 -1.244 1.00 78.62 554 ASP A C 1
ATOM 4499 O O . ASP A 1 554 ? 26.264 -3.969 -2.325 1.00 78.62 554 ASP A O 1
ATOM 4503 N N . ALA A 1 555 ? 26.806 -4.786 -0.303 1.00 79.25 555 ALA A N 1
ATOM 4504 C CA . ALA A 1 555 ? 26.146 -6.090 -0.465 1.00 79.25 555 ALA A CA 1
ATOM 4505 C C . ALA A 1 555 ? 24.603 -6.013 -0.466 1.00 79.25 555 ALA A C 1
ATOM 4507 O O . ALA A 1 555 ? 23.937 -6.967 -0.868 1.00 79.25 555 ALA A O 1
ATOM 4508 N N . VAL A 1 556 ? 24.031 -4.871 -0.071 1.00 79.88 556 VAL A N 1
ATOM 4509 C CA . VAL A 1 556 ? 22.598 -4.547 -0.207 1.00 79.88 556 VAL A CA 1
ATOM 4510 C C . VAL A 1 556 ? 22.394 -3.495 -1.307 1.00 79.88 556 VAL A C 1
ATOM 4512 O O . VAL A 1 556 ? 21.480 -3.609 -2.127 1.00 79.88 556 VAL A O 1
ATOM 4515 N N . GLY A 1 557 ? 23.291 -2.505 -1.395 1.00 82.25 557 GLY A N 1
ATOM 4516 C CA . GLY A 1 557 ? 23.262 -1.434 -2.396 1.00 82.25 557 GLY A CA 1
ATOM 4517 C C . GLY A 1 557 ? 23.353 -1.917 -3.843 1.00 82.25 557 GLY A C 1
ATOM 4518 O O . GLY A 1 557 ? 22.590 -1.450 -4.693 1.00 82.25 557 GLY A O 1
ATOM 4519 N N . GLU A 1 558 ? 24.242 -2.867 -4.144 1.00 83.62 558 GLU A N 1
ATOM 4520 C CA . GLU A 1 558 ? 24.362 -3.404 -5.501 1.00 83.62 558 GLU A CA 1
ATOM 4521 C C . GLU A 1 558 ? 23.122 -4.196 -5.956 1.00 83.62 558 GLU A C 1
ATOM 4523 O O . GLU A 1 558 ? 22.600 -3.864 -7.026 1.00 83.62 558 GLU A O 1
ATOM 4528 N N . PRO A 1 559 ? 22.576 -5.164 -5.187 1.00 83.00 559 PRO A N 1
ATOM 4529 C CA . PRO A 1 559 ? 21.321 -5.834 -5.533 1.00 83.00 559 PRO A CA 1
ATOM 4530 C C . PRO A 1 559 ? 20.152 -4.876 -5.795 1.00 83.00 559 PRO A C 1
ATOM 4532 O O . PRO A 1 559 ? 19.472 -5.016 -6.815 1.00 83.00 559 PRO A O 1
ATOM 4535 N N . VAL A 1 560 ? 19.941 -3.870 -4.936 1.00 84.31 560 VAL A N 1
ATOM 4536 C CA . VAL A 1 560 ? 18.874 -2.864 -5.123 1.00 84.31 560 VAL A CA 1
ATOM 4537 C C . VAL A 1 560 ? 19.105 -2.047 -6.402 1.00 84.31 560 VAL A C 1
ATOM 4539 O O . VAL A 1 560 ? 18.164 -1.801 -7.163 1.00 84.31 560 VAL A O 1
ATOM 4542 N N . ARG A 1 561 ? 20.360 -1.684 -6.704 1.00 87.00 561 ARG A N 1
ATOM 4543 C CA . ARG A 1 561 ? 20.740 -0.999 -7.952 1.00 87.00 561 ARG A CA 1
ATOM 4544 C C . ARG A 1 561 ? 20.464 -1.847 -9.189 1.00 87.00 561 ARG A C 1
ATOM 4546 O O . ARG A 1 561 ? 19.898 -1.327 -10.154 1.00 87.00 561 ARG A O 1
ATOM 4553 N N . TYR A 1 562 ? 20.820 -3.128 -9.169 1.00 86.12 562 TYR A N 1
ATOM 4554 C CA . TYR A 1 562 ? 20.571 -4.028 -10.293 1.00 86.12 562 TYR A CA 1
ATOM 4555 C C . TYR A 1 562 ? 19.074 -4.284 -10.500 1.00 86.12 562 TYR A C 1
ATOM 4557 O O . TYR A 1 562 ? 18.623 -4.225 -11.641 1.00 86.12 562 TYR A O 1
ATOM 4565 N N . GLU A 1 563 ? 18.273 -4.466 -9.444 1.00 85.25 563 GLU A N 1
ATOM 4566 C CA . GLU A 1 563 ? 16.817 -4.610 -9.601 1.00 85.25 563 GLU A CA 1
ATOM 4567 C C . GLU A 1 563 ? 16.133 -3.321 -10.074 1.00 85.25 563 GLU A C 1
ATOM 4569 O O . GLU A 1 563 ? 15.256 -3.394 -10.936 1.00 85.25 563 GLU A O 1
ATOM 4574 N N . LYS A 1 564 ? 16.561 -2.132 -9.615 1.00 88.19 564 LYS A N 1
ATOM 4575 C CA . LYS A 1 564 ? 16.082 -0.858 -10.183 1.00 88.19 564 LYS A CA 1
ATOM 4576 C C . LYS A 1 564 ? 16.410 -0.769 -11.678 1.00 88.19 564 LYS A C 1
ATOM 4578 O O . LYS A 1 564 ? 15.529 -0.447 -12.473 1.00 88.19 564 LYS A O 1
ATOM 4583 N N . GLN A 1 565 ? 17.650 -1.058 -12.080 1.00 88.62 565 GLN A N 1
ATOM 4584 C CA . GLN A 1 565 ? 18.048 -1.057 -13.495 1.00 88.62 565 GLN A CA 1
ATOM 4585 C C . GLN A 1 565 ? 17.233 -2.059 -14.324 1.00 88.62 565 GLN A C 1
ATOM 4587 O O . GLN A 1 565 ? 16.745 -1.705 -15.398 1.00 88.62 565 GLN A O 1
ATOM 4592 N N . ASP A 1 566 ? 17.049 -3.283 -13.821 1.00 86.44 566 ASP A N 1
ATOM 4593 C CA . ASP A 1 566 ? 16.264 -4.326 -14.480 1.00 86.44 566 ASP A CA 1
ATOM 4594 C C . ASP A 1 566 ? 14.796 -3.895 -14.629 1.00 86.44 566 ASP A C 1
ATOM 4596 O O . ASP A 1 566 ? 14.219 -4.055 -15.706 1.00 86.44 566 ASP A O 1
ATOM 4600 N N . MET A 1 567 ? 14.190 -3.311 -13.590 1.00 88.31 567 MET A N 1
ATOM 4601 C CA . MET A 1 567 ? 12.828 -2.769 -13.622 1.00 88.31 567 MET A CA 1
ATOM 4602 C C . MET A 1 567 ? 12.681 -1.678 -14.691 1.00 88.31 567 MET A C 1
ATOM 4604 O O . MET A 1 567 ? 11.767 -1.751 -15.513 1.00 88.31 567 MET A O 1
ATOM 4608 N N . LEU A 1 568 ? 13.585 -0.692 -14.708 1.00 90.62 568 LEU A N 1
ATOM 4609 C CA . LEU A 1 568 ? 13.560 0.416 -15.668 1.00 90.62 568 LEU A CA 1
ATOM 4610 C C . LEU A 1 568 ? 13.770 -0.068 -17.112 1.00 90.62 568 LEU A C 1
ATOM 4612 O O . LEU A 1 568 ? 13.062 0.378 -18.016 1.00 90.62 568 LEU A O 1
ATOM 4616 N N . PHE A 1 569 ? 14.678 -1.027 -17.328 1.00 89.56 569 PHE A N 1
ATOM 4617 C CA . PHE A 1 569 ? 14.923 -1.611 -18.650 1.00 89.56 569 PHE A CA 1
ATOM 4618 C C . PHE A 1 569 ? 13.718 -2.406 -19.158 1.00 89.56 569 PHE A C 1
ATOM 4620 O O . PHE A 1 569 ? 13.342 -2.280 -20.323 1.00 89.56 569 PHE A O 1
ATOM 4627 N N . ASN A 1 570 ? 13.064 -3.178 -18.282 1.00 86.38 570 ASN A N 1
ATOM 4628 C CA . ASN A 1 570 ? 11.825 -3.872 -18.626 1.00 86.38 570 ASN A CA 1
ATOM 4629 C C . ASN A 1 570 ? 10.711 -2.873 -18.966 1.00 86.38 570 ASN A C 1
ATOM 4631 O O . ASN A 1 570 ? 10.127 -2.983 -20.041 1.00 86.38 570 ASN A O 1
ATOM 4635 N N . ALA A 1 571 ? 10.478 -1.863 -18.119 1.00 87.81 571 ALA A N 1
ATOM 4636 C CA . ALA A 1 571 ? 9.481 -0.823 -18.368 1.00 87.81 571 ALA A CA 1
ATOM 4637 C C . ALA A 1 571 ? 9.711 -0.122 -19.719 1.00 87.81 571 ALA A C 1
ATOM 4639 O O . ALA A 1 571 ? 8.779 0.007 -20.513 1.00 87.81 571 ALA A O 1
ATOM 4640 N N . ALA A 1 572 ? 10.954 0.261 -20.028 1.00 90.25 572 ALA A N 1
ATOM 4641 C CA . ALA A 1 572 ? 11.318 0.856 -21.311 1.00 90.25 572 ALA A CA 1
ATOM 4642 C C . ALA A 1 572 ? 11.064 -0.095 -22.499 1.00 90.25 572 ALA A C 1
ATOM 4644 O O . ALA A 1 572 ? 10.421 0.309 -23.472 1.00 90.25 572 ALA A O 1
ATOM 4645 N N . ALA A 1 573 ? 11.472 -1.366 -22.395 1.00 87.88 573 ALA A N 1
ATOM 4646 C CA . ALA A 1 573 ? 11.238 -2.380 -23.424 1.00 87.88 573 ALA A CA 1
ATOM 4647 C C . ALA A 1 573 ? 9.746 -2.601 -23.717 1.00 87.88 573 ALA A C 1
ATOM 4649 O O . ALA A 1 573 ? 9.360 -2.738 -24.877 1.00 87.88 573 ALA A O 1
ATOM 4650 N N . MET A 1 574 ? 8.899 -2.572 -22.685 1.00 83.94 574 MET A N 1
ATOM 4651 C CA . MET A 1 574 ? 7.443 -2.665 -22.835 1.00 83.94 574 MET A CA 1
ATOM 4652 C C . MET A 1 574 ? 6.870 -1.440 -23.561 1.00 83.94 574 MET A C 1
ATOM 4654 O O . MET A 1 574 ? 6.018 -1.596 -24.434 1.00 83.94 574 MET A O 1
ATOM 4658 N N . THR A 1 575 ? 7.349 -0.223 -23.259 1.00 88.38 575 THR A N 1
ATOM 4659 C CA . THR A 1 575 ? 6.881 0.983 -23.972 1.00 88.38 575 THR A CA 1
ATOM 4660 C C . THR A 1 575 ? 7.217 0.957 -25.464 1.00 88.38 575 THR A C 1
ATOM 4662 O O . THR A 1 575 ? 6.397 1.374 -26.281 1.00 88.38 575 THR A O 1
ATOM 4665 N N . TYR A 1 576 ? 8.387 0.420 -25.823 1.00 89.31 576 TYR A N 1
ATOM 4666 C CA . TYR A 1 576 ? 8.801 0.201 -27.209 1.00 89.31 576 TYR A CA 1
ATOM 4667 C C . TYR A 1 576 ? 7.915 -0.837 -27.913 1.00 89.31 576 TYR A C 1
ATOM 4669 O O . TYR A 1 576 ? 7.418 -0.583 -29.010 1.00 89.31 576 TYR A O 1
ATOM 4677 N N . ASP A 1 577 ? 7.684 -1.983 -27.268 1.00 86.44 577 ASP A N 1
ATOM 4678 C CA . ASP A 1 577 ? 6.934 -3.108 -27.836 1.00 86.44 577 ASP A CA 1
ATOM 4679 C C . ASP A 1 577 ? 5.468 -2.786 -28.124 1.00 86.44 577 ASP A C 1
ATOM 4681 O O . ASP A 1 577 ? 4.911 -3.240 -29.114 1.00 86.44 577 ASP A O 1
ATOM 4685 N N . ILE A 1 578 ? 4.851 -1.953 -27.291 1.00 84.50 578 ILE A N 1
ATOM 4686 C CA . ILE A 1 578 ? 3.476 -1.508 -27.515 1.00 84.50 578 ILE A CA 1
ATOM 4687 C C . ILE A 1 578 ? 3.440 -0.432 -28.602 1.00 84.50 578 ILE A C 1
ATOM 4689 O O . ILE A 1 578 ? 2.598 -0.473 -29.495 1.00 84.50 578 ILE A O 1
ATOM 4693 N N . ALA A 1 579 ? 4.353 0.541 -28.561 1.00 88.19 579 ALA A N 1
ATOM 4694 C CA . ALA A 1 579 ? 4.324 1.656 -29.500 1.00 88.19 579 ALA A CA 1
ATOM 4695 C C . ALA A 1 579 ? 4.732 1.265 -30.937 1.00 88.19 579 ALA A C 1
ATOM 4697 O O . ALA A 1 579 ? 4.333 1.960 -31.875 1.00 88.19 579 ALA A O 1
ATOM 4698 N N . LYS A 1 580 ? 5.517 0.190 -31.136 1.00 85.75 580 LYS A N 1
ATOM 4699 C CA . LYS A 1 580 ? 5.883 -0.281 -32.488 1.00 85.75 580 LYS A CA 1
ATOM 4700 C C . LYS A 1 580 ? 4.656 -0.800 -33.255 1.00 85.75 580 LYS A C 1
ATOM 4702 O O . LYS A 1 580 ? 4.571 -0.587 -34.461 1.00 85.75 580 LYS A O 1
ATOM 4707 N N . ASP A 1 581 ? 3.708 -1.417 -32.544 1.00 81.94 581 ASP A N 1
ATOM 4708 C CA . ASP A 1 581 ? 2.504 -2.032 -33.115 1.00 81.94 581 ASP A CA 1
ATOM 4709 C C . ASP A 1 581 ? 1.262 -1.119 -33.000 1.00 81.94 581 ASP A C 1
ATOM 4711 O O . ASP A 1 581 ? 0.340 -1.215 -33.812 1.00 81.94 581 ASP A O 1
ATOM 4715 N N . GLU A 1 582 ? 1.234 -0.185 -32.038 1.00 84.06 582 GLU A N 1
ATOM 4716 C CA . GLU A 1 582 ? 0.119 0.741 -31.808 1.00 84.06 582 GLU A CA 1
ATOM 4717 C C . GLU A 1 582 ? 0.501 2.227 -31.980 1.00 84.06 582 GLU A C 1
ATOM 4719 O O . GLU A 1 582 ? 1.021 2.875 -31.067 1.00 84.06 582 GLU A O 1
ATOM 4724 N N . GLU A 1 583 ? 0.114 2.816 -33.122 1.00 84.94 583 GLU A N 1
ATOM 4725 C CA . GLU A 1 583 ? 0.368 4.226 -33.494 1.00 84.94 583 GLU A CA 1
ATOM 4726 C C . GLU A 1 583 ? 0.009 5.234 -32.380 1.00 84.94 583 GLU A C 1
ATOM 4728 O O . GLU A 1 583 ? 0.750 6.182 -32.116 1.00 84.94 583 GLU A O 1
ATOM 4733 N N . ARG A 1 584 ? -1.085 4.988 -31.641 1.00 85.12 584 ARG A N 1
ATOM 4734 C CA . ARG A 1 584 ? -1.559 5.866 -30.554 1.00 85.12 584 ARG A CA 1
ATOM 4735 C C . ARG A 1 584 ? -0.579 6.030 -29.383 1.00 85.12 584 ARG A C 1
ATOM 4737 O O . ARG A 1 584 ? -0.749 6.964 -28.606 1.00 85.12 584 ARG A O 1
ATOM 4744 N N . TYR A 1 585 ? 0.407 5.146 -29.224 1.00 88.00 585 TYR A N 1
ATOM 4745 C CA . TYR A 1 585 ? 1.408 5.232 -28.152 1.00 88.00 585 TYR A CA 1
ATOM 4746 C C . TYR A 1 585 ? 2.747 5.828 -28.606 1.00 88.00 585 TYR A C 1
ATOM 4748 O O . TYR A 1 585 ? 3.601 6.109 -27.761 1.00 88.00 585 TYR A O 1
ATOM 4756 N N . GLN A 1 586 ? 2.931 6.085 -29.906 1.00 89.25 586 GLN A N 1
ATOM 4757 C CA . GLN A 1 586 ? 4.215 6.521 -30.459 1.00 89.25 586 GLN A CA 1
ATOM 4758 C C . GLN A 1 586 ? 4.680 7.866 -29.897 1.00 89.25 586 GLN A C 1
ATOM 4760 O O . GLN A 1 586 ? 5.811 7.961 -29.434 1.00 89.25 586 GLN A O 1
ATOM 4765 N N . ASP A 1 587 ? 3.822 8.887 -29.830 1.00 89.56 587 ASP A N 1
ATOM 4766 C CA . ASP A 1 587 ? 4.191 10.195 -29.260 1.00 89.56 587 ASP A CA 1
ATOM 4767 C C . ASP A 1 587 ? 4.578 10.120 -27.774 1.00 89.56 587 ASP A C 1
ATOM 4769 O O . ASP A 1 587 ? 5.428 10.880 -27.299 1.00 89.56 587 ASP A O 1
ATOM 4773 N N . THR A 1 588 ? 3.968 9.201 -27.025 1.00 90.75 588 THR A N 1
ATOM 4774 C CA . THR A 1 588 ? 4.307 8.946 -25.619 1.00 90.75 588 THR A CA 1
ATOM 4775 C C . THR A 1 588 ? 5.657 8.249 -25.513 1.00 90.75 588 THR A C 1
ATOM 4777 O O . THR A 1 588 ? 6.508 8.694 -24.741 1.00 90.75 588 THR A O 1
ATOM 4780 N N . PHE A 1 589 ? 5.901 7.232 -26.344 1.00 91.62 589 PHE A N 1
ATOM 4781 C CA . PHE A 1 589 ? 7.205 6.585 -26.448 1.00 91.62 589 PHE A CA 1
ATOM 4782 C C . PHE A 1 589 ? 8.304 7.575 -26.866 1.00 91.62 589 PHE A C 1
ATOM 4784 O O . PHE A 1 589 ? 9.325 7.645 -26.195 1.00 91.62 589 PHE A O 1
ATOM 4791 N N . LYS A 1 590 ? 8.083 8.434 -27.871 1.00 89.88 590 LYS A N 1
ATOM 4792 C CA . LYS A 1 590 ? 9.043 9.469 -28.315 1.00 89.88 590 LYS A CA 1
ATOM 4793 C C . LYS A 1 590 ? 9.451 10.424 -27.176 1.00 89.88 590 LYS A C 1
ATOM 4795 O O . LYS A 1 590 ? 10.627 10.784 -27.050 1.00 89.88 590 LYS A O 1
ATOM 4800 N N . LYS A 1 591 ? 8.510 10.800 -26.297 1.00 90.94 591 LYS A N 1
ATOM 4801 C CA . LYS A 1 591 ? 8.788 11.604 -25.086 1.00 90.94 591 LYS A CA 1
ATOM 4802 C C . LYS A 1 591 ? 9.617 10.830 -24.056 1.00 90.94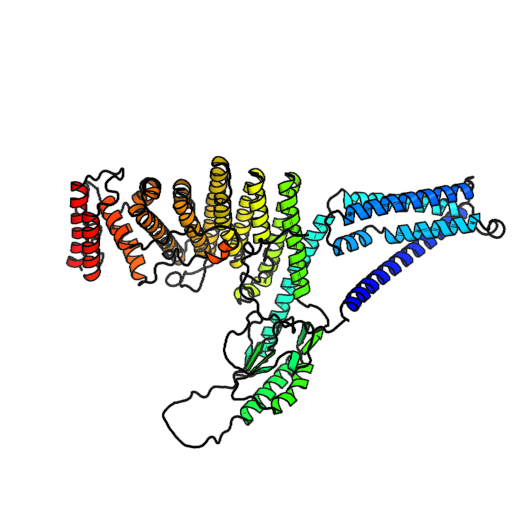 591 LYS A C 1
ATOM 4804 O O . LYS A 1 591 ? 10.620 11.352 -23.579 1.00 90.94 591 LYS A O 1
ATOM 4809 N N . ILE A 1 592 ? 9.228 9.595 -23.738 1.00 92.19 592 ILE A N 1
ATOM 4810 C CA . ILE A 1 592 ? 9.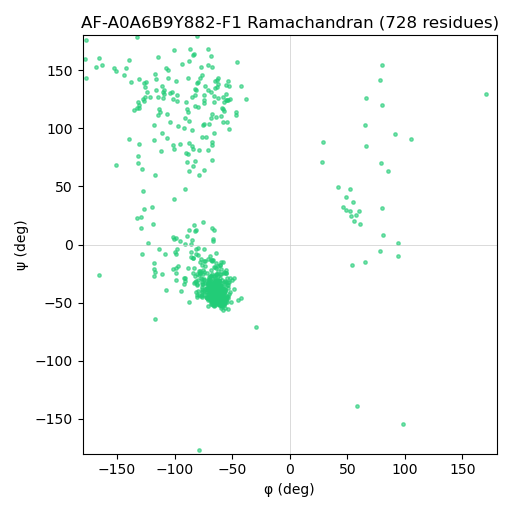947 8.733 -22.781 1.00 92.19 592 ILE A CA 1
ATOM 4811 C C . ILE A 1 592 ? 11.359 8.417 -23.295 1.00 92.19 592 ILE A C 1
ATOM 4813 O O . ILE A 1 592 ? 12.329 8.500 -22.543 1.00 92.19 592 ILE A O 1
ATOM 4817 N N . TYR A 1 593 ? 11.497 8.135 -24.589 1.00 90.19 593 TYR A N 1
ATOM 4818 C CA . TYR A 1 593 ? 12.763 7.825 -25.239 1.00 90.19 593 TYR A CA 1
ATOM 4819 C C . TYR A 1 593 ? 13.766 8.975 -25.099 1.00 90.19 593 TYR A C 1
ATOM 4821 O O . TYR A 1 593 ? 14.849 8.800 -24.541 1.00 90.19 593 TYR A O 1
ATOM 4829 N N . SER A 1 594 ? 13.365 10.178 -25.523 1.00 87.12 594 SER A N 1
ATOM 4830 C CA . SER A 1 594 ? 14.214 11.377 -25.494 1.00 87.12 594 SER A CA 1
ATOM 4831 C C . SER A 1 594 ? 14.547 11.886 -24.084 1.00 87.12 594 SER A C 1
ATOM 4833 O O . SER A 1 594 ? 15.589 12.520 -23.894 1.00 87.12 594 SER A O 1
ATOM 4835 N N . GLN A 1 595 ? 13.692 11.637 -23.085 1.00 88.94 595 GLN A N 1
ATOM 4836 C CA . GLN A 1 595 ? 13.900 12.154 -21.726 1.00 88.94 595 GLN A CA 1
ATOM 4837 C C . GLN A 1 595 ? 14.516 11.147 -20.749 1.00 88.94 595 GLN A C 1
ATOM 4839 O O . GLN A 1 595 ? 15.264 11.595 -19.874 1.00 88.94 595 GLN A O 1
ATOM 4844 N N . CYS A 1 596 ? 14.259 9.846 -20.924 1.00 90.31 596 CYS A N 1
ATOM 4845 C CA . CYS A 1 596 ? 14.718 8.758 -20.054 1.00 90.31 596 CYS A CA 1
ATOM 4846 C C . CYS A 1 596 ? 15.661 7.785 -20.778 1.00 90.31 596 CYS A C 1
ATOM 4848 O O . CYS A 1 596 ? 16.832 7.705 -20.416 1.00 90.31 596 CYS A O 1
ATOM 4850 N N . ILE A 1 597 ? 15.171 7.069 -21.802 1.00 89.31 597 ILE A N 1
ATOM 4851 C CA . ILE A 1 597 ? 15.846 5.886 -22.383 1.00 89.31 597 ILE A CA 1
ATOM 4852 C C . ILE A 1 597 ? 17.235 6.238 -22.924 1.00 89.31 597 ILE A C 1
ATOM 4854 O O . ILE A 1 597 ? 18.220 5.634 -22.515 1.00 89.31 597 ILE A O 1
ATOM 4858 N N . VAL A 1 598 ? 17.334 7.265 -23.773 1.00 85.81 598 VAL A N 1
ATOM 4859 C CA . VAL A 1 598 ? 18.613 7.714 -24.358 1.00 85.81 598 VAL A CA 1
ATOM 4860 C C . VAL A 1 598 ? 19.639 8.071 -23.287 1.00 85.81 598 VAL A C 1
ATOM 4862 O O . VAL A 1 598 ? 20.814 7.747 -23.415 1.00 85.81 598 VAL A O 1
ATOM 4865 N N . LYS A 1 599 ? 19.206 8.765 -22.229 1.00 85.12 599 LYS A N 1
ATOM 4866 C CA . LYS A 1 599 ? 20.112 9.234 -21.173 1.00 85.12 599 LYS A CA 1
ATOM 4867 C C . LYS A 1 599 ? 20.572 8.098 -20.265 1.00 85.12 599 LYS A C 1
ATOM 4869 O O . LYS A 1 599 ? 21.664 8.180 -19.720 1.00 85.12 599 LYS A O 1
ATOM 4874 N N . ALA A 1 600 ? 19.732 7.080 -20.083 1.00 86.00 600 ALA A N 1
ATOM 4875 C CA . ALA A 1 600 ? 20.021 5.923 -19.245 1.00 86.00 600 ALA A CA 1
ATOM 4876 C C . ALA A 1 600 ? 20.869 4.855 -19.955 1.00 86.00 600 ALA A C 1
ATOM 4878 O O . ALA A 1 600 ? 21.582 4.121 -19.282 1.00 86.00 600 ALA A O 1
ATOM 4879 N N . TYR A 1 601 ? 20.795 4.769 -21.288 1.00 86.81 601 TYR A N 1
ATOM 4880 C CA . TYR A 1 601 ? 21.439 3.719 -22.094 1.00 86.81 601 TYR A CA 1
ATOM 4881 C C . TYR A 1 601 ? 22.326 4.287 -23.218 1.00 86.81 601 TYR A C 1
ATOM 4883 O O . TYR A 1 601 ? 22.455 3.696 -24.291 1.00 86.81 601 TYR A O 1
ATOM 4891 N N . GLY A 1 602 ? 22.912 5.465 -22.979 1.00 75.75 602 GLY A N 1
ATOM 4892 C CA . GLY A 1 602 ? 23.860 6.113 -23.893 1.00 75.75 602 GLY A CA 1
ATOM 4893 C C . GLY A 1 602 ? 25.252 5.466 -23.917 1.00 75.75 602 GLY A C 1
ATOM 4894 O O . GLY A 1 602 ? 26.029 5.748 -24.825 1.00 75.75 602 GLY A O 1
ATOM 4895 N N . ASP A 1 603 ? 25.560 4.604 -22.943 1.00 83.88 603 ASP A N 1
ATOM 4896 C CA . ASP A 1 603 ? 26.747 3.748 -22.941 1.00 83.88 603 ASP A CA 1
ATOM 4897 C C . ASP A 1 603 ? 26.362 2.319 -23.361 1.00 83.88 603 ASP A C 1
ATOM 4899 O O . ASP A 1 603 ? 25.463 1.693 -22.786 1.00 83.88 603 ASP A O 1
ATOM 4903 N N . LEU A 1 604 ? 27.044 1.806 -24.388 1.00 85.56 604 LEU A N 1
ATOM 4904 C CA . LEU A 1 604 ? 26.832 0.465 -24.925 1.00 85.56 604 LEU A CA 1
ATOM 4905 C C . LEU A 1 604 ? 27.311 -0.630 -23.953 1.00 85.56 604 LEU A C 1
ATOM 4907 O O . LEU A 1 604 ? 26.723 -1.713 -23.938 1.00 85.56 604 LEU A O 1
ATOM 4911 N N . ALA A 1 605 ? 28.325 -0.361 -23.125 1.00 85.56 605 ALA A N 1
ATOM 4912 C CA . ALA A 1 605 ? 28.835 -1.309 -22.137 1.00 85.56 605 ALA A CA 1
ATOM 4913 C C . ALA A 1 605 ? 27.831 -1.530 -20.994 1.00 85.56 605 ALA A C 1
ATOM 4915 O O . ALA A 1 605 ? 27.499 -2.678 -20.690 1.00 85.56 605 ALA A O 1
ATOM 4916 N N . ASP A 1 606 ? 27.270 -0.454 -20.434 1.00 86.06 606 ASP A N 1
ATOM 4917 C CA . ASP A 1 606 ? 26.210 -0.530 -19.416 1.00 86.06 606 ASP A CA 1
ATOM 4918 C C . ASP A 1 606 ? 24.957 -1.234 -19.968 1.00 86.06 606 ASP A C 1
ATOM 4920 O O . ASP A 1 606 ? 24.379 -2.117 -19.326 1.00 86.06 606 ASP A O 1
ATOM 4924 N N . LEU A 1 607 ? 24.550 -0.884 -21.194 1.00 89.31 607 LEU A N 1
ATOM 4925 C CA . LEU A 1 607 ? 23.411 -1.500 -21.878 1.00 89.31 607 LEU A CA 1
ATOM 4926 C C . LEU A 1 607 ? 23.627 -3.009 -22.113 1.00 89.31 607 LEU A C 1
ATOM 4928 O O . LEU A 1 607 ? 22.697 -3.802 -21.930 1.00 89.31 607 LEU A O 1
ATOM 4932 N N . PHE A 1 608 ? 24.846 -3.417 -22.484 1.00 90.19 608 PHE A N 1
ATOM 4933 C CA . PHE A 1 608 ? 25.245 -4.822 -22.603 1.00 90.19 608 PHE A CA 1
ATOM 4934 C C . PHE A 1 608 ? 25.142 -5.548 -21.257 1.00 90.19 608 PHE A C 1
ATOM 4936 O O . PHE A 1 608 ? 24.505 -6.602 -21.184 1.00 90.19 608 PHE A O 1
ATOM 4943 N N . GLU A 1 609 ? 25.707 -4.985 -20.183 1.00 89.12 609 GLU A N 1
ATOM 4944 C CA . GLU A 1 609 ? 25.670 -5.604 -18.854 1.00 89.12 609 GLU A CA 1
ATOM 4945 C C . GLU A 1 609 ? 24.240 -5.815 -18.354 1.00 89.12 609 GLU A C 1
ATOM 4947 O O . GLU A 1 609 ? 23.909 -6.911 -17.899 1.00 89.12 609 GLU A O 1
ATOM 4952 N N . ILE A 1 610 ? 23.371 -4.809 -18.492 1.00 88.56 610 ILE A N 1
ATOM 4953 C CA . ILE A 1 610 ? 21.964 -4.895 -18.080 1.00 88.56 610 ILE A CA 1
ATOM 4954 C C . ILE A 1 610 ? 21.241 -6.011 -18.848 1.00 88.56 610 ILE A C 1
ATOM 4956 O O . ILE A 1 610 ? 20.614 -6.880 -18.236 1.00 88.56 610 ILE A O 1
ATOM 4960 N N . TYR A 1 611 ? 21.347 -6.038 -20.180 1.00 88.88 611 TYR A N 1
ATOM 4961 C CA . TYR A 1 611 ? 20.657 -7.041 -20.995 1.00 88.88 611 TYR A CA 1
ATOM 4962 C C . TYR A 1 611 ? 21.160 -8.467 -20.726 1.00 88.88 611 TYR A C 1
ATOM 4964 O O . TYR A 1 611 ? 20.345 -9.377 -20.533 1.00 88.88 611 TYR A O 1
ATOM 4972 N N . PHE A 1 612 ? 22.478 -8.685 -20.665 1.00 87.19 612 PHE A N 1
ATOM 4973 C CA . PHE A 1 612 ? 23.027 -10.021 -20.423 1.00 87.19 612 PHE A CA 1
ATOM 4974 C C . PHE A 1 612 ? 22.826 -10.493 -18.973 1.00 87.19 612 PHE A C 1
ATOM 4976 O O . PHE A 1 612 ? 22.529 -11.672 -18.777 1.00 87.19 612 PHE A O 1
ATOM 4983 N N . ARG A 1 613 ? 22.842 -9.597 -17.973 1.00 86.06 613 ARG A N 1
ATOM 4984 C CA . ARG A 1 613 ? 22.437 -9.904 -16.585 1.00 86.06 613 ARG A CA 1
ATOM 4985 C C . ARG A 1 613 ? 20.986 -10.377 -16.514 1.00 86.06 613 ARG A C 1
ATOM 4987 O O . ARG A 1 613 ? 20.705 -11.426 -15.937 1.00 86.06 613 ARG A O 1
ATOM 4994 N N . ILE A 1 614 ? 20.068 -9.641 -17.141 1.00 81.88 614 ILE A N 1
ATOM 4995 C CA . ILE A 1 614 ? 18.647 -10.009 -17.216 1.00 81.88 614 ILE A CA 1
ATOM 4996 C C . ILE A 1 614 ? 18.466 -11.369 -17.900 1.00 81.88 614 ILE A C 1
ATOM 4998 O O . ILE A 1 614 ? 17.707 -12.217 -17.433 1.00 81.88 614 ILE A O 1
ATOM 5002 N N . LYS A 1 615 ? 19.182 -11.600 -18.998 1.00 81.06 615 LYS A N 1
ATOM 5003 C CA . LYS A 1 615 ? 19.128 -12.841 -19.773 1.00 81.06 615 LYS A CA 1
ATOM 5004 C C . LYS A 1 615 ? 19.685 -14.049 -19.013 1.00 81.06 615 LYS A C 1
ATOM 5006 O O . LYS A 1 615 ? 19.116 -15.137 -19.118 1.00 81.06 615 LYS A O 1
ATOM 5011 N N . ALA A 1 616 ? 20.737 -13.859 -18.215 1.00 78.00 616 ALA A N 1
ATOM 5012 C CA . ALA A 1 616 ? 21.321 -14.895 -17.364 1.00 78.00 616 ALA A CA 1
ATOM 5013 C C . ALA A 1 616 ? 20.340 -15.424 -16.297 1.00 78.00 616 ALA A C 1
ATOM 5015 O O . ALA A 1 616 ? 20.456 -16.581 -15.898 1.00 78.00 616 ALA A O 1
ATOM 5016 N N . LYS A 1 617 ? 19.306 -14.649 -15.922 1.00 73.56 617 LYS A N 1
ATOM 5017 C CA . LYS A 1 617 ? 18.190 -15.100 -15.058 1.00 73.56 617 LYS A CA 1
ATOM 5018 C C . LYS A 1 617 ? 17.283 -16.173 -15.713 1.00 73.56 617 LYS A C 1
ATOM 5020 O O . LYS A 1 617 ? 16.326 -16.640 -15.101 1.00 73.56 617 LYS A O 1
ATOM 5025 N N . GLY A 1 618 ? 17.598 -16.631 -16.930 1.00 53.81 618 GLY A N 1
ATOM 5026 C CA . GLY A 1 618 ? 17.292 -18.005 -17.354 1.00 53.81 618 GLY A CA 1
ATOM 5027 C C . GLY A 1 618 ? 15.859 -18.281 -17.815 1.00 53.81 618 GLY A C 1
ATOM 5028 O O . GLY A 1 618 ? 15.352 -19.384 -17.625 1.00 53.81 618 GLY A O 1
ATOM 5029 N N . GLY A 1 619 ? 15.170 -17.309 -18.417 1.00 46.53 619 GLY A N 1
ATOM 5030 C CA . GLY A 1 619 ? 13.831 -17.531 -18.991 1.00 46.53 619 GLY A CA 1
ATOM 5031 C C . GLY A 1 619 ? 12.688 -17.553 -17.969 1.00 46.53 619 GLY A C 1
ATOM 5032 O O . GLY A 1 619 ? 11.519 -17.460 -18.355 1.00 46.53 619 GLY A O 1
ATOM 5033 N N . MET A 1 620 ? 12.999 -17.492 -16.670 1.00 44.09 620 MET A N 1
ATOM 5034 C CA . MET A 1 620 ? 12.201 -16.623 -15.816 1.00 44.09 620 MET A CA 1
ATOM 5035 C C . MET A 1 620 ? 12.327 -15.218 -16.420 1.00 44.09 620 MET A C 1
ATOM 5037 O O . MET A 1 620 ? 13.381 -14.591 -16.327 1.00 44.09 620 MET A O 1
ATOM 5041 N N . ARG A 1 621 ? 11.264 -14.732 -17.090 1.00 51.06 621 ARG A N 1
ATOM 5042 C CA . ARG A 1 621 ? 11.066 -13.282 -17.291 1.00 51.06 621 ARG A CA 1
ATOM 5043 C C . ARG A 1 621 ? 11.421 -12.626 -15.954 1.00 51.06 621 ARG A C 1
ATOM 5045 O O . ARG A 1 621 ? 11.020 -13.175 -14.923 1.00 51.06 621 ARG A O 1
ATOM 5052 N N . THR A 1 622 ? 12.169 -11.518 -15.970 1.00 56.78 622 THR A N 1
ATOM 5053 C CA . THR A 1 622 ? 12.539 -10.800 -14.735 1.00 56.78 622 THR A CA 1
ATOM 5054 C C . THR A 1 622 ? 11.314 -10.640 -13.839 1.00 56.78 622 THR A C 1
ATOM 5056 O O . THR A 1 622 ? 10.184 -10.633 -14.335 1.00 56.78 622 THR A O 1
ATOM 5059 N N . ARG A 1 623 ? 11.505 -10.455 -12.530 1.00 65.62 623 ARG A N 1
ATOM 5060 C CA . ARG A 1 623 ? 10.388 -10.216 -11.598 1.00 65.62 623 ARG A CA 1
ATOM 5061 C C . ARG A 1 623 ? 9.415 -9.125 -12.102 1.00 65.62 623 ARG A C 1
ATOM 5063 O O . ARG A 1 623 ? 8.211 -9.194 -11.864 1.00 65.62 623 ARG A O 1
ATOM 5070 N N . TRP A 1 624 ? 9.941 -8.183 -12.883 1.00 71.94 624 TRP A N 1
ATOM 5071 C CA . TRP A 1 624 ? 9.250 -7.082 -13.557 1.00 71.94 624 TRP A CA 1
ATOM 5072 C C . TRP A 1 624 ? 8.604 -7.466 -14.903 1.00 71.94 624 TRP A C 1
ATOM 5074 O O . TRP A 1 624 ? 7.524 -6.988 -15.236 1.00 71.94 624 TRP A O 1
ATOM 5084 N N . GLY A 1 625 ? 9.195 -8.390 -15.662 1.00 56.97 625 GLY A N 1
ATOM 5085 C CA . GLY A 1 625 ? 8.838 -8.723 -17.044 1.00 56.97 625 GLY A CA 1
ATOM 5086 C C . GLY A 1 625 ? 7.466 -9.376 -17.286 1.00 56.97 625 GLY A C 1
ATOM 5087 O O . GLY A 1 625 ? 7.179 -9.757 -18.420 1.00 56.97 625 GLY A O 1
ATOM 5088 N N . LYS A 1 626 ? 6.615 -9.539 -16.264 1.00 58.62 626 LYS A N 1
ATOM 5089 C CA . LYS A 1 626 ? 5.256 -10.102 -16.379 1.00 58.62 626 LYS A CA 1
ATOM 5090 C C . LYS A 1 626 ? 4.167 -9.106 -15.978 1.00 58.62 626 LYS A C 1
ATOM 5092 O O . LYS A 1 626 ? 3.710 -9.089 -14.835 1.00 58.62 626 LYS A O 1
ATOM 5097 N N . TRP A 1 627 ? 3.686 -8.332 -16.953 1.00 58.81 627 TRP A N 1
ATOM 5098 C CA . TRP A 1 627 ? 2.478 -7.494 -16.832 1.00 58.81 627 TRP A CA 1
ATOM 5099 C C . TRP A 1 627 ? 1.187 -8.297 -16.610 1.00 58.81 627 TRP A C 1
ATOM 5101 O O . TRP A 1 627 ? 0.179 -7.720 -16.200 1.00 58.81 627 TRP A O 1
ATOM 5111 N N . ASP A 1 628 ? 1.241 -9.604 -16.879 1.00 44.25 628 ASP A N 1
ATOM 5112 C CA . ASP A 1 628 ? 0.178 -10.603 -16.764 1.00 44.25 628 ASP A CA 1
ATOM 5113 C C . ASP A 1 628 ? -0.084 -11.088 -15.325 1.00 44.25 628 ASP A C 1
ATOM 5115 O O . ASP A 1 628 ? -1.177 -11.567 -15.038 1.00 44.25 628 ASP A O 1
ATOM 5119 N N . ARG A 1 629 ? 0.887 -10.966 -14.404 1.00 45.59 629 ARG A N 1
ATOM 5120 C CA . ARG A 1 629 ? 0.790 -11.536 -13.038 1.00 45.59 629 ARG A CA 1
ATOM 5121 C C . ARG A 1 629 ? 0.729 -10.526 -11.895 1.00 45.59 629 ARG A C 1
ATOM 5123 O O . ARG A 1 629 ? 0.579 -10.930 -10.746 1.00 45.59 629 ARG A O 1
ATOM 5130 N N . GLN A 1 630 ? 0.845 -9.231 -12.172 1.00 49.69 630 GLN A N 1
ATOM 5131 C CA . GLN A 1 630 ? 0.836 -8.204 -11.128 1.00 49.69 630 GLN A CA 1
ATOM 5132 C C . GLN A 1 630 ? -0.596 -7.813 -10.742 1.00 49.69 630 GLN A C 1
ATOM 5134 O O . GLN A 1 630 ? -1.116 -6.818 -11.233 1.00 49.69 630 GLN A O 1
ATOM 5139 N N . GLU A 1 631 ? -1.217 -8.618 -9.870 1.00 45.28 631 GLU A N 1
ATOM 5140 C CA . GLU A 1 631 ? -2.398 -8.277 -9.046 1.00 45.28 631 GLU A CA 1
ATOM 5141 C C . GLU A 1 631 ? -3.569 -7.565 -9.750 1.00 45.28 631 GLU A C 1
ATOM 5143 O O . GLU A 1 631 ? -4.343 -6.832 -9.126 1.00 45.28 631 GLU A O 1
ATOM 5148 N N . HIS A 1 632 ? -3.784 -7.870 -11.034 1.00 40.66 632 HIS A N 1
ATOM 5149 C CA . HIS A 1 632 ? -4.999 -7.472 -11.752 1.00 40.66 632 HIS A CA 1
ATOM 5150 C C . HIS A 1 632 ? -6.266 -7.854 -10.968 1.00 40.66 632 HIS A C 1
ATOM 5152 O O . HIS A 1 632 ? -7.265 -7.144 -11.042 1.00 40.66 632 HIS A O 1
ATOM 5158 N N . ASP A 1 633 ? -6.230 -8.939 -10.189 1.00 38.03 633 ASP A N 1
ATOM 5159 C CA . ASP A 1 633 ? -7.374 -9.474 -9.441 1.00 38.03 633 ASP A CA 1
ATOM 5160 C C . ASP A 1 633 ? -7.695 -8.735 -8.125 1.00 38.03 633 ASP A C 1
ATOM 5162 O O . ASP A 1 633 ? -8.847 -8.764 -7.690 1.00 38.03 633 ASP A O 1
ATOM 5166 N N . ILE A 1 634 ? -6.742 -8.023 -7.506 1.00 40.47 634 ILE A N 1
ATOM 5167 C CA . ILE A 1 634 ? -7.008 -7.263 -6.264 1.00 40.47 634 ILE A CA 1
ATOM 5168 C C . ILE A 1 634 ? -7.664 -5.914 -6.595 1.00 40.47 634 ILE A C 1
ATOM 5170 O O . ILE A 1 634 ? -8.642 -5.514 -5.962 1.00 40.47 634 ILE A O 1
ATOM 5174 N N . ILE A 1 635 ? -7.189 -5.242 -7.648 1.00 40.84 635 ILE A N 1
ATOM 5175 C CA . ILE A 1 635 ? -7.735 -3.954 -8.110 1.00 40.84 635 ILE A CA 1
ATOM 5176 C C . ILE A 1 635 ? -9.089 -4.143 -8.836 1.00 40.84 635 ILE A C 1
ATOM 5178 O O . ILE A 1 635 ? -9.936 -3.248 -8.824 1.00 40.84 635 ILE A O 1
ATOM 5182 N N . GLN A 1 636 ? -9.359 -5.334 -9.389 1.00 43.28 636 GLN A N 1
ATOM 5183 C CA . GLN A 1 636 ? -10.602 -5.685 -10.100 1.00 43.28 636 GLN A CA 1
ATOM 5184 C C . GLN A 1 636 ? -11.907 -5.526 -9.297 1.00 43.28 636 GLN A C 1
ATOM 5186 O O . GLN A 1 636 ? -12.983 -5.492 -9.901 1.00 43.28 636 GLN A O 1
ATOM 5191 N N . GLN A 1 637 ? -11.858 -5.386 -7.967 1.00 41.03 637 GLN A N 1
ATOM 5192 C CA . GLN A 1 637 ? -13.054 -5.055 -7.179 1.00 41.03 637 GLN A CA 1
ATOM 5193 C C . GLN A 1 637 ? -13.605 -3.646 -7.505 1.00 41.03 637 GLN A C 1
ATOM 5195 O O . GLN A 1 637 ? -14.792 -3.381 -7.286 1.00 41.03 637 GLN A O 1
ATOM 5200 N N . VAL A 1 638 ? -12.795 -2.762 -8.107 1.00 41.50 638 VAL A N 1
ATOM 5201 C CA . VAL A 1 638 ? -13.162 -1.382 -8.469 1.00 41.50 638 VAL A CA 1
ATOM 5202 C C . VAL A 1 638 ? -13.516 -1.255 -9.964 1.00 41.50 638 VAL A C 1
ATOM 5204 O O . VAL A 1 638 ? -12.725 -0.851 -10.813 1.00 41.50 638 VAL A O 1
ATOM 5207 N N . ARG A 1 639 ? -14.770 -1.618 -10.271 1.00 33.94 639 ARG A N 1
ATOM 5208 C CA . ARG A 1 639 ? -15.609 -1.158 -11.408 1.00 33.94 639 ARG A CA 1
ATOM 5209 C C . ARG A 1 639 ? -14.895 -0.723 -12.717 1.00 33.94 639 ARG A C 1
ATOM 5211 O O . ARG A 1 639 ? -14.797 0.466 -13.002 1.00 33.94 639 ARG A O 1
ATOM 5218 N N . GLY A 1 640 ? -14.619 -1.641 -13.646 1.00 33.69 640 GLY A N 1
ATOM 5219 C CA . GLY A 1 640 ? -14.250 -1.232 -15.014 1.00 33.69 640 GLY A CA 1
ATOM 5220 C C . GLY A 1 640 ? -14.008 -2.383 -15.986 1.00 33.69 640 GLY A C 1
ATOM 5221 O O . GLY A 1 640 ? -13.782 -3.511 -15.566 1.00 33.69 640 GLY A O 1
ATOM 5222 N N . ARG A 1 641 ? -14.089 -2.125 -17.301 1.00 31.73 641 ARG A N 1
ATOM 5223 C CA . ARG A 1 641 ? -13.700 -3.121 -18.320 1.00 31.73 641 ARG A CA 1
ATOM 5224 C C . ARG A 1 641 ? -12.179 -3.214 -18.420 1.00 31.73 641 ARG A C 1
ATOM 5226 O O . ARG A 1 641 ? -11.501 -2.196 -18.357 1.00 31.73 641 ARG A O 1
ATOM 5233 N N . SER A 1 642 ? -11.695 -4.422 -18.688 1.00 36.28 642 SER A N 1
ATOM 5234 C CA . SER A 1 642 ? -10.299 -4.733 -18.988 1.00 36.28 642 SER A CA 1
ATOM 5235 C C . SER A 1 642 ? -9.751 -3.900 -20.155 1.00 36.28 642 SER A C 1
ATOM 5237 O O . SER A 1 642 ? -10.044 -4.183 -21.318 1.00 36.28 642 SER A O 1
ATOM 5239 N N . TYR A 1 643 ? -8.915 -2.919 -19.831 1.00 44.31 643 TYR A N 1
ATOM 5240 C CA . TYR A 1 643 ? -7.827 -2.469 -20.692 1.00 44.31 643 TYR A CA 1
ATOM 5241 C C . TYR A 1 643 ? -6.535 -2.890 -19.995 1.00 44.31 643 TYR A C 1
ATOM 5243 O O . TYR A 1 643 ? -6.084 -2.229 -19.070 1.00 44.31 643 TYR A O 1
ATOM 5251 N N . SER A 1 644 ? -6.001 -4.039 -20.399 1.00 52.00 644 SER A N 1
ATOM 5252 C CA . SER A 1 644 ? -4.608 -4.405 -20.167 1.00 52.00 644 SER A CA 1
ATOM 5253 C C . SER A 1 644 ? -4.032 -4.638 -21.544 1.00 52.00 644 SER A C 1
ATOM 5255 O O . SER A 1 644 ? -4.614 -5.409 -22.311 1.00 52.00 644 SER A O 1
ATOM 5257 N N . ILE A 1 645 ? -2.927 -3.982 -21.864 1.00 53.28 645 ILE A N 1
ATOM 5258 C CA . ILE A 1 645 ? -2.150 -4.381 -23.034 1.00 53.28 645 ILE A CA 1
ATOM 5259 C C . ILE A 1 645 ? -1.276 -5.558 -22.589 1.00 53.28 645 ILE A C 1
ATOM 5261 O O . ILE A 1 645 ? -0.708 -5.543 -21.494 1.00 53.28 645 ILE A O 1
ATOM 5265 N N . GLU A 1 646 ? -1.235 -6.617 -23.392 1.00 55.25 646 GLU A N 1
ATOM 5266 C CA . GLU A 1 646 ? -0.398 -7.796 -23.159 1.00 55.25 646 GLU A CA 1
ATOM 5267 C C . GLU A 1 646 ? 0.763 -7.763 -24.163 1.00 55.25 646 GLU A C 1
ATOM 5269 O O . GLU A 1 646 ? 0.598 -8.231 -25.288 1.00 55.25 646 GLU A O 1
ATOM 5274 N N . PRO A 1 647 ? 1.918 -7.165 -23.809 1.00 53.44 647 PRO A N 1
ATOM 5275 C CA . PRO A 1 647 ? 3.054 -7.095 -24.720 1.00 53.44 647 PRO A CA 1
ATOM 5276 C C . PRO A 1 647 ? 3.751 -8.462 -24.838 1.00 53.44 647 PRO A C 1
ATOM 5278 O O . PRO A 1 647 ? 4.150 -9.069 -23.835 1.00 53.44 647 PRO A O 1
ATOM 5281 N N . GLU A 1 648 ? 3.963 -8.932 -26.069 1.00 58.12 648 GLU A N 1
ATOM 5282 C CA . GLU A 1 648 ? 4.798 -10.104 -26.387 1.00 58.12 648 GLU A CA 1
ATOM 5283 C C . GLU A 1 648 ? 6.255 -9.679 -26.651 1.00 58.12 648 GLU A C 1
ATOM 5285 O O . GLU A 1 648 ? 6.902 -10.087 -27.618 1.00 58.12 648 GLU A O 1
ATOM 5290 N N . PHE A 1 649 ? 6.786 -8.847 -25.754 1.00 65.06 649 PHE A N 1
ATOM 5291 C CA . PHE A 1 649 ? 8.041 -8.142 -25.977 1.00 65.06 649 PHE A CA 1
ATOM 5292 C C . PHE A 1 649 ? 9.281 -9.035 -25.951 1.00 65.06 649 PHE A C 1
ATOM 5294 O O . PHE A 1 649 ? 9.531 -9.814 -25.025 1.00 65.06 649 PHE A O 1
ATOM 5301 N N . SER A 1 650 ? 10.125 -8.839 -26.963 1.00 74.81 650 SER A N 1
ATOM 5302 C CA . SER A 1 650 ? 11.483 -9.366 -26.996 1.00 74.81 650 SER A CA 1
ATOM 5303 C C . SER A 1 650 ? 12.440 -8.340 -26.394 1.00 74.81 650 SER A C 1
ATOM 5305 O O . SER A 1 650 ? 12.762 -7.330 -27.020 1.00 74.81 650 SER A O 1
ATOM 5307 N N . LEU A 1 651 ? 12.967 -8.630 -25.201 1.00 83.81 651 LEU A N 1
ATOM 5308 C CA . LEU A 1 651 ? 14.054 -7.844 -24.597 1.00 83.81 651 LEU A CA 1
ATOM 5309 C C . LEU A 1 651 ? 15.276 -7.728 -25.527 1.00 83.81 651 LEU A C 1
ATOM 5311 O O . LEU A 1 651 ? 15.977 -6.723 -25.487 1.00 83.81 651 LEU A O 1
ATOM 5315 N N . ALA A 1 652 ? 15.503 -8.726 -26.389 1.00 86.69 652 ALA A N 1
ATOM 5316 C CA . ALA A 1 652 ? 16.553 -8.686 -27.402 1.00 86.69 652 ALA A CA 1
ATOM 5317 C C . ALA A 1 652 ? 16.253 -7.673 -28.523 1.00 86.69 652 ALA A C 1
ATOM 5319 O O . ALA A 1 652 ? 17.178 -7.018 -28.996 1.00 86.69 652 ALA A O 1
ATOM 5320 N N . GLU A 1 653 ? 14.985 -7.520 -28.933 1.00 90.06 653 GLU A N 1
ATOM 5321 C CA . GLU A 1 653 ? 14.573 -6.529 -29.941 1.00 90.06 653 GLU A CA 1
ATOM 5322 C C . GLU A 1 653 ? 14.772 -5.108 -29.401 1.00 90.06 653 GLU A C 1
ATOM 5324 O O . GLU A 1 653 ? 15.405 -4.294 -30.069 1.00 90.06 653 GLU A O 1
ATOM 5329 N N . PHE A 1 654 ? 14.366 -4.845 -28.153 1.00 90.31 654 PHE A N 1
ATOM 5330 C CA . PHE A 1 654 ? 14.610 -3.553 -27.502 1.00 90.31 654 PHE A CA 1
ATOM 5331 C C . PHE A 1 654 ? 16.101 -3.262 -27.252 1.00 90.31 654 PHE A C 1
ATOM 5333 O O . PHE A 1 654 ? 16.543 -2.131 -27.458 1.00 90.31 654 PHE A O 1
ATOM 5340 N N . TYR A 1 655 ? 16.881 -4.270 -26.843 1.00 91.62 655 TYR A N 1
ATOM 5341 C CA . TYR A 1 655 ? 18.336 -4.168 -26.682 1.00 91.62 655 TYR A CA 1
ATOM 5342 C C . TYR A 1 655 ? 19.023 -3.766 -27.993 1.00 91.62 655 TYR A C 1
ATOM 5344 O O . TYR A 1 655 ? 19.735 -2.764 -28.028 1.00 91.62 655 TYR A O 1
ATOM 5352 N N . CYS A 1 656 ? 18.760 -4.501 -29.081 1.00 91.44 656 CYS A N 1
ATOM 5353 C CA . CYS A 1 656 ? 19.349 -4.208 -30.388 1.00 91.44 656 CYS A CA 1
ATOM 5354 C C . CYS A 1 656 ? 18.878 -2.848 -30.921 1.00 91.44 656 CYS A C 1
ATOM 5356 O O . CYS A 1 656 ? 19.693 -2.077 -31.410 1.00 91.44 656 CYS A O 1
ATOM 5358 N N . PHE A 1 657 ? 17.587 -2.521 -30.790 1.00 90.94 657 PHE A N 1
ATOM 5359 C CA . PHE A 1 657 ? 17.061 -1.216 -31.194 1.00 90.94 657 PHE A CA 1
ATOM 5360 C C . PHE A 1 657 ? 17.769 -0.078 -30.454 1.00 90.94 657 PHE A C 1
ATOM 5362 O O . PHE A 1 657 ? 18.267 0.848 -31.086 1.00 90.94 657 PHE A O 1
ATOM 5369 N N . THR A 1 658 ? 17.863 -0.168 -29.126 1.00 89.38 658 THR A N 1
ATOM 5370 C CA . THR A 1 658 ? 18.462 0.894 -28.316 1.00 89.38 658 THR A CA 1
ATOM 5371 C C . THR A 1 658 ? 19.948 1.023 -28.628 1.00 89.38 658 THR A C 1
ATOM 5373 O O . THR A 1 658 ? 20.387 2.131 -28.888 1.00 89.38 658 THR A O 1
ATOM 5376 N N . GLY A 1 659 ? 20.696 -0.083 -28.718 1.00 88.44 659 GLY A N 1
ATOM 5377 C CA . GLY A 1 659 ? 22.129 -0.057 -29.028 1.00 88.44 659 GLY A CA 1
ATOM 5378 C C . GLY A 1 659 ? 22.481 0.476 -30.424 1.00 88.44 659 GLY A C 1
ATOM 5379 O O . GLY A 1 659 ? 23.518 1.114 -30.579 1.00 88.44 659 GLY A O 1
ATOM 5380 N N . ILE A 1 660 ? 21.617 0.280 -31.429 1.00 87.94 660 ILE A N 1
ATOM 5381 C CA . ILE A 1 660 ? 21.779 0.906 -32.756 1.00 87.94 660 ILE A CA 1
ATOM 5382 C C . ILE A 1 660 ? 21.493 2.412 -32.669 1.00 87.94 660 ILE A C 1
ATOM 5384 O O . ILE A 1 660 ? 22.275 3.234 -33.152 1.00 87.94 660 ILE A O 1
ATOM 5388 N N . MET A 1 661 ? 20.387 2.792 -32.022 1.00 82.81 661 MET A N 1
ATOM 5389 C CA . MET A 1 661 ? 19.956 4.191 -31.943 1.00 82.81 661 MET A CA 1
ATOM 5390 C C . MET A 1 661 ? 20.876 5.051 -31.058 1.00 82.81 661 MET A C 1
ATOM 5392 O O . MET A 1 661 ? 21.156 6.198 -31.404 1.00 82.81 661 MET A O 1
ATOM 5396 N N . THR A 1 662 ? 21.389 4.511 -29.946 1.00 76.44 662 THR A N 1
ATOM 5397 C CA . THR A 1 662 ? 22.375 5.177 -29.072 1.00 76.44 662 THR A CA 1
ATOM 5398 C C . THR A 1 662 ? 23.821 4.989 -29.539 1.00 76.44 662 THR A C 1
ATOM 5400 O O . THR A 1 662 ? 24.726 5.478 -28.864 1.00 76.44 662 THR A O 1
ATOM 5403 N N . GLY A 1 663 ? 24.029 4.336 -30.695 1.00 62.75 663 GLY A N 1
ATOM 5404 C CA . GLY A 1 663 ? 25.329 3.968 -31.263 1.00 62.75 663 GLY A CA 1
ATOM 5405 C C . GLY A 1 663 ? 26.413 5.027 -31.060 1.00 62.75 663 GLY A C 1
ATOM 5406 O O . GLY A 1 663 ? 26.232 6.206 -31.379 1.00 62.75 663 GLY A O 1
ATOM 5407 N N . HIS A 1 664 ? 27.519 4.588 -30.460 1.00 56.81 664 HIS A N 1
ATOM 5408 C CA . HIS A 1 664 ? 28.470 5.450 -29.773 1.00 56.81 664 HIS A CA 1
ATOM 5409 C C . HIS A 1 664 ? 29.158 6.443 -30.722 1.00 56.81 664 HIS A C 1
ATOM 5411 O O . HIS A 1 664 ? 30.027 6.085 -31.511 1.00 56.81 664 HIS A O 1
ATOM 5417 N N . HIS A 1 665 ? 28.822 7.727 -30.591 1.00 49.91 665 HIS A N 1
ATOM 5418 C CA . HIS A 1 665 ? 29.666 8.813 -31.079 1.00 49.91 665 HIS A CA 1
ATOM 5419 C C . HIS A 1 665 ? 30.520 9.353 -29.934 1.00 49.91 665 HIS A C 1
ATOM 5421 O O . HIS A 1 665 ? 30.069 10.179 -29.138 1.00 49.91 665 HIS A O 1
ATOM 5427 N N . SER A 1 666 ? 31.787 8.949 -29.912 1.00 43.44 666 SER A N 1
ATOM 5428 C CA . SER A 1 666 ? 32.851 9.792 -29.384 1.00 43.44 666 SER A CA 1
ATOM 5429 C C . SER A 1 666 ? 33.958 9.913 -30.434 1.00 43.44 666 SER A C 1
ATOM 5431 O O . SER A 1 666 ? 34.527 8.923 -30.878 1.00 43.44 666 SER A O 1
ATOM 5433 N N . ASP A 1 667 ? 34.300 11.145 -30.821 1.00 47.44 667 ASP A N 1
ATOM 5434 C CA . ASP A 1 667 ? 35.432 11.447 -31.720 1.00 47.44 667 ASP A CA 1
ATOM 5435 C C . ASP A 1 667 ? 36.812 11.145 -31.072 1.00 47.44 667 ASP A C 1
ATOM 5437 O O . ASP A 1 667 ? 37.845 11.648 -31.519 1.00 47.44 667 ASP A O 1
ATOM 5441 N N . ILE A 1 668 ? 36.849 10.402 -29.954 1.00 46.97 668 ILE A N 1
ATOM 5442 C CA . ILE A 1 668 ? 38.031 10.192 -29.106 1.00 46.97 668 ILE A CA 1
ATOM 5443 C C . ILE A 1 668 ? 37.971 8.821 -28.388 1.00 46.97 668 ILE A C 1
ATOM 5445 O O . ILE A 1 668 ? 37.825 8.791 -27.168 1.00 46.97 668 ILE A O 1
ATOM 5449 N N . CYS A 1 669 ? 38.093 7.706 -29.128 1.00 47.44 669 CYS A N 1
ATOM 5450 C CA . CYS A 1 669 ? 38.863 6.489 -28.764 1.00 47.44 669 CYS A CA 1
ATOM 5451 C C . CYS A 1 669 ? 38.592 5.319 -29.735 1.00 47.44 669 CYS A C 1
ATOM 5453 O O . CYS A 1 669 ? 37.449 4.939 -29.951 1.00 47.44 669 CYS A O 1
ATOM 5455 N N . GLU A 1 670 ? 39.649 4.690 -30.261 1.00 59.41 670 GLU A N 1
ATOM 5456 C CA . GLU A 1 670 ? 39.583 3.569 -31.226 1.00 59.41 670 GLU A CA 1
ATOM 5457 C C . GLU A 1 670 ? 39.379 2.177 -30.570 1.00 59.41 670 GLU A C 1
ATOM 5459 O O . GLU A 1 670 ? 39.667 1.155 -31.191 1.00 59.41 670 GLU A O 1
ATOM 5464 N N . GLU A 1 671 ? 38.940 2.094 -29.307 1.00 68.75 671 GLU A N 1
ATOM 5465 C CA . GLU A 1 671 ? 38.767 0.810 -28.605 1.00 68.75 671 GLU A CA 1
ATOM 5466 C C . GLU A 1 671 ? 37.295 0.380 -28.533 1.00 68.75 671 GLU A C 1
ATOM 5468 O O . GLU A 1 671 ? 36.432 1.153 -28.123 1.00 68.75 671 GLU A O 1
ATOM 5473 N N . ASN A 1 672 ? 37.020 -0.881 -28.889 1.00 74.62 672 ASN A N 1
ATOM 5474 C CA . ASN A 1 672 ? 35.692 -1.489 -28.779 1.00 74.62 672 ASN A CA 1
ATOM 5475 C C . ASN A 1 672 ? 35.188 -1.404 -27.314 1.00 74.62 672 ASN A C 1
ATOM 5477 O O . ASN A 1 672 ? 35.856 -1.930 -26.418 1.00 74.62 672 ASN A O 1
ATOM 5481 N N . PRO A 1 673 ? 34.015 -0.793 -27.040 1.00 76.19 673 PRO A N 1
ATOM 5482 C CA . PRO A 1 673 ? 33.507 -0.596 -25.676 1.00 76.19 673 PRO A CA 1
ATOM 5483 C C . PRO A 1 673 ? 33.121 -1.904 -24.962 1.00 76.19 673 PRO A C 1
ATOM 5485 O O . PRO A 1 673 ? 32.936 -1.921 -23.747 1.00 76.19 673 PRO A O 1
ATOM 5488 N N . LEU A 1 674 ? 33.006 -3.011 -25.700 1.00 81.19 674 LEU A N 1
ATOM 5489 C CA . LEU A 1 674 ? 32.677 -4.346 -25.197 1.00 81.19 674 LEU A CA 1
ATOM 5490 C C . LEU A 1 674 ? 33.911 -5.264 -25.076 1.00 81.19 674 LEU A C 1
ATOM 5492 O O . LEU A 1 674 ? 33.781 -6.443 -24.742 1.00 81.19 674 LEU A O 1
ATOM 5496 N N . LYS A 1 675 ? 35.117 -4.732 -25.306 1.00 78.31 675 LYS A N 1
ATOM 5497 C CA . LYS A 1 675 ? 36.393 -5.451 -25.184 1.00 78.31 675 LYS A CA 1
ATOM 5498 C C . LYS A 1 675 ? 36.547 -6.094 -23.800 1.00 78.31 675 LYS A C 1
ATOM 5500 O O . LYS A 1 675 ? 36.462 -5.424 -22.771 1.00 78.31 675 LYS A O 1
ATOM 5505 N N . GLY A 1 676 ? 36.779 -7.407 -23.771 1.00 75.56 676 GLY A N 1
ATOM 5506 C CA . GLY A 1 676 ? 36.893 -8.192 -22.535 1.00 75.56 676 GLY A CA 1
ATOM 5507 C C . GLY A 1 676 ? 35.565 -8.614 -21.884 1.00 75.56 676 GLY A C 1
ATOM 5508 O O . GLY A 1 676 ? 35.585 -9.150 -20.775 1.00 75.56 676 GLY A O 1
ATOM 5509 N N . LYS A 1 677 ? 34.413 -8.397 -22.537 1.00 83.88 677 LYS A N 1
ATOM 5510 C CA . LYS A 1 677 ? 33.159 -9.104 -22.209 1.00 83.88 677 LYS A CA 1
ATOM 5511 C C . LYS A 1 677 ? 33.173 -10.518 -22.823 1.00 83.88 677 LYS A C 1
ATOM 5513 O O . LYS A 1 677 ? 34.159 -10.929 -23.424 1.00 83.88 677 LYS A O 1
ATOM 5518 N N . SER A 1 678 ? 32.087 -11.278 -22.672 1.00 83.25 678 SER A N 1
ATOM 5519 C CA . SER A 1 678 ? 31.911 -12.581 -23.330 1.00 83.25 678 SER A CA 1
ATOM 5520 C C . SER A 1 678 ? 30.454 -12.810 -23.743 1.00 83.25 678 SER A C 1
ATOM 5522 O O . SER A 1 678 ? 29.527 -12.367 -23.064 1.00 83.25 678 SER A O 1
ATOM 5524 N N . ILE A 1 679 ? 30.250 -13.500 -24.870 1.00 87.12 679 ILE A N 1
ATOM 5525 C CA . ILE A 1 679 ? 28.939 -13.935 -25.380 1.00 87.12 679 ILE A CA 1
ATOM 5526 C C . ILE A 1 679 ? 29.051 -15.349 -25.959 1.00 87.12 679 ILE A C 1
ATOM 5528 O O . ILE A 1 679 ? 30.137 -15.771 -26.345 1.00 87.12 679 ILE A O 1
ATOM 5532 N N . SER A 1 680 ? 27.941 -16.086 -26.068 1.00 87.50 680 SER A N 1
ATOM 5533 C CA . SER A 1 680 ? 27.943 -17.360 -26.803 1.00 87.50 680 SER A CA 1
ATOM 5534 C C . SER A 1 680 ? 27.658 -17.174 -28.301 1.00 87.50 680 SER A C 1
ATOM 5536 O O . SER A 1 680 ? 27.002 -16.211 -28.709 1.00 87.50 680 SER A O 1
ATOM 5538 N N . GLU A 1 681 ? 28.065 -18.142 -29.131 1.00 88.06 681 GLU A N 1
ATOM 5539 C CA . GLU A 1 681 ? 27.694 -18.184 -30.558 1.00 88.06 681 GLU A CA 1
ATOM 5540 C C . GLU A 1 681 ? 26.176 -18.062 -30.778 1.00 88.06 681 GLU A C 1
ATOM 5542 O O . GLU A 1 681 ? 25.728 -17.370 -31.693 1.00 88.06 681 GLU A O 1
ATOM 5547 N N . ASP A 1 682 ? 25.365 -18.717 -29.942 1.00 87.75 682 ASP A N 1
ATOM 5548 C CA . ASP A 1 682 ? 23.904 -18.661 -30.049 1.00 87.75 682 ASP A CA 1
ATOM 5549 C C . ASP A 1 682 ? 23.342 -17.281 -29.689 1.00 87.75 682 ASP A C 1
ATOM 5551 O O . ASP A 1 682 ? 22.298 -16.885 -30.217 1.00 87.75 682 ASP A O 1
ATOM 5555 N N . ASP A 1 683 ? 24.037 -16.515 -28.850 1.00 87.19 683 ASP A N 1
ATOM 5556 C CA . ASP A 1 683 ? 23.674 -15.134 -28.545 1.00 87.19 683 ASP A CA 1
ATOM 5557 C C . ASP A 1 683 ? 23.974 -14.215 -29.724 1.00 87.19 683 ASP A C 1
ATOM 5559 O O . ASP A 1 683 ? 23.099 -13.443 -30.119 1.00 87.19 683 ASP A O 1
ATOM 5563 N N . LEU A 1 684 ? 25.153 -14.361 -30.336 1.00 89.50 684 LEU A N 1
ATOM 5564 C CA . LEU A 1 684 ? 25.535 -13.630 -31.542 1.00 89.50 684 LEU A CA 1
ATOM 5565 C C . LEU A 1 684 ? 24.568 -13.921 -32.702 1.00 89.50 684 LEU A C 1
ATOM 5567 O O . LEU A 1 684 ? 24.074 -12.990 -33.338 1.00 89.50 684 LEU A O 1
ATOM 5571 N N . ARG A 1 685 ? 24.214 -15.194 -32.934 1.00 89.00 685 ARG A N 1
ATOM 5572 C CA . ARG A 1 685 ? 23.220 -15.595 -33.952 1.00 89.00 685 ARG A CA 1
ATOM 5573 C C . ARG A 1 685 ? 21.851 -14.948 -33.704 1.00 89.00 685 ARG A C 1
ATOM 5575 O O . ARG A 1 685 ? 21.210 -14.486 -34.649 1.00 89.00 685 ARG A O 1
ATOM 5582 N N . ARG A 1 686 ? 21.394 -14.886 -32.444 1.00 87.69 686 ARG A N 1
ATOM 5583 C CA . ARG A 1 686 ? 20.124 -14.229 -32.066 1.00 87.69 686 ARG A CA 1
ATOM 5584 C C . ARG A 1 686 ? 20.181 -12.716 -32.247 1.00 87.69 686 ARG A C 1
ATOM 5586 O O . ARG A 1 686 ? 19.209 -12.148 -32.740 1.00 87.69 686 ARG A O 1
ATOM 5593 N N . ILE A 1 687 ? 21.293 -12.075 -31.889 1.00 90.75 687 ILE A N 1
ATOM 5594 C CA . ILE A 1 687 ? 21.511 -10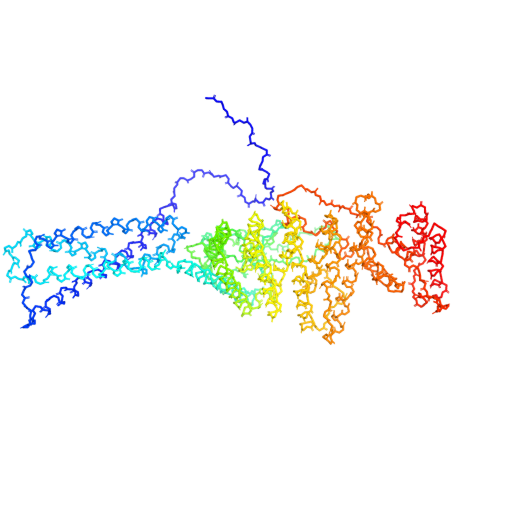.640 -32.113 1.00 90.75 687 ILE A CA 1
ATOM 5595 C C . ILE A 1 687 ? 21.470 -10.347 -33.616 1.00 90.75 687 ILE A C 1
ATOM 5597 O O . ILE A 1 687 ? 20.643 -9.552 -34.045 1.00 90.75 687 ILE A O 1
ATOM 5601 N N . GLN A 1 688 ? 22.234 -11.074 -34.436 1.00 91.44 688 GLN A N 1
ATOM 5602 C CA . GLN A 1 688 ? 22.225 -10.925 -35.898 1.00 91.44 688 GLN A CA 1
ATOM 5603 C C . GLN A 1 688 ? 20.823 -11.106 -36.504 1.00 91.44 688 GLN A C 1
ATOM 5605 O O . GLN A 1 688 ? 20.386 -10.286 -37.310 1.00 91.44 688 GLN A O 1
ATOM 5610 N N . ALA A 1 689 ? 20.077 -12.139 -36.097 1.00 90.94 689 ALA A N 1
ATOM 5611 C CA . ALA A 1 689 ? 18.699 -12.345 -36.551 1.00 90.94 689 ALA A CA 1
ATOM 5612 C C . ALA A 1 689 ? 17.764 -11.185 -36.155 1.00 90.94 689 ALA A C 1
ATOM 5614 O O . ALA A 1 689 ? 16.910 -10.774 -36.942 1.00 90.94 689 ALA A O 1
ATOM 5615 N N . THR A 1 690 ? 17.951 -10.632 -34.955 1.00 91.44 690 THR A N 1
ATOM 5616 C CA . THR A 1 690 ? 17.160 -9.511 -34.428 1.00 91.44 690 THR A CA 1
ATOM 5617 C C . THR A 1 690 ? 17.485 -8.205 -35.151 1.00 91.44 690 THR A C 1
ATOM 5619 O O . THR A 1 690 ? 16.575 -7.507 -35.589 1.00 91.44 690 THR A O 1
ATOM 5622 N N . VAL A 1 691 ? 18.769 -7.908 -35.365 1.00 91.25 691 VAL A N 1
ATOM 5623 C CA . VAL A 1 691 ? 19.238 -6.741 -36.127 1.00 91.25 691 VAL A CA 1
ATOM 5624 C C . VAL A 1 691 ? 18.747 -6.797 -37.576 1.00 91.25 691 VAL A C 1
ATOM 5626 O O . VAL A 1 691 ? 18.224 -5.807 -38.078 1.00 91.25 691 VAL A O 1
ATOM 5629 N N . ASN A 1 692 ? 18.796 -7.963 -38.230 1.00 90.75 692 ASN A N 1
ATOM 5630 C CA . ASN A 1 692 ? 18.234 -8.140 -39.574 1.00 90.75 692 ASN A CA 1
ATOM 5631 C C . ASN A 1 692 ? 16.712 -7.891 -39.613 1.00 90.75 692 ASN A C 1
ATOM 5633 O O . ASN A 1 692 ? 16.208 -7.271 -40.550 1.00 90.75 692 ASN A O 1
ATOM 5637 N N . SER A 1 693 ? 15.976 -8.320 -38.579 1.00 88.50 693 SER A N 1
ATOM 5638 C CA . SER A 1 693 ? 14.551 -7.991 -38.425 1.00 88.50 693 SER A CA 1
ATOM 5639 C C . SER A 1 693 ? 14.342 -6.477 -38.288 1.00 88.50 693 SER A C 1
ATOM 5641 O O . SER A 1 693 ? 13.508 -5.913 -38.998 1.00 88.50 693 SER A O 1
ATOM 5643 N N . LEU A 1 694 ? 15.142 -5.794 -37.463 1.00 88.12 694 LEU A N 1
ATOM 5644 C CA . LEU A 1 694 ? 15.085 -4.339 -37.287 1.00 88.12 694 LEU A CA 1
ATOM 5645 C C . LEU A 1 694 ? 15.419 -3.570 -38.577 1.00 88.12 694 LEU A C 1
ATOM 5647 O O . LEU A 1 694 ? 14.634 -2.699 -38.948 1.00 88.12 694 LEU A O 1
ATOM 5651 N N . LYS A 1 695 ? 16.481 -3.938 -39.318 1.00 86.50 695 LYS A N 1
ATOM 5652 C CA . LYS A 1 695 ? 16.801 -3.359 -40.645 1.00 86.50 695 LYS A CA 1
ATOM 5653 C C . LYS A 1 695 ? 15.629 -3.501 -41.630 1.00 86.50 695 LYS A C 1
ATOM 5655 O O . LYS A 1 695 ? 15.399 -2.603 -42.431 1.00 86.50 695 LYS A O 1
ATOM 5660 N N . SER A 1 696 ? 14.851 -4.588 -41.547 1.00 84.12 696 SER A N 1
ATOM 5661 C CA . SER A 1 696 ? 13.675 -4.808 -42.410 1.00 84.12 696 SER A CA 1
ATOM 5662 C C . SER A 1 696 ? 12.408 -4.053 -41.979 1.00 84.12 696 SER A C 1
ATOM 5664 O O . SER A 1 696 ? 11.587 -3.708 -42.826 1.00 84.12 696 SER A O 1
ATOM 5666 N N . ARG A 1 697 ? 12.231 -3.815 -40.671 1.00 82.31 697 ARG A N 1
ATOM 5667 C CA . ARG A 1 697 ? 11.036 -3.178 -40.085 1.00 82.31 697 ARG A CA 1
ATOM 5668 C C . ARG A 1 697 ? 11.169 -1.659 -39.946 1.00 82.31 697 ARG A C 1
ATOM 5670 O O . ARG A 1 697 ? 10.149 -0.980 -39.939 1.00 82.31 697 ARG A O 1
ATOM 5677 N N . LYS A 1 698 ? 12.399 -1.157 -39.781 1.00 78.19 698 LYS A N 1
ATOM 5678 C CA . LYS A 1 698 ? 12.759 0.250 -39.518 1.00 78.19 698 LYS A CA 1
ATOM 5679 C C . LYS A 1 698 ? 11.837 0.961 -38.494 1.00 78.19 698 LYS A C 1
ATOM 5681 O O . LYS A 1 698 ? 11.354 2.062 -38.768 1.00 78.19 698 LYS A O 1
ATOM 5686 N N . PRO A 1 699 ? 11.559 0.367 -37.310 1.00 76.94 699 PRO A N 1
ATOM 5687 C CA . PRO A 1 699 ? 10.671 0.981 -36.326 1.00 76.94 699 PRO A CA 1
ATOM 5688 C C . PRO A 1 699 ? 11.319 2.241 -35.736 1.00 76.94 699 PRO A C 1
ATOM 5690 O O . PRO A 1 699 ? 12.463 2.195 -35.294 1.00 76.94 699 PRO A O 1
ATOM 5693 N N . PHE A 1 700 ? 10.575 3.349 -35.689 1.00 78.50 700 PHE A N 1
ATOM 5694 C CA . PHE A 1 700 ? 10.991 4.621 -35.073 1.00 78.50 700 PHE A CA 1
ATOM 5695 C C . PHE A 1 700 ? 12.277 5.273 -35.614 1.00 78.50 700 PHE A C 1
ATOM 5697 O O . PHE A 1 700 ? 12.905 6.059 -34.904 1.00 78.50 700 PHE A O 1
ATOM 5704 N N . VAL A 1 701 ? 12.657 5.008 -36.868 1.00 65.44 701 VAL A N 1
ATOM 5705 C CA . VAL A 1 701 ? 13.797 5.696 -37.515 1.00 65.44 701 VAL A CA 1
ATOM 5706 C C . VAL A 1 701 ? 13.577 7.221 -37.602 1.00 65.44 701 VAL A C 1
ATOM 5708 O O . VAL A 1 701 ? 14.527 7.984 -37.690 1.00 65.44 701 VAL A O 1
ATOM 5711 N N . ASP A 1 702 ? 12.336 7.698 -37.461 1.00 65.12 702 ASP A N 1
ATOM 5712 C CA . ASP A 1 702 ? 11.968 9.119 -37.397 1.00 65.12 702 ASP A CA 1
ATOM 5713 C C . ASP A 1 702 ? 12.124 9.774 -36.001 1.00 65.12 702 ASP A C 1
ATOM 5715 O O . ASP A 1 702 ? 11.627 10.883 -35.766 1.00 65.12 702 ASP A O 1
ATOM 5719 N N . LEU A 1 703 ? 12.776 9.106 -35.042 1.00 70.06 703 LEU A N 1
ATOM 5720 C CA . LEU A 1 703 ? 13.036 9.669 -33.714 1.00 70.06 703 LEU A CA 1
ATOM 5721 C C . LEU A 1 703 ? 13.948 10.916 -33.792 1.00 70.06 703 LEU A C 1
ATOM 5723 O O . LEU A 1 703 ? 14.919 10.908 -34.543 1.00 70.06 703 LEU A O 1
ATOM 5727 N N . PRO A 1 704 ? 13.730 11.979 -32.979 1.00 54.25 704 PRO A N 1
ATOM 5728 C CA . PRO A 1 704 ? 14.447 13.262 -33.109 1.00 54.25 704 PRO A CA 1
ATOM 5729 C C . PRO A 1 704 ? 15.963 13.271 -32.826 1.00 54.25 704 PRO A C 1
ATOM 5731 O O . PRO A 1 704 ? 16.542 14.347 -32.668 1.00 54.25 704 PRO A O 1
ATOM 5734 N N . GLN A 1 705 ? 16.610 12.110 -32.725 1.00 54.75 705 GLN A N 1
ATOM 5735 C CA . GLN A 1 705 ? 18.061 11.977 -32.650 1.00 54.75 705 GLN A CA 1
ATOM 5736 C C . GLN A 1 705 ? 18.595 11.313 -33.918 1.00 54.75 705 GLN A C 1
ATOM 5738 O O . GLN A 1 705 ? 18.876 10.122 -33.927 1.00 54.75 705 GLN A O 1
ATOM 5743 N N . TYR A 1 706 ? 18.728 12.146 -34.953 1.00 55.59 706 TYR A N 1
ATOM 5744 C CA . TYR A 1 706 ? 19.701 12.053 -36.047 1.00 55.59 706 TYR A CA 1
ATOM 5745 C C . TYR A 1 706 ? 20.197 10.644 -36.405 1.00 55.59 706 TYR A C 1
ATOM 5747 O O . TYR A 1 706 ? 21.365 10.326 -36.193 1.00 55.59 706 TYR A O 1
ATOM 5755 N N . LEU A 1 707 ? 19.314 9.849 -37.002 1.00 64.31 707 LEU A N 1
ATOM 5756 C CA . LEU A 1 707 ? 19.689 8.776 -37.914 1.00 64.31 707 LEU A CA 1
ATOM 5757 C C . LEU A 1 707 ? 18.807 8.908 -39.149 1.00 64.31 707 LEU A C 1
ATOM 5759 O O . LEU A 1 707 ? 17.582 8.917 -39.031 1.00 64.31 707 LEU A O 1
ATOM 5763 N N . ASP A 1 708 ? 19.420 9.054 -40.320 1.00 70.94 708 ASP A N 1
ATOM 5764 C CA . ASP A 1 708 ? 18.716 8.745 -41.558 1.00 70.94 708 ASP A CA 1
ATOM 5765 C C . ASP A 1 708 ? 18.730 7.225 -41.808 1.00 70.94 708 ASP A C 1
ATOM 5767 O O . ASP A 1 708 ? 19.220 6.435 -40.993 1.00 70.94 708 ASP A O 1
ATOM 5771 N N . GLU A 1 709 ? 18.103 6.786 -42.900 1.00 72.62 709 GLU A N 1
ATOM 5772 C CA . GLU A 1 709 ? 18.011 5.357 -43.198 1.00 72.62 709 GLU A CA 1
ATOM 5773 C C . GLU A 1 709 ? 19.377 4.709 -43.457 1.00 72.62 709 GLU A C 1
ATOM 5775 O O . GLU A 1 709 ? 19.531 3.531 -43.134 1.00 72.62 709 GLU A O 1
ATOM 5780 N N . ASP A 1 710 ? 20.344 5.454 -44.000 1.00 76.94 710 ASP A N 1
ATOM 5781 C CA . ASP A 1 710 ? 21.675 4.943 -44.326 1.00 76.94 710 ASP A CA 1
ATOM 5782 C C . ASP A 1 710 ? 22.529 4.866 -43.045 1.00 76.94 710 ASP A C 1
ATOM 5784 O O . ASP A 1 710 ? 23.149 3.835 -42.773 1.00 76.94 710 ASP A O 1
ATOM 5788 N N . ASP A 1 711 ? 22.482 5.895 -42.188 1.00 79.69 711 ASP A N 1
ATOM 5789 C CA . ASP A 1 711 ? 23.151 5.903 -40.880 1.00 79.69 711 ASP A CA 1
ATOM 5790 C C . ASP A 1 711 ? 22.637 4.790 -39.947 1.00 79.69 711 ASP A C 1
ATOM 5792 O O . ASP A 1 711 ? 23.430 4.137 -39.260 1.00 79.69 711 ASP A O 1
ATOM 5796 N N . PHE A 1 712 ? 21.322 4.523 -39.930 1.00 84.00 712 PHE A N 1
ATOM 5797 C CA . PHE A 1 712 ? 20.760 3.402 -39.164 1.00 84.00 712 PHE A CA 1
ATOM 5798 C C . PHE A 1 712 ? 21.286 2.054 -39.676 1.00 84.00 712 PHE A C 1
ATOM 5800 O O . PHE A 1 712 ? 21.600 1.162 -38.885 1.00 84.00 712 PHE A O 1
ATOM 5807 N N . GLU A 1 713 ? 21.389 1.886 -40.997 1.00 84.69 713 GLU A N 1
ATOM 5808 C CA . GLU A 1 713 ? 21.887 0.649 -41.593 1.00 84.69 713 GLU A CA 1
ATOM 5809 C C . GLU A 1 713 ? 23.386 0.427 -41.361 1.00 84.69 713 GLU A C 1
ATOM 5811 O O . GLU A 1 713 ? 23.762 -0.729 -41.142 1.00 84.69 713 GLU A O 1
ATOM 5816 N N . ASN A 1 714 ? 24.189 1.497 -41.337 1.00 85.44 714 ASN A N 1
ATOM 5817 C CA . ASN A 1 714 ? 25.613 1.475 -40.983 1.00 85.44 714 ASN A CA 1
ATOM 5818 C C . ASN A 1 714 ? 25.814 1.105 -39.503 1.00 85.44 714 ASN A C 1
ATOM 5820 O O . ASN A 1 714 ? 26.499 0.128 -39.198 1.00 85.44 714 ASN A O 1
ATOM 5824 N N . ARG A 1 715 ? 25.139 1.799 -38.574 1.00 85.88 715 ARG A N 1
ATOM 5825 C CA . ARG A 1 715 ? 25.233 1.501 -37.130 1.00 85.88 715 ARG A CA 1
ATOM 5826 C C . ARG A 1 715 ? 24.729 0.108 -36.769 1.00 85.88 715 ARG A C 1
ATOM 5828 O O . ARG A 1 715 ? 25.218 -0.503 -35.823 1.00 85.88 715 ARG A O 1
ATOM 5835 N N . ALA A 1 716 ? 23.763 -0.423 -37.517 1.00 88.12 716 ALA A N 1
ATOM 5836 C CA . ALA A 1 716 ? 23.323 -1.807 -37.375 1.00 88.12 716 ALA A CA 1
ATOM 5837 C C . ALA A 1 716 ? 24.422 -2.825 -37.734 1.00 88.12 716 ALA A C 1
ATOM 5839 O O . ALA A 1 716 ? 24.451 -3.916 -37.161 1.00 88.12 716 ALA A O 1
ATOM 5840 N N . GLU A 1 717 ? 25.328 -2.484 -38.650 1.00 88.12 717 GLU A N 1
ATOM 5841 C CA . GLU A 1 717 ? 26.469 -3.326 -39.019 1.00 88.12 717 GLU A CA 1
ATOM 5842 C C . GLU A 1 717 ? 27.610 -3.194 -38.002 1.00 88.12 717 GLU A C 1
ATOM 5844 O O . GLU A 1 717 ? 28.066 -4.223 -37.501 1.00 88.12 717 GLU A O 1
ATOM 5849 N N . GLU A 1 718 ? 27.955 -1.970 -37.583 1.00 87.75 718 GLU A N 1
ATOM 5850 C CA . GLU A 1 718 ? 28.910 -1.694 -36.491 1.00 87.75 718 GLU A CA 1
ATOM 5851 C C . GLU A 1 718 ? 28.502 -2.395 -35.181 1.00 87.75 718 GLU A C 1
ATOM 5853 O O . GLU A 1 718 ? 29.302 -3.080 -34.547 1.00 87.75 718 GLU A O 1
ATOM 5858 N N . PHE A 1 719 ? 27.222 -2.313 -34.798 1.00 89.38 719 PHE A N 1
ATOM 5859 C CA . PHE A 1 719 ? 26.693 -2.981 -33.604 1.00 89.38 719 PHE A CA 1
ATOM 5860 C C . PHE A 1 719 ? 26.858 -4.508 -33.663 1.00 89.38 719 PHE A C 1
ATOM 5862 O O . PHE A 1 719 ? 27.111 -5.148 -32.641 1.00 89.38 719 PHE A O 1
ATOM 5869 N N . VAL A 1 720 ? 26.727 -5.112 -34.848 1.00 89.38 720 VAL A N 1
ATOM 5870 C CA . VAL A 1 720 ? 26.966 -6.549 -35.050 1.00 89.38 720 VAL A CA 1
ATOM 5871 C C . VAL A 1 720 ? 28.461 -6.874 -35.062 1.00 89.38 720 VAL A C 1
ATOM 5873 O O . VAL A 1 720 ? 28.832 -7.952 -34.600 1.00 89.38 720 VAL A O 1
ATOM 5876 N N . GLU A 1 721 ? 29.310 -5.982 -35.572 1.00 87.94 721 GLU A N 1
ATOM 5877 C CA . GLU A 1 721 ? 30.771 -6.116 -35.559 1.00 87.94 721 GLU A CA 1
ATOM 5878 C C . GLU A 1 721 ? 31.323 -6.091 -34.131 1.00 87.94 721 GLU A C 1
ATOM 5880 O O . GLU A 1 721 ? 31.948 -7.069 -33.729 1.00 87.94 721 GLU A O 1
ATOM 5885 N N . TYR A 1 722 ? 30.933 -5.114 -33.301 1.00 87.25 722 TYR A N 1
ATOM 5886 C CA . TYR A 1 722 ? 31.333 -5.072 -31.887 1.00 87.25 722 TYR A CA 1
ATOM 5887 C C . TYR A 1 722 ? 31.012 -6.362 -31.123 1.00 87.25 722 TYR A C 1
ATOM 5889 O O . TYR A 1 722 ? 31.755 -6.735 -30.221 1.00 87.25 722 TYR A O 1
ATOM 5897 N N . HIS A 1 723 ? 29.924 -7.054 -31.479 1.00 88.88 723 HIS A N 1
ATOM 5898 C CA . HIS A 1 723 ? 29.563 -8.344 -30.887 1.00 88.88 723 HIS A CA 1
ATOM 5899 C C . HIS A 1 723 ? 30.329 -9.538 -31.474 1.00 88.88 723 HIS A C 1
ATOM 5901 O O . HIS A 1 723 ? 30.467 -10.546 -30.784 1.00 88.88 723 HIS A O 1
ATOM 5907 N N . LYS A 1 724 ? 30.819 -9.467 -32.719 1.00 86.50 724 LYS A N 1
ATOM 5908 C CA . LYS A 1 724 ? 31.719 -10.492 -33.275 1.00 86.50 724 LYS A CA 1
ATOM 5909 C C . LYS A 1 724 ? 33.077 -10.429 -32.591 1.00 86.50 724 LYS A C 1
ATOM 5911 O O . LYS A 1 724 ? 33.546 -11.469 -32.149 1.00 86.50 724 LYS A O 1
ATOM 5916 N N . ASP A 1 725 ? 33.637 -9.232 -32.427 1.00 83.62 725 ASP A N 1
ATOM 5917 C CA . ASP A 1 725 ? 34.930 -9.020 -31.767 1.00 83.62 725 ASP A CA 1
ATOM 5918 C C . ASP A 1 725 ? 34.980 -9.683 -30.383 1.00 83.62 725 ASP A C 1
ATOM 5920 O O . ASP A 1 725 ? 35.946 -10.360 -30.061 1.00 83.62 725 ASP A O 1
ATOM 5924 N N . ILE A 1 726 ? 33.903 -9.579 -29.588 1.00 82.81 726 ILE A N 1
ATOM 5925 C CA . ILE A 1 726 ? 33.795 -10.243 -28.274 1.00 82.81 726 ILE A CA 1
ATOM 5926 C C . ILE A 1 726 ? 33.997 -11.762 -28.382 1.00 82.81 726 ILE A C 1
ATOM 5928 O O . ILE A 1 726 ? 34.593 -12.370 -27.496 1.00 82.81 726 ILE A O 1
ATOM 5932 N N . LEU A 1 727 ? 33.475 -12.388 -29.440 1.00 78.56 727 LEU A N 1
ATOM 5933 C CA . LEU A 1 727 ? 33.602 -13.825 -29.690 1.00 78.56 727 LEU A CA 1
ATOM 5934 C C . LEU A 1 727 ? 34.981 -14.196 -30.268 1.00 78.56 727 LEU A C 1
ATOM 5936 O O . LEU A 1 727 ? 35.417 -15.328 -30.101 1.00 78.56 727 LEU A O 1
ATOM 5940 N N . GLU A 1 728 ? 35.657 -13.269 -30.950 1.00 71.44 728 GLU A N 1
ATOM 5941 C CA . GLU A 1 728 ? 37.006 -13.473 -31.500 1.00 71.44 728 GLU A CA 1
ATOM 5942 C C . GLU A 1 728 ? 38.119 -13.208 -30.460 1.00 71.44 728 GLU A C 1
ATOM 5944 O O . GLU A 1 728 ? 39.194 -13.801 -30.557 1.00 71.44 728 GLU A O 1
ATOM 5949 N N . ASP A 1 729 ? 37.838 -12.393 -29.433 1.00 60.03 729 ASP A N 1
ATOM 5950 C CA . ASP A 1 729 ? 38.714 -12.082 -28.289 1.00 60.03 729 ASP A CA 1
ATOM 5951 C C . ASP A 1 729 ? 38.529 -13.022 -27.063 1.00 60.03 729 ASP A C 1
ATOM 5953 O O . ASP A 1 729 ? 39.210 -12.823 -26.048 1.00 60.03 729 ASP A O 1
ATOM 5957 N N . SER A 1 730 ? 37.632 -14.027 -27.114 1.00 53.81 730 SER A N 1
ATOM 5958 C CA . SER A 1 730 ? 37.332 -14.959 -25.992 1.00 53.81 730 SER A CA 1
ATOM 5959 C C . SER A 1 730 ? 37.758 -16.422 -26.182 1.00 53.81 730 SER A C 1
ATOM 5961 O O . SER A 1 730 ? 37.991 -17.063 -25.127 1.00 53.81 730 SER A O 1
#

Sequence (730 aa):
MGLLKPIYQRLRFFPYLGSLRLQTWRRKSNNDQSRVDKLRTLLSDRQHALIQAHLLLAATLVIAFAVDSSPLTEPLWIDIETVWQVHATIIGLSFVVLVFLLEIVSRSRYVEDVLQQFLQRSRVLPVLFYSLLGSIAIGILVLYPDPIRDWVSPNVPATIFVVTILGIMFVYGKVVKLALAGPADEDVYTELKKHISKKIKEDVAVYEYDQELQDSLPDGVETQKPLYPFYGKRKDSVTADDLDLSGSVTDIYVPTFVYALSELIRIGEQNRNPNGGEEDSDFKSVAEGIEVQVKIGDNLQEFSSILQISSDVFDPTMEDVYPTLAASILTHPGEGRDDTVRQIHKYTDFMDSEGKRIVRNSQTRSFLQFLEQYQEIVYHTLHDLDEMRFLIEENRYLNADLPFYNLDQVLFRVFEEALEDVNREFTHHIVALVYSITGRAAEIDLHGAYQRYMELYARFYFAMRQSHLPDNFVTEINDAIIEDLGSSARAGMQADFENFDELDGGFRIEIESYSEVALRQAHRMFKYAFENQDGRAFIKIWTEVDIPQAGKNDAVGEPVRYEKQDMLFNAAAMTYDIAKDEERYQDTFKKIYSQCIVKAYGDLADLFEIYFRIKAKGGMRTRWGKWDRQEHDIIQQVRGRSYSIEPEFSLAEFYCFTGIMTGHHSDICEENPLKGKSISEDDLRRIQATVNSLKSRKPFVDLPQYLDEDDFENRAEEFVEYHKDILEDS

pLDDT: mean 70.03, std 18.71, range [19.48, 95.81]

Nearest PDB structures (foldseek):
  7rdr-assembly1_A  TM=2.879E-01  e=1.526E-03  unidentified
  6xr1-assembly1_A  TM=2.526E-01  e=1.799E-02  synthetic construct
  6e9t-assembly1_B  TM=3.375E-01  e=9.632E-01  synthetic construct
  8qah-assembly2_B  TM=2.096E-01  e=3.582E+00  synthetic construct
  8qah-assembly1_A  TM=2.016E-01  e=4.925E+00  synthetic construct

Mean predicted aligned error: 18.13 Å

Foldseek 3Di:
DDDDPDDPPPDPDDDDDPDDDPCPPDDDDPVVVVVVVVVVVVVVLLVVLLVLLVVVLVVLLVVLVVVVPDPPDDQPPDDLVNLLVVLVVVLVVLVVVVVVLLVVVVVPQADPVLSVVLCSVLSPSNLNSNSVVLSVVSVVCVVDVVVCVVPDGSSSSVSSSVVSVVSSVSSCVSSCCCVVDPCSLVVLLVVLLVLLLVLLVVLVVVVVVLVVLQVLADPQEDEDQQPDDDPDDDWDFQWCVLLVHAAFFDAFQNVLLRVLVVVLLVQLVVQPDPPPDDDDDDDPDPPDHFRKYAHHDGGRPPRTGRITTGRVRDDPVNSVSSPSNSVRTDHDHDNGSVVSLVSSVVSLVSLLVVLLVCLVVVPVVVLVVSLVSLLVSLVSLLVSCLVVVVCVVVPSDDLCRRSCNCSLVSLLSSLLSNVVVLPLVSNLSSLVSLLVQLLVCLVSVVLSSNLSSLLVLLVSLVSLVVGPHDPVSSVVSLLSSLLSLLNSLQSQLVSLLVPDLACPPAPDPPDQGSNNSSVLSLLSQLQVCQLSLVLVSNLSSLPSNDHPDDDPRVRSVVNSVLLNLLSVLLSLQQLQQCCLVDVVRVVSNLSNCVRPVLVPCLQLQVLVCSLVVQVVVPPPRPPSNPPPPSPPPVSVVPDDDDDDDGGPTDSLLSSLVSCLLSPDDDPDDPDLSCPPPADDPVVLVSNLVSLVVCLVSVGPCVRPRDDDNVSSVVSSVVSSVSRVVRVVND